Protein AF-0000000066665296 (afdb_homodimer)

pLDDT: mean 96.41, std 4.52, range [60.78, 99.0]

Sequence (702 aa):
MRAAQIVEYGAPLVVRELPDPTPEPDGVVLAIRATGICRSDWHAWRGDWGWMGGQVALPRTLGHELVGEVVAVGADVHTVRLGDRVTVPFHLACGTCAQCRSGQANICDAMQVLGFWCDGGYAEFVPIPDADFNCVRVPETLTPVAASAIGCRFMTAFHAVTGQGRVRPGEWVAVHGVGGVGLAAVQIATAAGACVVAVDIDAAKLALAEEQGALATVDASAEADVPAAVQAATDGGAHVSIDALGTRATVVNSLRSLRKRGRHVQVGLTSSDDAGQIAIPMDTVTLGELTLVGSHGNPHTSYPRLLALVESGRLAPQSLVQRTVALEQAGDVLAAMSDFGTSGITVIDRFMRAAQIVEYGAPLVVRELPDPTPEPDGVVLAIRATGICRSDWHAWRGDWGWMGGQVALPRTLGHELVGEVVAVGADVHTVRLGDRVTVPFHLACGTCAQCRSGQANICDAMQVLGFWCDGGYAEFVPIPDADFNCVRVPETLTPVAASAIGCRFMTAFHAVTGQGRVRPGEWVAVHGVGGVGLAAVQIATAAGACVVAVDIDAAKLALAEEQGALATVDASAEADVPAAVQAATDGGAHVSIDALGTRATVVNSLRSLRKRGRHVQVGLTSSDDAGQIAIPMDTVTLGELTLVGSHGNPHTSYPRLLALVESGRLAPQSLVQRTVALEQAGDVLAAMSDFGTSGITVIDRF

Structure (mmCIF, N/CA/C/O backbone):
data_AF-0000000066665296-model_v1
#
loop_
_entity.id
_entity.type
_entity.pdbx_description
1 polymer 'Alcohol dehydrogenase GroES domain-containing protein'
#
loop_
_atom_site.group_PDB
_atom_site.id
_atom_site.type_symbol
_atom_site.label_atom_id
_atom_site.label_alt_id
_atom_site.label_comp_id
_atom_site.label_asym_id
_atom_site.label_entity_id
_atom_site.label_seq_id
_atom_site.pdbx_PDB_ins_code
_atom_site.Cartn_x
_atom_site.Cartn_y
_atom_site.Cartn_z
_atom_site.occupancy
_atom_site.B_iso_or_equiv
_atom_site.auth_seq_id
_atom_site.auth_comp_id
_atom_site.auth_asym_id
_atom_site.auth_atom_id
_atom_site.pdbx_PDB_model_num
ATOM 1 N N . MET A 1 1 ? -5.316 -43.938 -13.984 1 97.12 1 MET A N 1
ATOM 2 C CA . MET A 1 1 ? -4.234 -43 -14.234 1 97.12 1 MET A CA 1
ATOM 3 C C . MET A 1 1 ? -3.23 -43 -13.086 1 97.12 1 MET A C 1
ATOM 5 O O . MET A 1 1 ? -3.59 -43.281 -11.945 1 97.12 1 MET A O 1
ATOM 9 N N . ARG A 1 2 ? -1.999 -42.75 -13.367 1 98.06 2 ARG A N 1
ATOM 10 C CA . ARG A 1 2 ? -0.968 -42.594 -12.344 1 98.06 2 ARG A CA 1
ATOM 11 C C . ARG A 1 2 ? -1.007 -41.188 -11.734 1 98.06 2 ARG A C 1
ATOM 13 O O . ARG A 1 2 ? -1.215 -40.188 -12.438 1 98.06 2 ARG A O 1
ATOM 20 N N . ALA A 1 3 ? -0.862 -41.156 -10.406 1 98.5 3 ALA A N 1
ATOM 21 C CA . ALA A 1 3 ? -0.809 -39.875 -9.688 1 98.5 3 ALA A CA 1
ATOM 22 C C . ALA A 1 3 ? 0.13 -39.969 -8.484 1 98.5 3 ALA A C 1
ATOM 24 O O . ALA A 1 3 ? 0.246 -41 -7.855 1 98.5 3 ALA A O 1
ATOM 25 N N . ALA A 1 4 ? 0.855 -38.906 -8.242 1 98.5 4 ALA A N 1
ATOM 26 C CA . ALA A 1 4 ? 1.675 -38.812 -7.035 1 98.5 4 ALA A CA 1
ATOM 27 C C . ALA A 1 4 ? 0.947 -38.031 -5.949 1 98.5 4 ALA A C 1
ATOM 29 O O . ALA A 1 4 ? 0.622 -36.844 -6.141 1 98.5 4 ALA A O 1
ATOM 30 N N . GLN A 1 5 ? 0.715 -38.625 -4.797 1 98.31 5 GLN A N 1
ATOM 31 C CA . GLN A 1 5 ? -0.136 -38 -3.777 1 98.31 5 GLN A CA 1
ATOM 32 C C . GLN A 1 5 ? 0.614 -37.844 -2.457 1 98.31 5 GLN A C 1
ATOM 34 O O . GLN A 1 5 ? 1.446 -38.688 -2.105 1 98.31 5 GLN A O 1
ATOM 39 N N . ILE A 1 6 ? 0.33 -36.812 -1.806 1 97.62 6 ILE A N 1
ATOM 40 C CA . ILE A 1 6 ? 0.644 -36.719 -0.384 1 97.62 6 ILE A CA 1
ATOM 41 C C . ILE A 1 6 ? -0.359 -37.531 0.419 1 97.62 6 ILE A C 1
ATOM 43 O O . ILE A 1 6 ? -1.57 -37.344 0.304 1 97.62 6 ILE A O 1
ATOM 47 N N . VAL A 1 7 ? 0.113 -38.438 1.219 1 97.5 7 VAL A N 1
ATOM 48 C CA . VAL A 1 7 ? -0.751 -39.25 2.066 1 97.5 7 VAL A CA 1
ATOM 49 C C . VAL A 1 7 ? -0.468 -38.969 3.537 1 97.5 7 VAL A C 1
ATOM 51 O O . VAL A 1 7 ? -1.312 -39.188 4.402 1 97.5 7 VAL A O 1
ATOM 54 N N . GLU A 1 8 ? 0.675 -38.531 3.807 1 96.62 8 GLU A N 1
ATOM 55 C CA . GLU A 1 8 ? 1.152 -38.062 5.102 1 96.62 8 GLU A CA 1
ATOM 56 C C . GLU A 1 8 ? 2.086 -36.844 4.941 1 96.62 8 GLU A C 1
ATOM 58 O O . GLU A 1 8 ? 2.973 -36.875 4.086 1 96.62 8 GLU A O 1
ATOM 63 N N . TYR A 1 9 ? 1.812 -35.844 5.727 1 95.44 9 TYR A N 1
ATOM 64 C CA . TYR A 1 9 ? 2.646 -34.656 5.613 1 95.44 9 TYR A CA 1
ATOM 65 C C . TYR A 1 9 ? 4.113 -35 5.855 1 95.44 9 TYR A C 1
ATOM 67 O O . TYR A 1 9 ? 4.445 -35.688 6.812 1 95.44 9 TYR A O 1
ATOM 75 N N . GLY A 1 10 ? 4.906 -34.531 4.984 1 94.94 10 GLY A N 1
ATOM 76 C CA . GLY A 1 10 ? 6.344 -34.656 5.164 1 94.94 10 GLY A CA 1
ATOM 77 C C . GLY A 1 10 ? 6.871 -36.031 4.766 1 94.94 10 GLY A C 1
ATOM 78 O O . GLY A 1 10 ? 8.086 -36.25 4.699 1 94.94 10 GLY A O 1
ATOM 79 N N . ALA A 1 11 ? 6.055 -36.969 4.492 1 96.69 11 ALA A N 1
ATOM 80 C CA . ALA A 1 11 ? 6.449 -38.312 4.051 1 96.69 11 ALA A CA 1
ATOM 81 C C . ALA A 1 11 ? 6.582 -38.375 2.533 1 96.69 11 ALA A C 1
ATOM 83 O O . ALA A 1 11 ? 6.086 -37.5 1.825 1 96.69 11 ALA A O 1
ATOM 84 N N . PRO A 1 12 ? 7.316 -39.344 2.021 1 96.62 12 PRO A N 1
ATOM 85 C CA . PRO A 1 12 ? 7.426 -39.469 0.567 1 96.62 12 PRO A CA 1
ATOM 86 C C . PRO A 1 12 ? 6.066 -39.562 -0.123 1 96.62 12 PRO A C 1
ATOM 88 O O . PRO A 1 12 ? 5.137 -40.156 0.417 1 96.62 12 PRO A O 1
ATOM 91 N N . LEU A 1 13 ? 6.031 -38.969 -1.289 1 98.06 13 LEU A N 1
ATOM 92 C CA . LEU A 1 13 ? 4.805 -39.094 -2.068 1 98.06 13 LEU A CA 1
ATOM 93 C C . LEU A 1 13 ? 4.551 -40.531 -2.459 1 98.06 13 LEU A C 1
ATOM 95 O O . LEU A 1 13 ? 5.492 -41.312 -2.674 1 98.06 13 LEU A O 1
ATOM 99 N N . VAL A 1 14 ? 3.34 -40.875 -2.545 1 97.94 14 VAL A N 1
ATOM 100 C CA . VAL A 1 14 ? 2.961 -42.219 -2.969 1 97.94 14 VAL A CA 1
ATOM 101 C C . VAL A 1 14 ? 2.402 -42.156 -4.391 1 97.94 14 VAL A C 1
ATOM 103 O O . VAL A 1 14 ? 1.413 -41.469 -4.652 1 97.94 14 VAL A O 1
ATOM 106 N N . VAL A 1 15 ? 3.051 -42.812 -5.297 1 97.81 15 VAL A N 1
ATOM 107 C CA . VAL A 1 15 ? 2.525 -42.969 -6.652 1 97.81 15 VAL A CA 1
ATOM 108 C C . VAL A 1 15 ? 1.533 -44.125 -6.711 1 97.81 15 VAL A C 1
ATOM 110 O O . VAL A 1 15 ? 1.874 -45.25 -6.367 1 97.81 15 VAL A O 1
ATOM 113 N N . ARG A 1 16 ? 0.343 -43.688 -7.102 1 96 16 ARG A N 1
ATOM 114 C CA . ARG A 1 16 ? -0.701 -44.719 -7.117 1 96 16 ARG A CA 1
ATOM 115 C C . ARG A 1 16 ? -1.509 -44.656 -8.406 1 96 16 ARG A C 1
ATOM 117 O O . ARG A 1 16 ? -1.428 -43.688 -9.148 1 96 16 ARG A O 1
ATOM 124 N N . GLU A 1 17 ? -2.178 -45.781 -8.664 1 97.62 17 GLU A N 1
ATOM 125 C CA . GLU A 1 17 ? -3.146 -45.844 -9.75 1 97.62 17 GLU A CA 1
ATOM 126 C C . GLU A 1 17 ? -4.535 -45.406 -9.281 1 97.62 17 GLU A C 1
ATOM 128 O O . GLU A 1 17 ? -5.078 -45.969 -8.336 1 97.62 17 GLU A O 1
ATOM 133 N N . LEU A 1 18 ? -5.035 -44.344 -9.945 1 97.44 18 LEU A N 1
ATOM 134 C CA . LEU A 1 18 ? -6.363 -43.812 -9.648 1 97.44 18 LEU A CA 1
ATOM 135 C C . LEU A 1 18 ? -7.285 -43.969 -10.859 1 97.44 18 LEU A C 1
ATOM 137 O O . LEU A 1 18 ? -6.816 -44.125 -11.984 1 97.44 18 LEU A O 1
ATOM 141 N N . PRO A 1 19 ? -8.594 -43.969 -10.602 1 97.44 19 PRO A N 1
ATOM 142 C CA . PRO A 1 19 ? -9.492 -43.938 -11.75 1 97.44 19 PRO A CA 1
ATOM 143 C C . PRO A 1 19 ? -9.281 -42.688 -12.617 1 97.44 19 PRO A C 1
ATOM 145 O O . PRO A 1 19 ? -9 -41.625 -12.094 1 97.44 19 PRO A O 1
ATOM 148 N N . ASP A 1 20 ? -9.422 -42.906 -13.914 1 97.94 20 ASP A N 1
ATOM 149 C CA . ASP A 1 20 ? -9.383 -41.75 -14.797 1 97.94 20 ASP A CA 1
ATOM 150 C C . ASP A 1 20 ? -10.523 -40.781 -14.477 1 97.94 20 ASP A C 1
ATOM 152 O O . ASP A 1 20 ? -11.656 -41.219 -14.242 1 97.94 20 ASP A O 1
ATOM 156 N N . PRO A 1 21 ? -10.281 -39.5 -14.492 1 98 21 PRO A N 1
ATOM 157 C CA . PRO A 1 21 ? -11.352 -38.531 -14.242 1 98 21 PRO A CA 1
ATOM 158 C C . PRO A 1 21 ? -12.266 -38.344 -15.445 1 98 21 PRO A C 1
ATOM 160 O O . PRO A 1 21 ? -11.852 -38.562 -16.578 1 98 21 PRO A O 1
ATOM 163 N N . THR A 1 22 ? -13.477 -38.031 -15.188 1 97.69 22 THR A N 1
ATOM 164 C CA . THR A 1 22 ? -14.445 -37.594 -16.172 1 97.69 22 THR A CA 1
ATOM 165 C C . THR A 1 22 ? -14.789 -36.094 -15.969 1 97.69 22 THR A C 1
ATOM 167 O O . THR A 1 22 ? -14.852 -35.625 -14.828 1 97.69 22 THR A O 1
ATOM 170 N N . PRO A 1 23 ? -15.008 -35.406 -17.047 1 97.69 23 PRO A N 1
ATOM 171 C CA . PRO A 1 23 ? -15.273 -33.969 -16.859 1 97.69 23 PRO A CA 1
ATOM 172 C C . PRO A 1 23 ? -16.672 -33.719 -16.312 1 97.69 23 PRO A C 1
ATOM 174 O O . PRO A 1 23 ? -17.625 -34.406 -16.672 1 97.69 23 PRO A O 1
ATOM 177 N N . GLU A 1 24 ? -16.766 -32.75 -15.383 1 97.31 24 GLU A N 1
ATOM 178 C CA . GLU A 1 24 ? -18.062 -32.156 -15.07 1 97.31 24 GLU A CA 1
ATOM 179 C C . GLU A 1 24 ? -18.672 -31.5 -16.297 1 97.31 24 GLU A C 1
ATOM 181 O O . GLU A 1 24 ? -17.969 -31.219 -17.266 1 97.31 24 GLU A O 1
ATOM 186 N N . PRO A 1 25 ? -19.984 -31.172 -16.219 1 98.38 25 PRO A N 1
ATOM 187 C CA . PRO A 1 25 ? -20.625 -30.547 -17.375 1 98.38 25 PRO A CA 1
ATOM 188 C C . PRO A 1 25 ? -19.922 -29.266 -17.812 1 98.38 25 PRO A C 1
ATOM 190 O O . PRO A 1 25 ? -19.844 -28.984 -19.016 1 98.38 25 PRO A O 1
ATOM 193 N N . ASP A 1 26 ? -19.359 -28.516 -16.938 1 98.31 26 ASP A N 1
ATOM 194 C CA . ASP A 1 26 ? -18.703 -27.266 -17.266 1 98.31 26 ASP A CA 1
ATOM 195 C C . ASP A 1 26 ? -17.188 -27.391 -17.25 1 98.31 26 ASP A C 1
ATOM 197 O O . ASP A 1 26 ? -16.469 -26.391 -17.234 1 98.31 26 ASP A O 1
ATOM 201 N N . GLY A 1 27 ? -16.703 -28.625 -17.219 1 98.56 27 GLY A N 1
ATOM 202 C CA . GLY A 1 27 ? -15.273 -28.844 -17.062 1 98.56 27 GLY A CA 1
ATOM 203 C C . GLY A 1 27 ? -14.656 -29.641 -18.203 1 98.56 27 GLY A C 1
ATOM 204 O O . GLY A 1 27 ? -15.344 -30.016 -19.141 1 98.56 27 GLY A O 1
ATOM 205 N N . VAL A 1 28 ? -13.328 -29.828 -18.125 1 98.88 28 VAL A N 1
ATOM 206 C CA . VAL A 1 28 ? -12.57 -30.641 -19.078 1 98.88 28 VAL A CA 1
ATOM 207 C C . VAL A 1 28 ? -11.602 -31.547 -18.312 1 98.88 28 VAL A C 1
ATOM 209 O O . VAL A 1 28 ? -11.422 -31.406 -17.109 1 98.88 28 VAL A O 1
ATOM 212 N N . VAL A 1 29 ? -11.062 -32.469 -19.031 1 98.88 29 VAL A N 1
ATOM 213 C CA . VAL A 1 29 ? -9.953 -33.281 -18.531 1 98.88 29 VAL A CA 1
ATOM 214 C C . VAL A 1 29 ? -8.703 -33 -1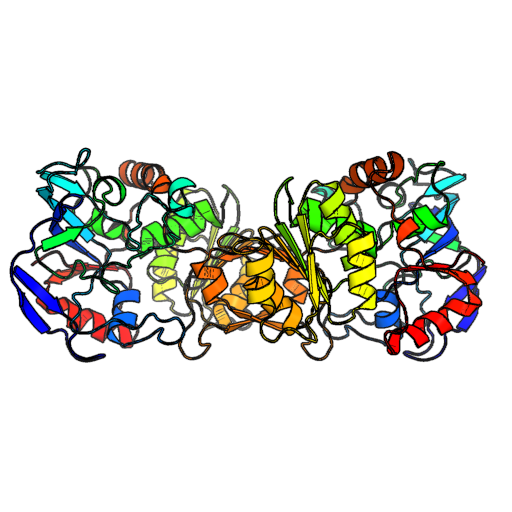9.359 1 98.88 29 VAL A C 1
ATOM 216 O O . VAL A 1 29 ? -8.758 -33.031 -20.594 1 98.88 29 VAL A O 1
ATOM 219 N N . LEU A 1 30 ? -7.684 -32.688 -18.75 1 98.88 30 LEU A N 1
ATOM 220 C CA . LEU A 1 30 ? -6.406 -32.469 -19.422 1 98.88 30 LEU A CA 1
ATOM 221 C C . LEU A 1 30 ? -5.508 -33.688 -19.297 1 98.88 30 LEU A C 1
ATOM 223 O O . LEU A 1 30 ? -5.367 -34.25 -18.203 1 98.88 30 LEU A O 1
ATOM 227 N N . ALA A 1 31 ? -4.965 -34.156 -20.375 1 98.88 31 ALA A N 1
ATOM 228 C CA . ALA A 1 31 ? -3.787 -35.031 -20.328 1 98.88 31 ALA A CA 1
ATOM 229 C C . ALA A 1 31 ? -2.518 -34.219 -20.094 1 98.88 31 ALA A C 1
ATOM 231 O O . ALA A 1 31 ? -2.1 -33.438 -20.953 1 98.88 31 ALA A O 1
ATOM 232 N N . ILE A 1 32 ? -1.9 -34.375 -18.953 1 98.81 32 ILE A N 1
ATOM 233 C CA . ILE A 1 32 ? -0.792 -33.5 -18.562 1 98.81 32 ILE A CA 1
ATOM 234 C C . ILE A 1 32 ? 0.448 -33.844 -19.375 1 98.81 32 ILE A C 1
ATOM 236 O O . ILE A 1 32 ? 0.802 -35.031 -19.531 1 98.81 32 ILE A O 1
ATOM 240 N N . ARG A 1 33 ? 1.018 -32.844 -19.922 1 98.56 33 ARG A N 1
ATOM 241 C CA . ARG A 1 33 ? 2.248 -33 -20.688 1 98.56 33 ARG A CA 1
ATOM 242 C C . ARG A 1 33 ? 3.467 -32.594 -19.859 1 98.56 33 ARG A C 1
ATOM 244 O O . ARG A 1 33 ? 4.543 -33.188 -20.016 1 98.56 33 ARG A O 1
ATOM 251 N N . ALA A 1 34 ? 3.309 -31.656 -19.047 1 98.69 34 ALA A N 1
ATOM 252 C CA . ALA A 1 34 ? 4.352 -31.188 -18.125 1 98.69 34 ALA A CA 1
ATOM 253 C C . ALA A 1 34 ? 3.75 -30.406 -16.969 1 98.69 34 ALA A C 1
ATOM 255 O O . ALA A 1 34 ? 2.68 -29.812 -17.094 1 98.69 34 ALA A O 1
ATOM 256 N N . THR A 1 35 ? 4.355 -30.422 -15.82 1 98.5 35 THR A N 1
ATOM 257 C CA . THR A 1 35 ? 3.969 -29.625 -14.648 1 98.5 35 THR A CA 1
ATOM 258 C C . THR A 1 35 ? 5.188 -29.312 -13.781 1 98.5 35 THR A C 1
ATOM 260 O O . THR A 1 35 ? 6.035 -30.172 -13.562 1 98.5 35 THR A O 1
ATOM 263 N N . GLY A 1 36 ? 5.305 -28.078 -13.414 1 97.38 36 GLY A N 1
ATOM 264 C CA . GLY A 1 36 ? 6.406 -27.672 -12.547 1 97.38 36 GLY A CA 1
ATOM 265 C C . GLY A 1 36 ? 6.25 -28.156 -11.117 1 97.38 36 GLY A C 1
ATOM 266 O O . GLY A 1 36 ? 5.137 -28.469 -10.68 1 97.38 36 GLY A O 1
ATOM 267 N N . ILE A 1 37 ? 7.367 -28.312 -10.43 1 96.94 37 ILE A N 1
ATOM 268 C CA . ILE A 1 37 ? 7.402 -28.531 -8.992 1 96.94 37 ILE A CA 1
ATOM 269 C C . ILE A 1 37 ? 7.75 -27.234 -8.266 1 96.94 37 ILE A C 1
ATOM 271 O O . ILE A 1 37 ? 8.891 -26.781 -8.312 1 96.94 37 ILE A O 1
ATOM 275 N N . CYS A 1 38 ? 6.793 -26.672 -7.609 1 94.75 38 CYS A N 1
ATOM 276 C CA . CYS A 1 38 ? 6.887 -25.328 -7.027 1 94.75 38 CYS A CA 1
ATOM 277 C C . CYS A 1 38 ? 7.156 -25.406 -5.531 1 94.75 38 CYS A C 1
ATOM 279 O O . CYS A 1 38 ? 6.82 -26.406 -4.883 1 94.75 38 CYS A O 1
ATOM 281 N N . ARG A 1 39 ? 7.762 -24.375 -4.969 1 92.62 39 ARG A N 1
ATOM 282 C CA . ARG A 1 39 ? 7.98 -24.297 -3.529 1 92.62 39 ARG A CA 1
ATOM 283 C C . ARG A 1 39 ? 6.66 -24.344 -2.77 1 92.62 39 ARG A C 1
ATOM 285 O O . ARG A 1 39 ? 6.59 -24.922 -1.675 1 92.62 39 ARG A O 1
ATOM 292 N N . SER A 1 40 ? 5.633 -23.828 -3.326 1 93.31 40 SER A N 1
ATOM 293 C CA . SER A 1 40 ? 4.328 -23.922 -2.672 1 93.31 40 SER A CA 1
ATOM 294 C C . SER A 1 40 ? 3.877 -25.375 -2.541 1 93.31 40 SER A C 1
ATOM 296 O O . SER A 1 40 ? 3.189 -25.734 -1.583 1 93.31 40 SER A O 1
ATOM 298 N N . ASP A 1 41 ? 4.223 -26.25 -3.479 1 95.44 41 ASP A N 1
ATOM 299 C CA . ASP A 1 41 ? 3.967 -27.672 -3.309 1 95.44 41 ASP A CA 1
ATOM 300 C C . ASP A 1 41 ? 4.691 -28.219 -2.08 1 95.44 41 ASP A C 1
ATOM 302 O O . ASP A 1 41 ? 4.152 -29.062 -1.358 1 95.44 41 ASP A O 1
ATOM 306 N N . TRP A 1 42 ? 5.93 -27.781 -1.952 1 94.12 42 TRP A N 1
ATOM 307 C CA . TRP A 1 42 ? 6.707 -28.188 -0.789 1 94.12 42 TRP A CA 1
ATOM 308 C C . TRP A 1 42 ? 6.016 -27.766 0.505 1 94.12 42 TRP A C 1
ATOM 310 O O . TRP A 1 42 ? 5.934 -28.562 1.453 1 94.12 42 TRP A O 1
ATOM 320 N N . HIS A 1 43 ? 5.527 -26.547 0.553 1 92.31 43 HIS A N 1
ATOM 321 C CA . HIS A 1 43 ? 4.812 -26.094 1.737 1 92.31 43 HIS A CA 1
ATOM 322 C C . HIS A 1 43 ? 3.584 -26.953 2.01 1 92.31 43 HIS A C 1
ATOM 324 O O . HIS A 1 43 ? 3.293 -27.281 3.162 1 92.31 43 HIS A O 1
ATOM 330 N N . ALA A 1 44 ? 2.865 -27.234 0.99 1 93.19 44 ALA A N 1
ATOM 331 C CA . ALA A 1 44 ? 1.717 -28.125 1.138 1 93.19 44 ALA A CA 1
ATOM 332 C C . ALA A 1 44 ? 2.148 -29.5 1.656 1 93.19 44 ALA A C 1
ATOM 334 O O . ALA A 1 44 ? 1.515 -30.062 2.555 1 93.19 44 ALA A O 1
ATOM 335 N N . TRP A 1 45 ? 3.223 -29.984 1.126 1 95.44 45 TRP A N 1
ATOM 336 C CA . TRP A 1 45 ? 3.773 -31.281 1.497 1 95.44 45 TRP A CA 1
ATOM 337 C C . TRP A 1 45 ? 4.16 -31.312 2.973 1 95.44 45 TRP A C 1
ATOM 339 O O . TRP A 1 45 ? 3.949 -32.312 3.658 1 95.44 45 TRP A O 1
ATOM 349 N N . ARG A 1 46 ? 4.602 -30.188 3.43 1 93 46 ARG A N 1
ATOM 350 C CA . ARG A 1 46 ? 5.055 -30.078 4.812 1 93 46 ARG A CA 1
ATOM 351 C C . ARG A 1 46 ? 3.881 -29.828 5.754 1 93 46 ARG A C 1
ATOM 353 O O . ARG A 1 46 ? 4.016 -29.969 6.973 1 93 46 ARG A O 1
ATOM 360 N N . GLY A 1 47 ? 2.77 -29.469 5.219 1 90.56 47 GLY A N 1
ATOM 361 C CA . GLY A 1 47 ? 1.627 -29.109 6.043 1 90.56 47 GLY A CA 1
ATOM 362 C C . GLY A 1 47 ? 1.703 -27.703 6.59 1 90.56 47 GLY A C 1
ATOM 363 O O . GLY A 1 47 ? 1.222 -27.422 7.691 1 90.56 47 GLY A O 1
ATOM 364 N N . ASP A 1 48 ? 2.277 -26.812 5.84 1 87.12 48 ASP A N 1
ATOM 365 C CA . ASP A 1 48 ? 2.422 -25.422 6.242 1 87.12 48 ASP A CA 1
ATOM 366 C C . ASP A 1 48 ? 1.115 -24.656 6.047 1 87.12 48 ASP A C 1
ATOM 368 O O . ASP A 1 48 ? 0.118 -25.219 5.602 1 87.12 48 ASP A O 1
ATOM 372 N N . TRP A 1 49 ? 0.977 -23.359 6.578 1 84.06 49 TRP A N 1
ATOM 373 C CA . TRP A 1 49 ? -0.041 -22.328 6.348 1 84.06 49 TRP A CA 1
ATOM 374 C C . TRP A 1 49 ? -1.343 -22.688 7.055 1 84.06 49 TRP A C 1
ATOM 376 O O . TRP A 1 49 ? -2.422 -22.266 6.633 1 84.06 49 TRP A O 1
ATOM 386 N N . GLY A 1 50 ? -1.224 -23.5 8.07 1 83.56 50 GLY A N 1
ATOM 387 C CA . GLY A 1 50 ? -2.381 -23.812 8.898 1 83.56 50 GLY A CA 1
ATOM 388 C C . GLY A 1 50 ? -3.043 -22.578 9.477 1 83.56 50 GLY A C 1
ATOM 389 O O . GLY A 1 50 ? -4.262 -22.547 9.664 1 83.56 50 GLY A O 1
ATOM 390 N N . TRP A 1 51 ? -2.26 -21.531 9.664 1 82.69 51 TRP A N 1
ATOM 391 C CA . TRP A 1 51 ? -2.781 -20.328 10.297 1 82.69 51 TRP A CA 1
ATOM 392 C C . TRP A 1 51 ? -3.686 -19.562 9.336 1 82.69 51 TRP A C 1
ATOM 394 O O . TRP A 1 51 ? -4.457 -18.703 9.758 1 82.69 51 TRP A O 1
ATOM 404 N N . MET A 1 52 ? -3.559 -19.844 8.062 1 81.62 52 MET A N 1
ATOM 405 C CA . MET A 1 52 ? -4.441 -19.172 7.105 1 81.62 52 MET A CA 1
ATOM 406 C C . MET A 1 52 ? -5.406 -20.172 6.473 1 81.62 52 MET A C 1
ATOM 408 O O . MET A 1 52 ? -5.984 -19.891 5.418 1 81.62 52 MET A O 1
ATOM 412 N N . GLY A 1 53 ? -5.512 -21.328 7.07 1 77 53 GLY A N 1
ATOM 413 C CA . GLY A 1 53 ? -6.422 -22.328 6.535 1 77 53 GLY A CA 1
ATOM 414 C C . GLY A 1 53 ? -5.887 -23.016 5.293 1 77 53 GLY A C 1
ATOM 415 O O . GLY A 1 53 ? -6.656 -23.531 4.48 1 77 53 GLY A O 1
ATOM 416 N N . GLY A 1 54 ? -4.617 -23.047 5.141 1 76.31 54 GLY A N 1
ATOM 417 C CA . GLY A 1 54 ? -4.008 -23.562 3.922 1 76.31 54 GLY A CA 1
ATOM 418 C C . GLY A 1 54 ? -3.658 -25.031 4.004 1 76.31 54 GLY A C 1
ATOM 419 O O . GLY A 1 54 ? -3.014 -25.578 3.105 1 76.31 54 GLY A O 1
ATOM 420 N N . GLN A 1 55 ? -4.156 -25.703 5.043 1 85.5 55 GLN A N 1
ATOM 421 C CA . GLN A 1 55 ? -3.811 -27.109 5.164 1 85.5 55 GLN A CA 1
ATOM 422 C C . GLN A 1 55 ? -4.598 -27.953 4.172 1 85.5 55 GLN A C 1
ATOM 424 O O . GLN A 1 55 ? -5.816 -27.812 4.051 1 85.5 55 GLN A O 1
ATOM 429 N N . VAL A 1 56 ? -3.869 -28.828 3.516 1 92.06 56 VAL A N 1
ATOM 430 C CA . VAL A 1 56 ? -4.422 -29.688 2.467 1 92.06 56 VAL A CA 1
ATOM 431 C C . VAL A 1 56 ? -5.051 -30.938 3.092 1 92.06 56 VAL A C 1
ATOM 433 O O . VAL A 1 56 ? -4.473 -31.547 3.99 1 92.06 56 VAL A O 1
ATOM 436 N N . ALA A 1 57 ? -6.285 -31.203 2.713 1 94.38 57 ALA A N 1
ATOM 437 C CA . ALA A 1 57 ? -6.879 -32.5 3.086 1 94.38 57 ALA A CA 1
ATOM 438 C C . ALA A 1 57 ? -6.18 -33.656 2.381 1 94.38 57 ALA A C 1
ATOM 440 O O . ALA A 1 57 ? -5.938 -33.594 1.172 1 94.38 57 ALA A O 1
ATOM 441 N N . LEU A 1 58 ? -5.895 -34.719 3.096 1 95.62 58 LEU A N 1
ATOM 442 C CA . LEU A 1 58 ? -5.145 -35.844 2.547 1 95.62 58 LEU A CA 1
ATOM 443 C C . LEU A 1 58 ? -6.062 -37.031 2.293 1 95.62 58 LEU A C 1
ATOM 445 O O . LEU A 1 58 ? -7.062 -37.219 2.994 1 95.62 58 LEU A O 1
ATOM 449 N N . PRO A 1 59 ? -5.797 -37.906 1.311 1 97.38 59 PRO A N 1
ATOM 450 C CA . PRO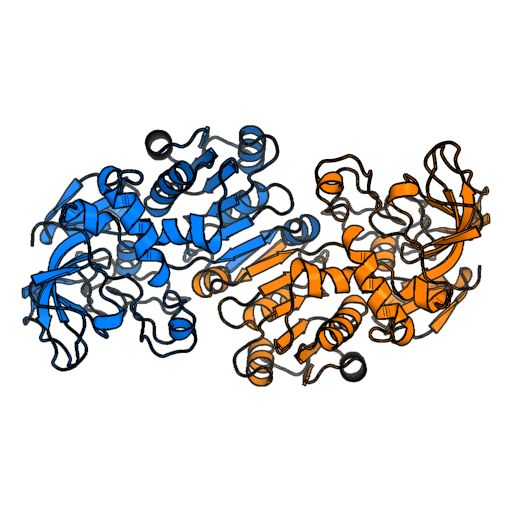 A 1 59 ? -4.707 -37.781 0.339 1 97.38 59 PRO A CA 1
ATOM 451 C C . PRO A 1 59 ? -4.984 -36.688 -0.706 1 97.38 59 PRO A C 1
ATOM 453 O O . PRO A 1 59 ? -6.148 -36.406 -0.989 1 97.38 59 PRO A O 1
ATOM 456 N N . ARG A 1 60 ? -3.951 -36.031 -1.24 1 97.69 60 ARG A N 1
ATOM 457 C CA . ARG A 1 60 ? -4.062 -34.969 -2.23 1 97.69 60 ARG A CA 1
ATOM 458 C C . ARG A 1 60 ? -3.014 -35.125 -3.326 1 97.69 60 ARG A C 1
ATOM 460 O O . ARG A 1 60 ? -1.848 -35.438 -3.041 1 97.69 60 ARG A O 1
ATOM 467 N N . THR A 1 61 ? -3.467 -35.125 -4.605 1 98.19 61 THR A N 1
ATOM 468 C CA . THR A 1 61 ? -2.523 -35 -5.715 1 98.19 61 THR A CA 1
ATOM 469 C C . THR A 1 61 ? -2.033 -33.562 -5.863 1 98.19 61 THR A C 1
ATOM 471 O O . THR A 1 61 ? -2.816 -32.688 -6.172 1 98.19 61 THR A O 1
ATOM 474 N N . LEU A 1 62 ? -0.728 -33.312 -5.734 1 97.19 62 LEU A N 1
ATOM 475 C CA . LEU A 1 62 ? -0.159 -31.984 -5.793 1 97.19 62 LEU A CA 1
ATOM 476 C C . LEU A 1 62 ? 0.025 -31.531 -7.238 1 97.19 62 LEU A C 1
ATOM 478 O O . LEU A 1 62 ? -0.392 -32.219 -8.172 1 97.19 62 LEU A O 1
ATOM 482 N N . GLY A 1 63 ? 0.544 -30.328 -7.371 1 97.81 63 GLY A N 1
ATOM 483 C CA . GLY A 1 63 ? 0.896 -29.797 -8.68 1 97.81 63 GLY A CA 1
ATOM 484 C C . GLY A 1 63 ? -0.079 -28.75 -9.18 1 97.81 63 GLY A C 1
ATOM 485 O O . GLY A 1 63 ? -1.283 -29 -9.258 1 97.81 63 GLY A O 1
ATOM 486 N N . HIS A 1 64 ? 0.468 -27.547 -9.539 1 97.94 64 HIS A N 1
ATOM 487 C CA . HIS A 1 64 ? -0.421 -26.484 -10 1 97.94 64 HIS A CA 1
ATOM 488 C C . HIS A 1 64 ? 0.226 -25.656 -11.109 1 97.94 64 HIS A C 1
ATOM 490 O O . HIS A 1 64 ? -0.303 -24.609 -11.5 1 97.94 64 HIS A O 1
ATOM 496 N N . GLU A 1 65 ? 1.353 -26.078 -11.648 1 97.62 65 GLU A N 1
ATOM 497 C CA . GLU A 1 65 ? 2.029 -25.438 -12.773 1 97.62 65 GLU A CA 1
ATOM 498 C C . GLU A 1 65 ? 1.942 -26.312 -14.031 1 97.62 65 GLU A C 1
ATOM 500 O O . GLU A 1 65 ? 2.967 -26.703 -14.586 1 97.62 65 GLU A O 1
ATOM 505 N N . LEU A 1 66 ? 0.781 -26.422 -14.617 1 97.56 66 LEU A N 1
ATOM 506 C CA . LEU A 1 66 ? 0.633 -27.516 -15.57 1 97.56 66 LEU A CA 1
ATOM 507 C C . LEU A 1 66 ? 0.341 -26.969 -16.969 1 97.56 66 LEU A C 1
ATOM 509 O O . LEU A 1 66 ? -0.102 -25.828 -17.109 1 97.56 66 LEU A O 1
ATOM 513 N N . VAL A 1 67 ? 0.689 -27.75 -17.953 1 98.31 67 VAL A N 1
ATOM 514 C CA . VAL A 1 67 ? 0.193 -27.656 -19.312 1 98.31 67 VAL A CA 1
ATOM 515 C C . VAL A 1 67 ? -0.299 -29.031 -19.781 1 98.31 67 VAL A C 1
ATOM 517 O O . VAL A 1 67 ? 0.275 -30.062 -19.406 1 98.31 67 VAL A O 1
ATOM 520 N N . GLY A 1 68 ? -1.337 -29.031 -20.469 1 98.31 68 GLY A N 1
ATOM 521 C CA . GLY A 1 68 ? -1.895 -30.281 -20.938 1 98.31 68 GLY A CA 1
ATOM 522 C C . GLY A 1 68 ? -2.74 -30.125 -22.188 1 98.31 68 GLY A C 1
ATOM 523 O O . GLY A 1 68 ? -2.906 -29.016 -22.688 1 98.31 68 GLY A O 1
ATOM 524 N N . GLU A 1 69 ? -3.121 -31.266 -22.656 1 98.44 69 GLU A N 1
ATOM 525 C CA . GLU A 1 69 ? -4.027 -31.359 -23.797 1 98.44 69 GLU A CA 1
ATOM 526 C C . GLU A 1 69 ? -5.422 -31.781 -23.375 1 98.44 69 GLU A C 1
ATOM 528 O O . GLU A 1 69 ? -5.57 -32.719 -22.562 1 98.44 69 GLU A O 1
ATOM 533 N N . VAL A 1 70 ? -6.438 -31.078 -23.953 1 98.81 70 VAL A N 1
ATOM 534 C CA . VAL A 1 70 ? -7.816 -31.422 -23.609 1 98.81 70 VAL A CA 1
ATOM 535 C C . VAL A 1 70 ? -8.188 -32.781 -24.234 1 98.81 70 VAL A C 1
ATOM 537 O O . VAL A 1 70 ? -8.125 -32.938 -25.453 1 98.81 70 VAL A O 1
ATOM 540 N N . VAL A 1 71 ? -8.625 -33.75 -23.391 1 98.81 71 VAL A N 1
ATOM 541 C CA . VAL A 1 71 ? -8.906 -35.062 -23.906 1 98.81 71 VAL A CA 1
ATOM 542 C C . VAL A 1 71 ? -10.359 -35.438 -23.656 1 98.81 71 VAL A C 1
ATOM 544 O O . VAL A 1 71 ? -10.859 -36.438 -24.172 1 98.81 71 VAL A O 1
ATOM 547 N N . ALA A 1 72 ? -11.031 -34.688 -22.844 1 98.81 72 ALA A N 1
ATOM 548 C CA . ALA A 1 72 ? -12.469 -34.812 -22.609 1 98.81 72 ALA A CA 1
ATOM 549 C C . ALA A 1 72 ? -13.094 -33.469 -22.312 1 98.81 72 ALA A C 1
ATOM 551 O O . ALA A 1 72 ? -12.477 -32.625 -21.672 1 98.81 72 ALA A O 1
ATOM 552 N N . VAL A 1 73 ? -14.312 -33.25 -22.844 1 98.69 73 VAL A N 1
ATOM 553 C CA . VAL A 1 73 ? -15 -31.953 -22.719 1 98.69 73 VAL A CA 1
ATOM 554 C C . VAL A 1 73 ? -16.422 -32.188 -22.203 1 98.69 73 VAL A C 1
ATOM 556 O O . VAL A 1 73 ? -17.141 -33.031 -22.703 1 98.69 73 VAL A O 1
ATOM 559 N N . GLY A 1 74 ? -16.766 -31.422 -21.141 1 98.69 74 GLY A N 1
ATOM 560 C CA . GLY A 1 74 ? -18.109 -31.484 -20.625 1 98.69 74 GLY A CA 1
ATOM 561 C C . GLY A 1 74 ? -19.141 -30.875 -21.562 1 98.69 74 GLY A C 1
ATOM 562 O O . GLY A 1 74 ? -18.797 -30.062 -22.422 1 98.69 74 GLY A O 1
ATOM 563 N N . ALA A 1 75 ? -20.375 -31.156 -21.266 1 98.31 75 ALA A N 1
ATOM 564 C CA . ALA A 1 75 ? -21.469 -30.828 -22.172 1 98.31 75 ALA A CA 1
ATOM 565 C C . ALA A 1 75 ? -21.734 -29.312 -22.188 1 98.31 75 ALA A C 1
ATOM 567 O O . ALA A 1 75 ? -22.25 -28.781 -23.172 1 98.31 75 ALA A O 1
ATOM 568 N N . ASP A 1 76 ? -21.375 -28.609 -21.156 1 98.31 76 ASP A N 1
ATOM 569 C CA . ASP A 1 76 ? -21.703 -27.188 -21.031 1 98.31 76 ASP A CA 1
ATOM 570 C C . ASP A 1 76 ? -20.5 -26.312 -21.328 1 98.31 76 ASP A C 1
ATOM 572 O O . ASP A 1 76 ? -20.5 -25.109 -21.062 1 98.31 76 ASP A O 1
ATOM 576 N N . VAL A 1 77 ? -19.406 -26.938 -21.844 1 98.56 77 VAL A N 1
ATOM 577 C CA . VAL A 1 77 ? -18.219 -26.203 -22.266 1 98.56 77 VAL A CA 1
ATOM 578 C C . VAL A 1 77 ? -18.375 -25.734 -23.703 1 98.56 77 VAL A C 1
ATOM 580 O O . VAL A 1 77 ? -18.797 -26.5 -24.578 1 98.56 77 VAL A O 1
ATOM 583 N N . HIS A 1 78 ? -17.984 -24.469 -23.969 1 98.06 78 HIS A N 1
ATOM 584 C CA . HIS A 1 78 ? -18.312 -23.891 -25.281 1 98.06 78 HIS A CA 1
ATOM 585 C C . HIS A 1 78 ? -17.062 -23.391 -26 1 98.06 78 HIS A C 1
ATOM 587 O O . HIS A 1 78 ? -17.047 -23.312 -27.219 1 98.06 78 HIS A O 1
ATOM 593 N N . THR A 1 79 ? -16.062 -23.031 -25.297 1 97.56 79 THR A N 1
ATOM 594 C CA . THR A 1 79 ? -14.945 -22.328 -25.938 1 97.56 79 THR A CA 1
ATOM 595 C C . THR A 1 79 ? -13.703 -23.203 -25.953 1 97.56 79 THR A C 1
ATOM 597 O O . THR A 1 79 ? -12.758 -22.938 -26.703 1 97.56 79 THR A O 1
ATOM 600 N N . VAL A 1 80 ? -13.594 -24.219 -25.188 1 98.19 80 VAL A N 1
ATOM 601 C CA . VAL A 1 80 ? -12.469 -25.141 -25.125 1 98.19 80 VAL A CA 1
ATOM 602 C C . VAL A 1 80 ? -12.828 -26.438 -25.859 1 98.19 80 VAL A C 1
ATOM 604 O O . VAL A 1 80 ? -13.953 -26.938 -25.734 1 98.19 80 VAL A O 1
ATOM 607 N N . ARG A 1 81 ? -11.844 -27 -26.625 1 97.81 81 ARG A N 1
ATOM 608 C CA . ARG A 1 81 ? -12.133 -28.156 -27.469 1 97.81 81 ARG A CA 1
ATOM 609 C C . ARG A 1 81 ? -11.102 -29.266 -27.234 1 97.81 81 ARG A C 1
ATOM 611 O O . ARG A 1 81 ? -10 -29 -26.766 1 97.81 81 ARG A O 1
ATOM 618 N N . LEU A 1 82 ? -11.562 -30.438 -27.734 1 98.25 82 LEU A N 1
ATOM 619 C CA . LEU A 1 82 ? -10.641 -31.562 -27.75 1 98.25 82 LEU A CA 1
ATOM 620 C C . LEU A 1 82 ? -9.375 -31.234 -28.531 1 98.25 82 LEU A C 1
ATOM 622 O O . LEU A 1 82 ? -9.445 -30.625 -29.594 1 98.25 82 LEU A O 1
ATOM 626 N N . GLY A 1 83 ? -8.258 -31.5 -27.891 1 98 83 GLY A N 1
ATOM 627 C CA . GLY A 1 83 ? -6.996 -31.281 -28.594 1 98 83 GLY A CA 1
ATOM 628 C C . GLY A 1 83 ? -6.348 -29.953 -28.266 1 98 83 GLY A C 1
ATOM 629 O O . GLY A 1 83 ? -5.164 -29.75 -28.547 1 98 83 GLY A O 1
ATOM 630 N N . ASP A 1 84 ? -7.121 -29.016 -27.703 1 97.94 84 ASP A N 1
ATOM 631 C CA . ASP A 1 84 ? -6.531 -27.734 -27.312 1 97.94 84 ASP A CA 1
ATOM 632 C C . ASP A 1 84 ? -5.395 -27.938 -26.312 1 97.94 84 ASP A C 1
ATOM 634 O O . ASP A 1 84 ? -5.496 -28.781 -25.422 1 97.94 84 ASP A O 1
ATOM 638 N N . ARG A 1 85 ? -4.285 -27.219 -26.469 1 98 85 ARG A N 1
ATOM 639 C CA . ARG A 1 85 ? -3.225 -27.125 -25.469 1 98 85 ARG A CA 1
ATOM 640 C C . ARG A 1 85 ? -3.461 -25.969 -24.531 1 98 85 ARG A C 1
ATOM 642 O O . ARG A 1 85 ? -3.523 -24.812 -24.953 1 98 85 ARG A O 1
ATOM 649 N N . VAL A 1 86 ? -3.576 -26.297 -23.25 1 98.12 86 VAL A N 1
ATOM 650 C CA . VAL A 1 86 ? -3.975 -25.219 -22.344 1 98.12 86 VAL A CA 1
ATOM 651 C C . VAL A 1 86 ? -3.154 -25.281 -21.062 1 98.12 86 VAL A C 1
ATOM 653 O O . VAL A 1 86 ? -2.625 -26.344 -20.703 1 98.12 86 VAL A O 1
ATOM 656 N N . THR A 1 87 ? -2.922 -24.203 -20.5 1 97.94 87 THR A N 1
ATOM 657 C CA . THR A 1 87 ? -2.531 -24.062 -19.094 1 97.94 87 THR A CA 1
ATOM 658 C C . THR A 1 87 ? -3.666 -23.469 -18.281 1 97.94 87 THR A C 1
ATOM 660 O O . THR A 1 87 ? -4.711 -23.094 -18.828 1 97.94 87 THR A O 1
ATOM 663 N N . VAL A 1 88 ? -3.557 -23.531 -16.969 1 97.62 88 VAL A N 1
ATOM 664 C CA . VAL A 1 88 ? -4.547 -22.969 -16.047 1 97.62 88 VAL A CA 1
ATOM 665 C C . VAL A 1 88 ? -3.846 -22.219 -14.922 1 97.62 88 VAL A C 1
ATOM 667 O O . VAL A 1 88 ? -2.754 -22.609 -14.5 1 97.62 88 VAL A O 1
ATOM 670 N N . PRO A 1 89 ? -4.41 -21.078 -14.453 1 97.69 89 PRO A N 1
ATOM 671 C CA . PRO A 1 89 ? -3.867 -20.5 -13.219 1 97.69 89 PRO A CA 1
ATOM 672 C C . PRO A 1 89 ? -3.938 -21.469 -12.039 1 97.69 89 PRO A C 1
ATOM 674 O O . PRO A 1 89 ? -4.84 -22.297 -11.969 1 97.69 89 PRO A O 1
ATOM 677 N N . PHE A 1 90 ? -3.014 -21.344 -11.117 1 97.75 90 PHE A N 1
ATOM 678 C CA . PHE A 1 90 ? -3.094 -22.203 -9.945 1 97.75 90 PHE A CA 1
ATOM 679 C C . PHE A 1 90 ? -4.348 -21.906 -9.133 1 97.75 90 PHE A C 1
ATOM 681 O O . PHE A 1 90 ? -4.832 -22.75 -8.383 1 97.75 90 PHE A O 1
ATOM 688 N N . HIS A 1 91 ? -4.816 -20.625 -9.203 1 97.69 91 HIS A N 1
ATOM 689 C CA . HIS A 1 91 ? -6.016 -20.172 -8.516 1 97.69 91 HIS A CA 1
ATOM 690 C C . HIS A 1 91 ? -7.242 -20.266 -9.414 1 97.69 91 HIS A C 1
ATOM 692 O O . HIS A 1 91 ? -7.602 -19.312 -10.102 1 97.69 91 HIS A O 1
ATOM 698 N N . LEU A 1 92 ? -7.891 -21.422 -9.414 1 98.25 92 LEU A N 1
ATOM 699 C CA . LEU A 1 92 ? -9.102 -21.609 -10.203 1 98.25 92 LEU A CA 1
ATOM 700 C C . LEU A 1 92 ? -10.227 -20.719 -9.695 1 98.25 92 LEU A C 1
ATOM 702 O O . LEU A 1 92 ? -10.398 -20.562 -8.484 1 98.25 92 LEU A O 1
ATOM 706 N N . ALA A 1 93 ? -10.938 -20.094 -10.633 1 98.38 93 ALA A N 1
ATOM 707 C CA . ALA A 1 93 ? -11.953 -19.109 -10.273 1 98.38 93 ALA A CA 1
ATOM 708 C C . ALA A 1 93 ? -13.328 -19.516 -10.797 1 98.38 93 ALA A C 1
ATOM 710 O O . ALA A 1 93 ? -13.438 -20.359 -11.688 1 98.38 93 ALA A O 1
ATOM 711 N N . CYS A 1 94 ? -14.406 -18.891 -10.297 1 97.62 94 CYS A N 1
ATOM 712 C CA . CYS A 1 94 ? -15.773 -19.297 -10.586 1 97.62 94 CYS A CA 1
ATOM 713 C C . CYS A 1 94 ? -16.312 -18.594 -11.82 1 97.62 94 CYS A C 1
ATOM 715 O O . CYS A 1 94 ? -17.266 -19.062 -12.445 1 97.62 94 CYS A O 1
ATOM 717 N N . GLY A 1 95 ? -15.789 -17.469 -12.109 1 97.25 95 GLY A N 1
ATOM 718 C CA . GLY A 1 95 ? -16.219 -16.734 -13.289 1 97.25 95 GLY A CA 1
ATOM 719 C C . GLY A 1 95 ? -17.453 -15.906 -13.055 1 97.25 95 GLY A C 1
ATOM 720 O O . GLY A 1 95 ? -17.875 -15.141 -13.93 1 97.25 95 GLY A O 1
ATOM 721 N N . THR A 1 96 ? -18.016 -15.961 -11.781 1 97.44 96 THR A N 1
ATOM 722 C CA . THR A 1 96 ? -19.344 -15.344 -11.664 1 97.44 96 THR A CA 1
ATOM 723 C C . THR A 1 96 ? -19.375 -14.367 -10.492 1 97.44 96 THR A C 1
ATOM 725 O O . THR A 1 96 ? -20.266 -13.523 -10.406 1 97.44 96 THR A O 1
ATOM 728 N N . CYS A 1 97 ? -18.5 -14.484 -9.586 1 97.25 97 CYS A N 1
ATOM 729 C CA . CYS A 1 97 ? -18.547 -13.586 -8.438 1 97.25 97 CYS A CA 1
ATOM 730 C C . CYS A 1 97 ? -18.109 -12.18 -8.836 1 97.25 97 CYS A C 1
ATOM 732 O O . CYS A 1 97 ? -17.688 -11.953 -9.977 1 97.25 97 CYS A O 1
ATOM 734 N N . ALA A 1 98 ? -18.172 -11.234 -7.902 1 96.31 98 ALA A N 1
ATOM 735 C CA . ALA A 1 98 ? -17.859 -9.836 -8.18 1 96.31 98 ALA A CA 1
ATOM 736 C C . ALA A 1 98 ? -16.406 -9.664 -8.57 1 96.31 98 ALA A C 1
ATOM 738 O O . ALA A 1 98 ? -16.062 -8.867 -9.445 1 96.31 98 ALA A O 1
ATOM 739 N N . GLN A 1 99 ? -15.5 -10.406 -7.98 1 97.62 99 GLN A N 1
ATOM 740 C CA . GLN A 1 99 ? -14.078 -10.344 -8.312 1 97.62 99 GLN A CA 1
ATOM 741 C C . GLN A 1 99 ? -13.82 -10.828 -9.734 1 97.62 99 GLN A C 1
ATOM 743 O O . GLN A 1 99 ? -13.102 -10.18 -10.5 1 97.62 99 GLN A O 1
ATOM 748 N N . CYS A 1 100 ? -14.414 -11.922 -10.109 1 97.88 100 CYS A N 1
ATOM 749 C CA . CYS A 1 100 ? -14.25 -12.453 -11.453 1 97.88 100 CYS A CA 1
ATOM 750 C C . CYS A 1 100 ? -14.836 -11.5 -12.492 1 97.88 100 CYS A C 1
ATOM 752 O O . CYS A 1 100 ? -14.211 -11.242 -13.523 1 97.88 100 CYS A O 1
ATOM 754 N N . ARG A 1 101 ? -15.984 -10.984 -12.164 1 97.44 101 ARG A N 1
ATOM 755 C CA . ARG A 1 101 ? -16.656 -10.102 -13.117 1 97.44 101 ARG A CA 1
ATOM 756 C C . ARG A 1 101 ? -15.883 -8.797 -13.297 1 97.44 101 ARG A C 1
ATOM 758 O O . ARG A 1 101 ? -16 -8.141 -14.328 1 97.44 101 ARG A O 1
ATOM 765 N N . SER A 1 102 ? -15.109 -8.477 -12.266 1 96.25 102 SER A N 1
ATOM 766 C CA . SER A 1 102 ? -14.336 -7.242 -12.352 1 96.25 102 SER A CA 1
ATOM 767 C C . SER A 1 102 ? -12.938 -7.504 -12.906 1 96.25 102 SER A C 1
ATOM 769 O O . SER A 1 102 ? -12.062 -6.637 -12.836 1 96.25 102 SER A O 1
ATOM 771 N N . GLY A 1 103 ? -12.688 -8.695 -13.414 1 97.44 103 GLY A N 1
ATOM 772 C CA . GLY A 1 103 ? -11.406 -9.031 -14.031 1 97.44 103 GLY A CA 1
ATOM 773 C C . GLY A 1 103 ? -10.344 -9.43 -13.023 1 97.44 103 GLY A C 1
ATOM 774 O O . GLY A 1 103 ? -9.156 -9.477 -13.352 1 97.44 103 GLY A O 1
ATOM 775 N N . GLN A 1 104 ? -10.758 -9.633 -11.758 1 97.69 104 GLN A N 1
ATOM 776 C CA . GLN A 1 104 ? -9.82 -9.969 -10.688 1 97.69 104 GLN A CA 1
ATOM 777 C C . GLN A 1 104 ? -10.023 -11.406 -10.203 1 97.69 104 GLN A C 1
ATOM 779 O O . GLN A 1 104 ? -10.188 -11.641 -9.008 1 97.69 104 GLN A O 1
ATOM 784 N N . ALA A 1 105 ? -9.922 -12.32 -11.133 1 98.12 105 ALA A N 1
ATOM 785 C CA . ALA A 1 105 ? -10.211 -13.719 -10.844 1 98.12 105 ALA A CA 1
ATOM 786 C C . ALA A 1 105 ? -9.141 -14.32 -9.93 1 98.12 105 ALA A C 1
ATOM 788 O O . ALA A 1 105 ? -9.375 -15.352 -9.289 1 98.12 105 ALA A O 1
ATOM 789 N N . ASN A 1 106 ? -7.945 -13.711 -9.906 1 98.38 106 ASN A N 1
ATOM 790 C CA . ASN A 1 106 ? -6.863 -14.188 -9.047 1 98.38 106 ASN A CA 1
ATOM 791 C C . ASN A 1 106 ? -7.23 -14.078 -7.574 1 98.38 106 ASN A C 1
ATOM 793 O O . ASN A 1 106 ? -6.602 -14.719 -6.727 1 98.38 106 ASN A O 1
ATOM 797 N N . ILE A 1 107 ? -8.281 -13.305 -7.285 1 98.31 107 ILE A N 1
ATOM 798 C CA . ILE A 1 107 ? -8.75 -13.211 -5.906 1 98.31 107 ILE A CA 1
ATOM 799 C C . ILE A 1 107 ? -10.234 -13.562 -5.84 1 98.31 107 ILE A C 1
ATOM 801 O O . ILE A 1 107 ? -10.992 -12.945 -5.082 1 98.31 107 ILE A O 1
ATOM 805 N N . CYS A 1 108 ? -10.664 -14.484 -6.574 1 98.31 108 CYS A N 1
ATOM 806 C CA . CYS A 1 108 ? -12.031 -15 -6.629 1 98.31 108 CYS A CA 1
ATOM 807 C C . CYS A 1 108 ? -12.531 -15.375 -5.238 1 98.31 108 CYS A C 1
ATOM 809 O O . CYS A 1 108 ? -11.781 -15.93 -4.434 1 98.31 108 CYS A O 1
ATOM 811 N N . ASP A 1 109 ? -13.82 -15.133 -4.957 1 97.19 109 ASP A N 1
ATOM 812 C CA . ASP A 1 109 ? -14.43 -15.43 -3.664 1 97.19 109 ASP A CA 1
ATOM 813 C C . ASP A 1 109 ? -14.609 -16.938 -3.477 1 97.19 109 ASP A C 1
ATOM 815 O O . ASP A 1 109 ? -14.766 -17.406 -2.35 1 97.19 109 ASP A O 1
ATOM 819 N N . ALA A 1 110 ? -14.578 -17.672 -4.551 1 97.25 110 ALA A N 1
ATOM 820 C CA . ALA A 1 110 ? -14.727 -19.125 -4.516 1 97.25 110 ALA A CA 1
ATOM 821 C C . ALA A 1 110 ? -13.492 -19.812 -5.094 1 97.25 110 ALA A C 1
ATOM 823 O O . ALA A 1 110 ? -13.609 -20.828 -5.781 1 97.25 110 ALA A O 1
ATOM 824 N N . MET A 1 111 ? -12.406 -19.266 -4.859 1 96.25 111 MET A N 1
ATOM 825 C CA . MET A 1 111 ? -11.141 -19.719 -5.43 1 96.25 111 MET A CA 1
ATOM 826 C C . MET A 1 111 ? -10.805 -21.141 -4.961 1 96.25 111 MET A C 1
ATOM 828 O O . MET A 1 111 ? -10.992 -21.469 -3.789 1 96.25 111 MET A O 1
ATOM 832 N N . GLN A 1 112 ? -10.406 -21.984 -5.836 1 95.19 112 GLN A N 1
ATOM 833 C CA . GLN A 1 112 ? -9.797 -23.281 -5.52 1 95.19 112 GLN A CA 1
ATOM 834 C C . GLN A 1 112 ? -8.352 -23.328 -5.996 1 95.19 112 GLN A C 1
ATOM 836 O O . GLN A 1 112 ? -8.07 -23.125 -7.18 1 95.19 112 GLN A O 1
ATOM 841 N N . VAL A 1 113 ? -7.496 -23.594 -5.098 1 95.75 113 VAL A N 1
ATOM 842 C CA . VAL A 1 113 ? -6.09 -23.703 -5.48 1 95.75 113 VAL A CA 1
ATOM 843 C C . VAL A 1 113 ? -5.785 -25.125 -5.938 1 95.75 113 VAL A C 1
ATOM 845 O O . VAL A 1 113 ? -5.906 -26.078 -5.16 1 95.75 113 VAL A O 1
ATOM 848 N N . LEU A 1 114 ? -5.395 -25.234 -7.16 1 96.94 114 LEU A N 1
ATOM 849 C CA . LEU A 1 114 ? -5.066 -26.516 -7.781 1 96.94 114 LEU A CA 1
ATOM 850 C C . LEU A 1 114 ? -3.922 -27.203 -7.043 1 96.94 114 LEU A C 1
ATOM 852 O O . LEU A 1 114 ? -2.887 -26.578 -6.781 1 96.94 114 LEU A O 1
ATOM 856 N N . GLY A 1 115 ? -4.094 -28.469 -6.664 1 96.62 115 GLY A N 1
ATOM 857 C CA . GLY A 1 115 ? -3.086 -29.203 -5.91 1 96.62 115 GLY A CA 1
ATOM 858 C C . GLY A 1 115 ? -3.227 -29.047 -4.41 1 96.62 115 GLY A C 1
ATOM 859 O O . GLY 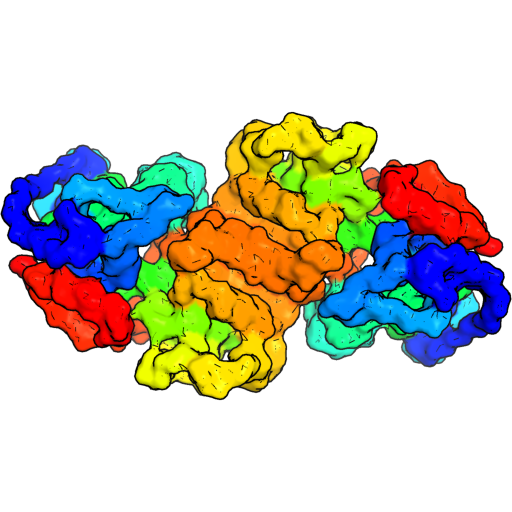A 1 115 ? -2.557 -29.734 -3.641 1 96.62 115 GLY A O 1
ATOM 860 N N . PHE A 1 116 ? -4.066 -28.078 -3.967 1 95.25 116 PHE A N 1
ATOM 861 C CA . PHE A 1 116 ? -4.262 -27.828 -2.545 1 95.25 116 PHE A CA 1
ATOM 862 C C . PHE A 1 116 ? -5.691 -28.141 -2.127 1 95.25 116 PHE A C 1
ATOM 864 O O . PHE A 1 116 ? -5.914 -29.016 -1.287 1 95.25 116 PHE A O 1
ATOM 871 N N . TRP A 1 117 ? -6.676 -27.516 -2.77 1 94.38 117 TRP A N 1
ATOM 872 C CA . TRP A 1 117 ? -8.078 -27.703 -2.412 1 94.38 117 TRP A CA 1
ATOM 873 C C . TRP A 1 117 ? -8.766 -28.672 -3.375 1 94.38 117 TRP A C 1
ATOM 875 O O . TRP A 1 117 ? -9.883 -29.109 -3.121 1 94.38 117 TRP A O 1
ATOM 885 N N . CYS A 1 118 ? -8.148 -28.938 -4.438 1 95.31 118 CYS A N 1
ATOM 886 C CA . CYS A 1 118 ? -8.508 -29.984 -5.379 1 95.31 118 CYS A CA 1
ATOM 887 C C . CYS A 1 118 ? -7.266 -30.656 -5.949 1 95.31 118 CYS A C 1
ATOM 889 O O . CYS A 1 118 ? -6.148 -30.172 -5.742 1 95.31 118 CYS A O 1
ATOM 891 N N . ASP A 1 119 ? -7.445 -31.75 -6.559 1 97.12 119 ASP A N 1
ATOM 892 C CA . ASP A 1 119 ? -6.309 -32.5 -7.082 1 97.12 119 ASP A CA 1
ATOM 893 C C . ASP A 1 119 ? -5.629 -31.75 -8.219 1 97.12 119 ASP A C 1
ATOM 895 O O . ASP A 1 119 ? -6.301 -31.125 -9.047 1 97.12 119 ASP A O 1
ATOM 899 N N . GLY A 1 120 ? -4.246 -31.922 -8.258 1 98 120 GLY A N 1
ATOM 900 C CA . GLY A 1 120 ? -3.477 -31.125 -9.195 1 98 120 GLY A CA 1
ATOM 901 C C . GLY A 1 120 ? -2.783 -31.953 -10.258 1 98 120 GLY A C 1
ATOM 902 O O . GLY A 1 120 ? -3.287 -33 -10.656 1 98 120 GLY A O 1
ATOM 903 N N . GLY A 1 121 ? -1.707 -31.438 -10.773 1 97.88 121 GLY A N 1
ATOM 904 C CA . GLY A 1 121 ? -1.114 -31.891 -12.031 1 97.88 121 GLY A CA 1
ATOM 905 C C . GLY A 1 121 ? -0.068 -32.969 -11.844 1 97.88 121 GLY A C 1
ATOM 906 O O . GLY A 1 121 ? 0.509 -33.469 -12.812 1 97.88 121 GLY A O 1
ATOM 907 N N . TYR A 1 122 ? 0.248 -33.375 -10.594 1 98.69 122 TYR A N 1
ATOM 908 C CA . TYR A 1 122 ? 1.143 -34.5 -10.422 1 98.69 122 TYR A CA 1
ATOM 909 C C . TYR A 1 122 ? 0.434 -35.812 -10.773 1 98.69 122 TYR A C 1
ATOM 911 O O . TYR A 1 122 ? 0.369 -36.719 -9.953 1 98.69 122 TYR A O 1
ATOM 919 N N . ALA A 1 123 ? -0.054 -35.906 -11.977 1 98.69 123 ALA A N 1
ATOM 920 C CA . ALA A 1 123 ? -0.844 -37.031 -12.477 1 98.69 123 ALA A CA 1
ATOM 921 C C . ALA A 1 123 ? -0.887 -37.031 -14 1 98.69 123 ALA A C 1
ATOM 923 O O . ALA A 1 123 ? -0.511 -36.062 -14.641 1 98.69 123 ALA A O 1
ATOM 924 N N . GLU A 1 124 ? -1.322 -38.156 -14.555 1 98.81 124 GLU A N 1
ATOM 925 C CA . GLU A 1 124 ? -1.454 -38.25 -16 1 98.81 124 GLU A CA 1
ATOM 926 C C . GLU A 1 124 ? -2.59 -37.375 -16.516 1 98.81 124 GLU A C 1
ATOM 928 O O . GLU A 1 124 ? -2.502 -36.812 -17.609 1 98.81 124 GLU A O 1
ATOM 933 N N . PHE A 1 125 ? -3.684 -37.281 -15.727 1 98.75 125 PHE A N 1
ATOM 934 C CA . PHE A 1 125 ? -4.859 -36.5 -16.094 1 98.75 125 PHE A CA 1
ATOM 935 C C . PHE A 1 125 ? -5.316 -35.625 -14.922 1 98.75 125 PHE A C 1
ATOM 937 O O . PHE A 1 125 ? -5.156 -36 -13.766 1 98.75 125 PHE A O 1
ATOM 944 N N . VAL A 1 126 ? -5.914 -34.5 -15.18 1 98.56 126 VAL A N 1
ATOM 945 C CA . VAL A 1 126 ? -6.473 -33.656 -14.141 1 98.56 126 VAL A CA 1
ATOM 946 C C . VAL A 1 126 ? -7.758 -33 -14.648 1 98.56 126 VAL A C 1
ATOM 948 O O . VAL A 1 126 ? -7.797 -32.469 -15.773 1 98.56 126 VAL A O 1
ATOM 951 N N . PRO A 1 127 ? -8.844 -33.094 -13.969 1 98.5 127 PRO A N 1
ATOM 952 C CA . PRO A 1 127 ? -10.055 -32.375 -14.344 1 98.5 127 PRO A CA 1
ATOM 953 C C . PRO A 1 127 ? -9.984 -30.891 -13.969 1 98.5 127 PRO A C 1
ATOM 955 O O . PRO A 1 127 ? -9.445 -30.547 -12.914 1 98.5 127 PRO A O 1
ATOM 958 N N . ILE A 1 128 ? -10.438 -29.984 -14.82 1 98.56 128 ILE A N 1
ATOM 959 C CA . ILE A 1 128 ? -10.484 -28.531 -14.594 1 98.56 128 ILE A CA 1
ATOM 960 C C . ILE A 1 128 ? -11.922 -28.047 -14.672 1 98.56 128 ILE A C 1
ATOM 962 O O . ILE A 1 128 ? -12.57 -28.156 -15.719 1 98.56 128 ILE A O 1
ATOM 966 N N . PRO A 1 129 ? -12.453 -27.547 -13.594 1 97.88 129 PRO A N 1
ATOM 967 C CA . PRO A 1 129 ? -13.805 -26.984 -13.625 1 97.88 129 PRO A CA 1
ATOM 968 C C . PRO A 1 129 ? -13.867 -25.625 -14.328 1 97.88 129 PRO A C 1
ATOM 970 O O . PRO A 1 129 ? -12.828 -25 -14.539 1 97.88 129 PRO A O 1
ATOM 973 N N . ASP A 1 130 ? -15.109 -25.172 -14.656 1 98.06 130 ASP A N 1
ATOM 974 C CA . ASP A 1 130 ? -15.328 -23.875 -15.297 1 98.06 130 ASP A CA 1
ATOM 975 C C . ASP A 1 130 ? -14.312 -23.641 -16.406 1 98.06 130 ASP A C 1
ATOM 977 O O . ASP A 1 130 ? -13.648 -22.609 -16.438 1 98.06 130 ASP A O 1
ATOM 981 N N . ALA A 1 131 ? -14.219 -24.609 -17.297 1 98.38 131 ALA A N 1
ATOM 982 C CA . ALA A 1 131 ? -13.141 -24.688 -18.281 1 98.38 131 ALA A CA 1
ATOM 983 C C . ALA A 1 131 ? -13.133 -23.469 -19.188 1 98.38 131 ALA A C 1
ATOM 985 O O . ALA A 1 131 ? -12.07 -22.938 -19.531 1 98.38 131 ALA A O 1
ATOM 986 N N . ASP A 1 132 ? -14.312 -22.969 -19.578 1 98.06 132 ASP A N 1
ATOM 987 C CA . ASP A 1 132 ? -14.398 -21.812 -20.453 1 98.06 132 ASP A CA 1
ATOM 988 C C . ASP A 1 132 ? -13.727 -20.594 -19.828 1 98.06 132 ASP A C 1
ATOM 990 O O . ASP A 1 132 ? -13.227 -19.719 -20.531 1 98.06 132 ASP A O 1
ATOM 994 N N . PHE A 1 133 ? -13.664 -20.578 -18.516 1 97.88 133 PHE A N 1
ATOM 995 C CA . PHE A 1 133 ? -13.094 -19.438 -17.797 1 97.88 133 PHE A CA 1
ATOM 996 C C . PHE A 1 133 ? -11.648 -19.719 -17.406 1 97.88 133 PHE A C 1
ATOM 998 O O . PHE A 1 133 ? -10.789 -18.844 -17.531 1 97.88 133 PHE A O 1
ATOM 1005 N N . ASN A 1 134 ? -11.32 -20.938 -17.016 1 98.44 134 ASN A N 1
ATOM 1006 C CA . ASN A 1 134 ? -10.055 -21.219 -16.344 1 98.44 134 ASN A CA 1
ATOM 1007 C C . ASN A 1 134 ? -8.984 -21.672 -17.328 1 98.44 134 ASN A C 1
ATOM 1009 O O . ASN A 1 134 ? -7.793 -21.469 -17.094 1 98.44 134 ASN A O 1
ATOM 1013 N N . CYS A 1 135 ? -9.336 -22.25 -18.453 1 98.5 135 CYS A N 1
ATOM 1014 C CA . CYS A 1 135 ? -8.344 -22.734 -19.406 1 98.5 135 CYS A CA 1
ATOM 1015 C C . CYS A 1 135 ? -7.754 -21.594 -20.219 1 98.5 135 CYS A C 1
ATOM 1017 O O . CYS A 1 135 ? -8.484 -20.781 -20.766 1 98.5 135 CYS A O 1
ATOM 1019 N N . VAL A 1 136 ? -6.48 -21.531 -20.266 1 98 136 VAL A N 1
ATOM 1020 C CA . VAL A 1 136 ? -5.738 -20.562 -21.078 1 98 136 VAL A CA 1
ATOM 1021 C C . VAL A 1 136 ? -5.008 -21.281 -22.203 1 98 136 VAL A C 1
ATOM 1023 O O . VAL A 1 136 ? -4.133 -22.125 -21.953 1 98 136 VAL A O 1
ATOM 1026 N N . ARG A 1 137 ? -5.332 -20.969 -23.375 1 97 137 ARG A N 1
ATOM 1027 C CA . ARG A 1 137 ? -4.676 -21.609 -24.516 1 97 137 ARG A CA 1
ATOM 1028 C C . ARG A 1 137 ? -3.213 -21.188 -24.609 1 97 137 ARG A C 1
ATOM 1030 O O . ARG A 1 137 ? -2.883 -20.016 -24.406 1 97 137 ARG A O 1
ATOM 1037 N N . VAL A 1 138 ? -2.381 -22.125 -24.844 1 96.06 138 VAL A N 1
ATOM 1038 C CA . VAL A 1 138 ? -0.954 -21.844 -24.984 1 96.06 138 VAL A CA 1
ATOM 1039 C C . VAL A 1 138 ? -0.537 -22 -26.438 1 96.06 138 VAL A C 1
ATOM 1041 O O . VAL A 1 138 ? -1.021 -22.906 -27.141 1 96.06 138 VAL A O 1
ATOM 1044 N N . PRO A 1 139 ? 0.37 -21.172 -26.922 1 92.62 139 PRO A N 1
ATOM 1045 C CA . PRO A 1 139 ? 0.829 -21.266 -28.312 1 92.62 139 PRO A CA 1
ATOM 1046 C C . PRO A 1 139 ? 1.476 -22.609 -28.625 1 92.62 139 PRO A C 1
ATOM 1048 O O . PRO A 1 139 ? 2.197 -23.156 -27.797 1 92.62 139 PRO A O 1
ATOM 1051 N N . GLU A 1 140 ? 1.312 -23 -29.812 1 91.44 140 GLU A N 1
ATOM 1052 C CA . GLU A 1 140 ? 1.867 -24.281 -30.266 1 91.44 140 GLU A CA 1
ATOM 1053 C C . GLU A 1 140 ? 3.389 -24.219 -30.359 1 91.44 140 GLU A C 1
ATOM 1055 O O . GLU A 1 140 ? 4.059 -25.25 -30.359 1 91.44 140 GLU A O 1
ATOM 1060 N N . THR A 1 141 ? 3.865 -23.031 -30.406 1 92.81 141 THR A N 1
ATOM 1061 C CA . THR A 1 141 ? 5.305 -22.844 -30.562 1 92.81 141 THR A CA 1
ATOM 1062 C C . THR A 1 141 ? 6.035 -23.141 -29.25 1 92.81 141 THR A C 1
ATOM 1064 O O . THR A 1 141 ? 7.254 -23.312 -29.25 1 92.81 141 THR A O 1
ATOM 1067 N N . LEU A 1 142 ? 5.336 -23.234 -28.172 1 94.62 142 LEU A N 1
ATOM 1068 C CA . LEU A 1 142 ? 5.969 -23.484 -26.891 1 94.62 142 LEU A CA 1
ATOM 1069 C C . LEU A 1 142 ? 6.043 -24.969 -26.594 1 94.62 142 LEU A C 1
ATOM 1071 O O . LEU A 1 142 ? 5.059 -25.688 -26.781 1 94.62 142 LEU A O 1
ATOM 1075 N N . THR A 1 143 ? 7.223 -25.406 -26.25 1 95.5 143 THR A N 1
ATOM 1076 C CA . THR A 1 143 ? 7.324 -26.766 -25.75 1 95.5 143 THR A CA 1
ATOM 1077 C C . THR A 1 143 ? 6.52 -26.922 -24.469 1 95.5 143 THR A C 1
ATOM 1079 O O . THR A 1 143 ? 6.238 -25.953 -23.781 1 95.5 143 THR A O 1
ATOM 1082 N N . PRO A 1 144 ? 6.129 -28.156 -24.125 1 96.69 144 PRO A N 1
ATOM 1083 C CA . PRO A 1 144 ? 5.418 -28.375 -22.859 1 96.69 144 PRO A CA 1
ATOM 1084 C C . PRO A 1 144 ? 6.203 -27.875 -21.641 1 96.69 144 PRO A C 1
ATOM 1086 O O . PRO A 1 144 ? 5.625 -27.266 -20.734 1 96.69 144 PRO A O 1
ATOM 1089 N N . VAL A 1 145 ? 7.465 -28.047 -21.656 1 96.25 145 VAL A N 1
ATOM 1090 C CA . VAL A 1 145 ? 8.305 -27.609 -20.547 1 96.25 145 VAL A CA 1
ATOM 1091 C C . VAL A 1 145 ? 8.281 -26.094 -20.438 1 96.25 145 VAL A C 1
ATOM 1093 O O . VAL A 1 145 ? 8.086 -25.547 -19.344 1 96.25 145 VAL A O 1
ATOM 1096 N N . ALA A 1 146 ? 8.383 -25.422 -21.578 1 94.5 146 ALA A N 1
ATOM 1097 C CA . ALA A 1 146 ? 8.328 -23.953 -21.594 1 94.5 146 ALA A CA 1
ATOM 1098 C C . ALA A 1 146 ? 6.969 -23.453 -21.109 1 94.5 146 ALA A C 1
ATOM 1100 O O . ALA A 1 146 ? 6.887 -22.5 -20.328 1 94.5 146 ALA A O 1
ATOM 1101 N N . ALA A 1 147 ? 5.941 -24.125 -21.562 1 95.62 147 ALA A N 1
ATOM 1102 C CA . ALA A 1 147 ? 4.582 -23.719 -21.203 1 95.62 147 ALA A CA 1
ATOM 1103 C C . ALA A 1 147 ? 4.316 -23.938 -19.719 1 95.62 147 ALA A C 1
ATOM 1105 O O . ALA A 1 147 ? 3.682 -23.094 -19.062 1 95.62 147 ALA A O 1
ATOM 1106 N N . SER A 1 148 ? 4.812 -25.047 -19.188 1 96.19 148 SER A N 1
ATOM 1107 C CA . SER A 1 148 ? 4.621 -25.312 -17.766 1 96.19 148 SER A CA 1
ATOM 1108 C C . SER A 1 148 ? 5.371 -24.297 -16.906 1 96.19 148 SER A C 1
ATOM 1110 O O . SER A 1 148 ? 4.938 -23.969 -15.797 1 96.19 148 SER A O 1
ATOM 1112 N N . ALA A 1 149 ? 6.453 -23.75 -17.5 1 94.94 149 ALA A N 1
ATOM 1113 C CA . ALA A 1 149 ? 7.289 -22.797 -16.766 1 94.94 149 ALA A CA 1
ATOM 1114 C C . ALA A 1 149 ? 6.582 -21.453 -16.609 1 94.94 149 ALA A C 1
ATOM 1116 O O . ALA A 1 149 ? 7.008 -20.609 -15.82 1 94.94 149 ALA A O 1
ATOM 1117 N N . ILE A 1 150 ? 5.469 -21.266 -17.328 1 95.56 150 ILE A N 1
ATOM 1118 C CA . ILE A 1 150 ? 4.656 -20.062 -17.188 1 95.56 150 ILE A CA 1
ATOM 1119 C C . ILE A 1 150 ? 3.738 -20.188 -15.977 1 95.56 150 ILE A C 1
ATOM 1121 O O . ILE A 1 150 ? 3.068 -19.234 -15.586 1 95.56 150 ILE A O 1
ATOM 1125 N N . GLY A 1 151 ? 3.723 -21.266 -15.312 1 93.75 151 GLY A N 1
ATOM 1126 C CA . GLY A 1 151 ? 2.836 -21.609 -14.211 1 93.75 151 GLY A CA 1
ATOM 1127 C C . GLY A 1 151 ? 2.961 -20.672 -13.031 1 93.75 151 GLY A C 1
ATOM 1128 O O . GLY A 1 151 ? 3.279 -19.484 -13.195 1 93.75 151 GLY A O 1
ATOM 1129 N N . CYS A 1 152 ? 2.682 -21.062 -11.859 1 95.06 152 CYS A N 1
ATOM 1130 C CA . CYS A 1 152 ? 2.455 -20.312 -10.633 1 95.06 152 CYS A CA 1
ATOM 1131 C C . CYS A 1 152 ? 3.541 -19.25 -10.438 1 95.06 152 CYS A C 1
ATOM 1133 O O . CYS A 1 152 ? 3.248 -18.062 -10.352 1 95.06 152 CYS A O 1
ATOM 1135 N N . ARG A 1 153 ? 4.816 -19.609 -10.531 1 95.62 153 ARG A N 1
ATOM 1136 C CA . ARG A 1 153 ? 5.91 -18.703 -10.195 1 95.62 153 ARG A CA 1
ATOM 1137 C C . ARG A 1 153 ? 5.996 -17.547 -11.195 1 95.62 153 ARG A C 1
ATOM 1139 O O . ARG A 1 153 ? 6.094 -16.391 -10.805 1 95.62 153 ARG A O 1
ATOM 1146 N N . PHE A 1 154 ? 5.957 -17.922 -12.477 1 97.56 154 PHE A N 1
ATOM 1147 C CA . PHE A 1 154 ? 6.203 -16.922 -13.508 1 97.56 154 PHE A CA 1
ATOM 1148 C C . PHE A 1 154 ? 5.016 -15.969 -13.633 1 97.56 154 PHE A C 1
ATOM 1150 O O . PHE A 1 154 ? 5.195 -14.75 -13.656 1 97.56 154 PHE A O 1
ATOM 1157 N N . MET A 1 155 ? 3.807 -16.562 -13.719 1 98.06 155 MET A N 1
ATOM 1158 C CA . MET A 1 155 ? 2.635 -15.703 -13.859 1 98.06 155 MET A CA 1
ATOM 1159 C C . MET A 1 155 ? 2.426 -14.867 -12.602 1 98.06 155 MET A C 1
ATOM 1161 O O . MET A 1 155 ? 1.966 -13.727 -12.688 1 98.06 155 MET A O 1
ATOM 1165 N N . THR A 1 156 ? 2.773 -15.375 -11.422 1 98.44 156 THR A N 1
ATOM 1166 C CA . THR A 1 156 ? 2.725 -14.609 -10.18 1 98.44 156 THR A CA 1
ATOM 1167 C C . THR A 1 156 ? 3.668 -13.414 -10.25 1 98.44 156 THR A C 1
ATOM 1169 O O . THR A 1 156 ? 3.293 -12.297 -9.875 1 98.44 156 THR A O 1
ATOM 1172 N N . ALA A 1 157 ? 4.844 -13.648 -10.742 1 98.75 157 ALA A N 1
ATOM 1173 C CA . ALA A 1 157 ? 5.824 -12.578 -10.891 1 98.75 157 ALA A CA 1
ATOM 1174 C C . ALA A 1 157 ? 5.352 -11.539 -11.914 1 98.75 157 ALA A C 1
ATOM 1176 O O . ALA A 1 157 ? 5.578 -10.344 -11.734 1 98.75 157 ALA A O 1
ATOM 1177 N N . PHE A 1 158 ? 4.746 -12.008 -12.992 1 98.88 158 PHE A N 1
ATOM 1178 C CA . PHE A 1 158 ? 4.27 -11.094 -14.031 1 98.88 158 PHE A CA 1
ATOM 1179 C C . PHE A 1 158 ? 3.271 -10.102 -13.461 1 98.88 158 PHE A C 1
ATOM 1181 O O . PHE A 1 158 ? 3.385 -8.891 -13.695 1 98.88 158 PHE A O 1
ATOM 1188 N N . HIS A 1 159 ? 2.318 -10.625 -12.719 1 98.88 159 HIS A N 1
ATOM 1189 C CA . HIS A 1 159 ? 1.312 -9.773 -12.094 1 98.88 159 HIS A CA 1
ATOM 1190 C C . HIS A 1 159 ? 1.94 -8.836 -11.07 1 98.88 159 HIS A C 1
ATOM 1192 O O . HIS A 1 159 ? 1.559 -7.664 -10.977 1 98.88 159 HIS A O 1
ATOM 1198 N N . ALA A 1 160 ? 2.887 -9.305 -10.281 1 98.94 160 ALA A N 1
ATOM 1199 C CA . ALA A 1 160 ? 3.566 -8.477 -9.289 1 98.94 160 ALA A CA 1
ATOM 1200 C C . ALA A 1 160 ? 4.277 -7.301 -9.953 1 98.94 160 ALA A C 1
ATOM 1202 O O . ALA A 1 160 ? 4.195 -6.168 -9.477 1 98.94 160 ALA A O 1
ATOM 1203 N N . VAL A 1 161 ? 4.98 -7.578 -11.07 1 98.94 161 VAL A N 1
ATOM 1204 C CA . VAL A 1 161 ? 5.797 -6.566 -11.734 1 98.94 161 VAL A CA 1
ATOM 1205 C C . VAL A 1 161 ? 4.898 -5.598 -12.5 1 98.94 161 VAL A C 1
ATOM 1207 O O . VAL A 1 161 ? 5.008 -4.383 -12.344 1 98.94 161 VAL A O 1
ATOM 1210 N N . THR A 1 162 ? 3.947 -6.121 -13.305 1 98.69 162 THR A N 1
ATOM 1211 C CA . THR A 1 162 ? 3.244 -5.285 -14.266 1 98.69 162 THR A CA 1
ATOM 1212 C C . THR A 1 162 ? 1.897 -4.832 -13.711 1 98.69 162 THR A C 1
ATOM 1214 O O . THR A 1 162 ? 1.437 -3.729 -14.008 1 98.69 162 THR A O 1
ATOM 1217 N N . GLY A 1 163 ? 1.205 -5.715 -13 1 98.25 163 GLY A N 1
ATOM 1218 C CA . GLY A 1 163 ? -0.126 -5.41 -12.5 1 98.25 163 GLY A CA 1
ATOM 1219 C C . GLY A 1 163 ? -0.113 -4.602 -11.219 1 98.25 163 GLY A C 1
ATOM 1220 O O . GLY A 1 163 ? -0.575 -3.459 -11.195 1 98.25 163 GLY A O 1
ATOM 1221 N N . GLN A 1 164 ? 0.512 -5.148 -10.172 1 98.56 164 GLN A N 1
ATOM 1222 C CA . GLN A 1 164 ? 0.499 -4.52 -8.859 1 98.56 164 GLN A CA 1
ATOM 1223 C C . GLN A 1 164 ? 1.642 -3.518 -8.719 1 98.56 164 GLN A C 1
ATOM 1225 O O . GLN A 1 164 ? 1.461 -2.438 -8.148 1 98.56 164 GLN A O 1
ATOM 1230 N N . GLY A 1 165 ? 2.818 -3.928 -9.211 1 98.75 165 GLY A N 1
ATOM 1231 C CA . GLY A 1 165 ? 3.973 -3.045 -9.141 1 98.75 165 GLY A CA 1
ATOM 1232 C C . GLY A 1 165 ? 3.91 -1.901 -10.141 1 98.75 165 GLY A C 1
ATOM 1233 O O . GLY A 1 165 ? 4.52 -0.852 -9.922 1 98.75 165 GLY A O 1
ATOM 1234 N N . ARG A 1 166 ? 3.246 -2.133 -11.32 1 98.56 166 ARG A N 1
ATOM 1235 C CA . ARG A 1 166 ? 3.117 -1.159 -12.398 1 98.56 166 ARG A CA 1
ATOM 1236 C C . ARG A 1 166 ? 4.477 -0.592 -12.789 1 98.56 166 ARG A C 1
ATOM 1238 O O . ARG A 1 166 ? 4.645 0.625 -12.883 1 98.56 166 ARG A O 1
ATOM 1245 N N . VAL A 1 167 ? 5.457 -1.413 -12.914 1 98.81 167 VAL A N 1
ATOM 1246 C CA . VAL A 1 167 ? 6.828 -1.035 -13.234 1 98.81 167 VAL A CA 1
ATOM 1247 C C . VAL A 1 167 ? 6.867 -0.319 -14.586 1 98.81 167 VAL A C 1
ATOM 1249 O O . VAL A 1 167 ? 6.188 -0.725 -15.531 1 98.81 167 VAL A O 1
ATOM 1252 N N . ARG A 1 168 ? 7.668 0.761 -14.695 1 98.25 168 ARG A N 1
ATOM 1253 C CA . ARG A 1 168 ? 7.859 1.548 -15.914 1 98.25 168 ARG A CA 1
ATOM 1254 C C . ARG A 1 168 ? 9.305 1.477 -16.391 1 98.25 168 ARG A C 1
ATOM 1256 O O . ARG A 1 168 ? 10.219 1.259 -15.594 1 98.25 168 ARG A O 1
ATOM 1263 N N . PRO A 1 169 ? 9.438 1.59 -17.75 1 98.56 169 PRO A N 1
ATOM 1264 C CA . PRO A 1 169 ? 10.812 1.629 -18.25 1 98.56 169 PRO A CA 1
ATOM 1265 C C . PRO A 1 169 ? 11.672 2.67 -17.547 1 98.56 169 PRO A C 1
ATOM 1267 O O . PRO A 1 169 ? 11.195 3.77 -17.25 1 98.56 169 PRO A O 1
ATOM 1270 N N . GLY A 1 170 ? 12.883 2.266 -17.219 1 98.56 170 GLY A N 1
ATOM 1271 C CA . GLY A 1 170 ? 13.836 3.182 -16.609 1 98.56 170 GLY A CA 1
ATOM 1272 C C . GLY A 1 170 ? 13.781 3.178 -15.086 1 98.56 170 GLY A C 1
ATOM 1273 O O . GLY A 1 170 ? 14.695 3.678 -14.43 1 98.56 170 GLY A O 1
ATOM 1274 N N . GLU A 1 171 ? 12.719 2.646 -14.438 1 98.81 171 GLU A N 1
ATOM 1275 C CA . GLU A 1 171 ? 12.641 2.562 -12.984 1 98.81 171 GLU A CA 1
ATOM 1276 C C . GLU A 1 171 ? 13.609 1.524 -12.438 1 98.81 171 GLU A C 1
ATOM 1278 O O . GLU A 1 171 ? 13.93 0.546 -13.109 1 98.81 171 GLU A O 1
ATOM 1283 N N . TRP A 1 172 ? 14.078 1.754 -11.234 1 98.88 172 TRP A N 1
ATOM 1284 C CA . TRP A 1 172 ? 14.828 0.745 -10.492 1 98.88 172 TRP A CA 1
ATOM 1285 C C . TRP A 1 172 ? 13.898 -0.154 -9.695 1 98.88 172 TRP A C 1
ATOM 1287 O O . TRP A 1 172 ? 13.031 0.335 -8.961 1 98.88 172 TRP A O 1
ATOM 1297 N N . VAL A 1 173 ? 14.062 -1.468 -9.898 1 98.94 173 VAL A N 1
ATOM 1298 C CA . VAL A 1 173 ? 13.289 -2.475 -9.18 1 98.94 173 VAL A CA 1
ATOM 1299 C C . VAL A 1 173 ? 14.211 -3.316 -8.305 1 98.94 173 VAL A C 1
ATOM 1301 O O . VAL A 1 173 ? 15.172 -3.916 -8.797 1 98.94 173 VAL A O 1
ATOM 1304 N N . ALA A 1 174 ? 13.969 -3.295 -7 1 99 174 ALA A N 1
ATOM 1305 C CA . ALA A 1 174 ? 14.688 -4.188 -6.094 1 99 174 ALA A CA 1
ATOM 1306 C C . ALA A 1 174 ? 13.898 -5.477 -5.855 1 99 174 ALA A C 1
ATOM 1308 O O . ALA A 1 174 ? 12.75 -5.434 -5.402 1 99 174 ALA A O 1
ATOM 1309 N N . VAL A 1 175 ? 14.469 -6.578 -6.168 1 98.94 175 VAL A N 1
ATOM 1310 C CA . VAL A 1 175 ? 13.82 -7.867 -5.945 1 98.94 175 VAL A CA 1
ATOM 1311 C C . VAL A 1 175 ? 14.5 -8.586 -4.781 1 98.94 175 VAL A C 1
ATOM 1313 O O . VAL A 1 175 ? 15.672 -8.945 -4.863 1 98.94 175 VAL A O 1
ATOM 1316 N N . HIS A 1 176 ? 13.75 -8.758 -3.711 1 98.88 176 HIS A N 1
ATOM 1317 C CA . HIS A 1 176 ? 14.242 -9.453 -2.525 1 98.88 176 HIS A CA 1
ATOM 1318 C C . HIS A 1 176 ? 13.828 -10.922 -2.529 1 98.88 176 HIS A C 1
ATOM 1320 O O . HIS A 1 176 ? 12.633 -11.234 -2.482 1 98.88 176 HIS A O 1
ATOM 1326 N N . GLY A 1 177 ? 14.758 -11.82 -2.463 1 97.19 177 GLY A N 1
ATOM 1327 C CA . GLY A 1 177 ? 14.531 -13.242 -2.68 1 97.19 177 GLY A CA 1
ATOM 1328 C C . GLY A 1 177 ? 14.461 -13.617 -4.148 1 97.19 177 GLY A C 1
ATOM 1329 O O . GLY A 1 177 ? 13.461 -13.367 -4.812 1 97.19 177 GLY A O 1
ATOM 1330 N N . VAL A 1 178 ? 15.562 -14.266 -4.621 1 96.06 178 VAL A N 1
ATOM 1331 C CA . VAL A 1 178 ? 15.562 -14.578 -6.047 1 96.06 178 VAL A CA 1
ATOM 1332 C C . VAL A 1 178 ? 15.547 -16.094 -6.242 1 96.06 178 VAL A C 1
ATOM 1334 O O . VAL A 1 178 ? 16.391 -16.641 -6.969 1 96.06 178 VAL A O 1
ATOM 1337 N N . GLY A 1 179 ? 14.531 -16.703 -5.629 1 93.25 179 GLY A N 1
ATOM 1338 C CA . GLY A 1 179 ? 14.141 -18.047 -6.027 1 93.25 179 GLY A CA 1
ATOM 1339 C C . GLY A 1 179 ? 13.359 -18.078 -7.324 1 93.25 179 GLY A C 1
ATOM 1340 O O . GLY A 1 179 ? 13.68 -17.359 -8.266 1 93.25 179 GLY A O 1
ATOM 1341 N N . GLY A 1 180 ? 12.375 -18.969 -7.426 1 93.12 180 GLY A N 1
ATOM 1342 C CA . GLY A 1 180 ? 11.602 -19.078 -8.656 1 93.12 180 GLY A CA 1
ATOM 1343 C C . GLY A 1 180 ? 10.852 -17.812 -9 1 93.12 180 GLY A C 1
ATOM 1344 O O . GLY A 1 180 ? 11.023 -17.25 -10.094 1 93.12 180 GLY A O 1
ATOM 1345 N N . VAL A 1 181 ? 10.055 -17.281 -8.055 1 96.5 181 VAL A N 1
ATOM 1346 C CA . VAL A 1 181 ? 9.273 -16.062 -8.281 1 96.5 181 VAL A CA 1
ATOM 1347 C C . VAL A 1 181 ? 10.211 -14.883 -8.484 1 96.5 181 VAL A C 1
ATOM 1349 O O . VAL A 1 181 ? 10.023 -14.07 -9.391 1 96.5 181 VAL A O 1
ATOM 1352 N N . GLY A 1 182 ? 11.242 -14.828 -7.684 1 97.69 182 GLY A N 1
ATOM 1353 C CA . GLY A 1 182 ? 12.18 -13.711 -7.766 1 97.69 182 GLY A CA 1
ATOM 1354 C C . GLY A 1 182 ? 12.93 -13.656 -9.078 1 97.69 182 GLY A C 1
ATOM 1355 O O . GLY A 1 182 ? 13.055 -12.594 -9.688 1 97.69 182 GLY A O 1
ATOM 1356 N N . LEU A 1 183 ? 13.453 -14.797 -9.531 1 97.56 183 LEU A N 1
ATOM 1357 C CA . LEU A 1 183 ? 14.164 -14.836 -10.805 1 97.56 183 LEU A CA 1
ATOM 1358 C C . LEU A 1 183 ? 13.227 -14.469 -11.953 1 97.56 183 LEU A C 1
ATOM 1360 O O . LEU A 1 183 ? 13.625 -13.75 -12.875 1 97.56 183 LEU A O 1
ATOM 1364 N N . ALA A 1 184 ? 12 -14.961 -11.875 1 98.12 184 ALA A N 1
ATOM 1365 C CA . ALA A 1 184 ? 11.016 -14.578 -12.883 1 98.12 184 ALA A CA 1
ATOM 1366 C C . ALA A 1 184 ? 10.773 -13.07 -12.859 1 98.12 184 ALA A C 1
ATOM 1368 O O . ALA A 1 184 ? 10.695 -12.43 -13.914 1 98.12 184 ALA A O 1
ATOM 1369 N N . ALA A 1 185 ? 10.68 -12.492 -11.664 1 98.81 185 ALA A N 1
ATOM 1370 C CA . ALA A 1 185 ? 10.461 -11.055 -11.523 1 98.81 185 ALA A CA 1
ATOM 1371 C C . ALA A 1 185 ? 11.617 -10.258 -12.125 1 98.81 185 ALA A C 1
ATOM 1373 O O . ALA A 1 185 ? 11.398 -9.227 -12.766 1 98.81 185 ALA A O 1
ATOM 1374 N N . VAL A 1 186 ? 12.844 -10.758 -11.922 1 98.81 186 VAL A N 1
ATOM 1375 C CA . VAL A 1 186 ? 14.016 -10.102 -12.508 1 98.81 186 VAL A CA 1
ATOM 1376 C C . VAL A 1 186 ? 13.891 -10.094 -14.031 1 98.81 186 VAL A C 1
ATOM 1378 O O . VAL A 1 186 ? 14.055 -9.047 -14.664 1 98.81 186 VAL A O 1
ATOM 1381 N N . GLN A 1 187 ? 13.57 -11.227 -14.594 1 98.69 187 GLN A N 1
ATOM 1382 C CA . GLN A 1 187 ? 13.445 -11.336 -16.047 1 98.69 187 GLN A CA 1
ATOM 1383 C C . GLN A 1 187 ? 12.336 -10.422 -16.578 1 98.69 187 GLN A C 1
ATOM 1385 O O . GLN A 1 187 ? 12.539 -9.695 -17.547 1 98.69 187 GLN A O 1
ATOM 1390 N N . ILE A 1 188 ? 11.211 -10.43 -15.945 1 98.88 188 ILE A N 1
ATOM 1391 C CA . ILE A 1 188 ? 10.039 -9.695 -16.406 1 98.88 188 ILE A CA 1
ATOM 1392 C C . ILE A 1 188 ? 10.289 -8.195 -16.266 1 98.88 188 ILE A C 1
ATOM 1394 O O . ILE A 1 188 ? 9.969 -7.422 -17.172 1 98.88 188 ILE A O 1
ATOM 1398 N N . ALA A 1 189 ? 10.859 -7.746 -15.102 1 98.94 189 ALA A N 1
ATOM 1399 C CA . ALA A 1 189 ? 11.156 -6.328 -14.914 1 98.94 189 ALA A CA 1
ATOM 1400 C C . ALA A 1 189 ? 12.172 -5.84 -15.945 1 98.94 189 ALA A C 1
ATOM 1402 O O . ALA A 1 189 ? 12.031 -4.738 -16.484 1 98.94 189 ALA A O 1
ATOM 1403 N N . THR A 1 190 ? 13.18 -6.668 -16.234 1 98.81 190 THR A N 1
ATOM 1404 C CA . THR A 1 190 ? 14.156 -6.34 -17.266 1 98.81 190 THR A CA 1
ATOM 1405 C C . THR A 1 190 ? 13.484 -6.191 -18.625 1 98.81 190 THR A C 1
ATOM 1407 O O . THR A 1 190 ? 13.727 -5.215 -19.328 1 98.81 190 THR A O 1
ATOM 1410 N N . ALA A 1 191 ? 12.633 -7.113 -18.938 1 98.5 191 ALA A N 1
ATOM 1411 C CA . ALA A 1 191 ? 11.922 -7.078 -20.219 1 98.5 191 ALA A CA 1
ATOM 1412 C C . ALA A 1 191 ? 11.016 -5.852 -20.297 1 98.5 191 ALA A C 1
ATOM 1414 O O . ALA A 1 191 ? 10.766 -5.336 -21.391 1 98.5 191 ALA A O 1
ATOM 1415 N N . ALA A 1 192 ? 10.547 -5.379 -19.172 1 98.12 192 ALA A N 1
ATOM 1416 C CA . ALA A 1 192 ? 9.688 -4.199 -19.125 1 98.12 192 ALA A CA 1
ATOM 1417 C C . ALA A 1 192 ? 10.5 -2.918 -19.25 1 98.12 192 ALA A C 1
ATOM 1419 O O . ALA A 1 192 ? 9.945 -1.818 -19.266 1 98.12 192 ALA A O 1
ATOM 1420 N N . GLY A 1 193 ? 11.812 -3.025 -19.328 1 98.56 193 GLY A N 1
ATOM 1421 C CA . GLY A 1 193 ? 12.672 -1.867 -19.531 1 98.56 193 GLY A CA 1
ATOM 1422 C C . GLY A 1 193 ? 13.164 -1.261 -18.234 1 98.56 193 GLY A C 1
ATOM 1423 O O . GLY A 1 193 ? 13.68 -0.139 -18.219 1 98.56 193 GLY A O 1
ATOM 1424 N N . ALA A 1 194 ? 13.016 -1.979 -17.109 1 98.81 194 ALA A N 1
ATOM 1425 C CA . ALA A 1 194 ? 13.461 -1.475 -15.812 1 98.81 194 ALA A CA 1
ATOM 1426 C C . ALA A 1 194 ? 14.891 -1.924 -15.516 1 98.81 194 ALA A C 1
ATOM 1428 O O . ALA A 1 194 ? 15.422 -2.818 -16.172 1 98.81 194 ALA A O 1
ATOM 1429 N N . CYS A 1 195 ? 15.531 -1.255 -14.602 1 98.88 195 CYS A N 1
ATOM 1430 C CA . CYS A 1 195 ? 16.797 -1.672 -14.008 1 98.88 195 CYS A CA 1
ATOM 1431 C C . CYS A 1 195 ? 16.562 -2.469 -12.727 1 98.88 195 CYS A C 1
ATOM 1433 O O . CYS A 1 195 ? 15.766 -2.074 -11.883 1 98.88 195 CYS A O 1
ATOM 1435 N N . VAL A 1 196 ? 17.266 -3.598 -12.594 1 98.94 196 VAL A N 1
ATOM 1436 C CA . VAL A 1 196 ? 16.938 -4.473 -11.477 1 98.94 196 VAL A CA 1
ATOM 1437 C C . VAL A 1 196 ? 18.156 -4.645 -10.578 1 98.94 196 VAL A C 1
ATOM 1439 O O . VAL A 1 196 ? 19.281 -4.844 -11.062 1 98.94 196 VAL A O 1
ATOM 1442 N N . VAL A 1 197 ? 17.984 -4.484 -9.289 1 98.94 197 VAL A N 1
ATOM 1443 C CA . VAL A 1 197 ? 18.922 -4.945 -8.266 1 98.94 197 VAL A CA 1
ATOM 1444 C C . VAL A 1 197 ? 18.344 -6.176 -7.562 1 98.94 197 VAL A C 1
ATOM 1446 O O . VAL A 1 197 ? 17.234 -6.133 -7.027 1 98.94 197 VAL A O 1
ATOM 1449 N N . ALA A 1 198 ? 19.062 -7.25 -7.645 1 98.88 198 ALA A N 1
ATOM 1450 C CA . ALA A 1 198 ? 18.625 -8.492 -7.016 1 98.88 198 ALA A CA 1
ATOM 1451 C C . ALA A 1 198 ? 19.281 -8.68 -5.648 1 98.88 198 ALA A C 1
ATOM 1453 O O . ALA A 1 198 ? 20.484 -8.438 -5.492 1 98.88 198 ALA A O 1
ATOM 1454 N N . VAL A 1 199 ? 18.516 -9.031 -4.68 1 98.88 199 VAL A N 1
ATOM 1455 C CA . VAL A 1 199 ? 18.984 -9.211 -3.309 1 98.88 199 VAL A CA 1
ATOM 1456 C C . VAL A 1 199 ? 18.719 -10.648 -2.859 1 98.88 199 VAL A C 1
ATOM 1458 O O . VAL A 1 199 ? 17.594 -11.141 -2.953 1 98.88 199 VAL A O 1
ATOM 1461 N N . ASP A 1 200 ? 19.672 -11.336 -2.428 1 97.81 200 ASP A N 1
ATOM 1462 C CA . ASP A 1 200 ? 19.578 -12.695 -1.894 1 97.81 200 ASP A CA 1
ATOM 1463 C C . ASP A 1 200 ? 20.781 -13.016 -1.003 1 97.81 200 ASP A C 1
ATOM 1465 O O . ASP A 1 200 ? 21.766 -12.281 -0.987 1 97.81 200 ASP A O 1
ATOM 1469 N N . ILE A 1 201 ? 20.641 -14.062 -0.257 1 96.81 201 ILE A N 1
ATOM 1470 C CA . ILE A 1 201 ? 21.734 -14.445 0.63 1 96.81 201 ILE A CA 1
ATOM 1471 C C . ILE A 1 201 ? 22.641 -15.453 -0.076 1 96.81 201 ILE A C 1
ATOM 1473 O O . ILE A 1 201 ? 23.734 -15.773 0.415 1 96.81 201 ILE A O 1
ATOM 1477 N N . ASP A 1 202 ? 22.188 -16.016 -1.215 1 95.38 202 ASP A N 1
ATOM 1478 C CA . ASP A 1 202 ? 22.875 -17.078 -1.934 1 95.38 202 ASP A CA 1
ATOM 1479 C C . ASP A 1 202 ? 23.562 -16.547 -3.188 1 95.38 202 ASP A C 1
ATOM 1481 O O . ASP A 1 202 ? 22.891 -16.141 -4.145 1 95.38 202 ASP A O 1
ATOM 1485 N N . ALA A 1 203 ? 24.875 -16.672 -3.287 1 95.62 203 ALA A N 1
ATOM 1486 C CA . ALA A 1 203 ? 25.656 -16.125 -4.387 1 95.62 203 ALA A CA 1
ATOM 1487 C C . ALA A 1 203 ? 25.297 -16.797 -5.707 1 95.62 203 ALA A C 1
ATOM 1489 O O . ALA A 1 203 ? 25.312 -16.156 -6.766 1 95.62 203 ALA A O 1
ATOM 1490 N N . ALA A 1 204 ? 25.031 -18.047 -5.617 1 94.06 204 ALA A N 1
ATOM 1491 C CA . ALA A 1 204 ? 24.688 -18.781 -6.836 1 94.06 204 ALA A CA 1
ATOM 1492 C C . ALA A 1 204 ? 23.375 -18.266 -7.43 1 94.06 204 ALA A C 1
ATOM 1494 O O . ALA A 1 204 ? 23.25 -18.141 -8.648 1 94.06 204 ALA A O 1
ATOM 1495 N N . LYS A 1 205 ? 22.438 -17.969 -6.602 1 94.44 205 LYS A N 1
ATOM 1496 C CA . LYS A 1 205 ? 21.156 -17.422 -7.055 1 94.44 205 LYS A CA 1
ATOM 1497 C C . LYS A 1 205 ? 21.328 -16 -7.602 1 94.44 205 LYS A C 1
ATOM 1499 O O . LYS A 1 205 ? 20.672 -15.625 -8.57 1 94.44 205 LYS A O 1
ATOM 1504 N N . LEU A 1 206 ? 22.203 -15.242 -6.977 1 97.75 206 LEU A N 1
ATOM 1505 C CA . LEU A 1 206 ? 22.484 -13.898 -7.465 1 97.75 206 LEU A CA 1
ATOM 1506 C C . LEU A 1 206 ? 23.109 -13.953 -8.852 1 97.75 206 LEU A C 1
ATOM 1508 O O . LEU A 1 206 ? 22.812 -13.117 -9.711 1 97.75 206 LEU A O 1
ATOM 1512 N N . ALA A 1 207 ? 23.984 -14.961 -9.031 1 97.12 207 ALA A N 1
ATOM 1513 C CA . ALA A 1 207 ? 24.562 -15.141 -10.352 1 97.12 207 ALA A CA 1
ATOM 1514 C C . ALA A 1 207 ? 23.484 -15.453 -11.391 1 97.12 207 ALA A C 1
ATOM 1516 O O . ALA A 1 207 ? 23.531 -14.945 -12.516 1 97.12 207 ALA A O 1
ATOM 1517 N N . LEU A 1 208 ? 22.562 -16.281 -10.984 1 95.75 208 LEU A N 1
ATOM 1518 C CA . LEU A 1 208 ? 21.438 -16.578 -11.875 1 95.75 208 LEU A CA 1
ATOM 1519 C C . LEU A 1 208 ? 20.625 -15.336 -12.172 1 95.75 208 LEU A C 1
ATOM 1521 O O . LEU A 1 208 ? 20.141 -15.156 -13.289 1 95.75 208 LEU A O 1
ATOM 1525 N N . ALA A 1 209 ? 20.422 -14.5 -11.18 1 98.06 209 ALA A N 1
ATOM 1526 C CA . ALA A 1 209 ? 19.688 -13.25 -11.375 1 98.06 209 ALA A CA 1
ATOM 1527 C C . ALA A 1 209 ? 20.375 -12.359 -12.398 1 98.06 209 ALA A C 1
ATOM 1529 O O . ALA A 1 209 ? 19.719 -11.734 -13.234 1 98.06 209 ALA A O 1
ATOM 1530 N N . GLU A 1 210 ? 21.688 -12.273 -12.352 1 98.5 210 GLU A N 1
ATOM 1531 C CA . GLU A 1 210 ? 22.438 -11.508 -13.344 1 98.5 210 GLU A CA 1
ATOM 1532 C C . GLU A 1 210 ? 22.219 -12.062 -14.75 1 98.5 210 GLU A C 1
ATOM 1534 O O . GLU A 1 210 ? 22.062 -11.297 -15.703 1 98.5 210 GLU A O 1
ATOM 1539 N N . GLU A 1 211 ? 22.172 -13.375 -14.789 1 97.31 211 GLU A N 1
ATOM 1540 C CA . GLU A 1 211 ? 21.906 -14.008 -16.078 1 97.31 211 GLU A CA 1
ATOM 1541 C C . GLU A 1 211 ? 20.531 -13.633 -16.609 1 97.31 211 GLU A C 1
ATOM 1543 O O . GLU A 1 211 ? 20.312 -13.602 -17.812 1 97.31 211 GLU A O 1
ATOM 1548 N N . GLN A 1 212 ? 19.641 -13.359 -15.664 1 97.5 212 GLN A N 1
ATOM 1549 C CA . GLN A 1 212 ? 18.266 -13.023 -16.062 1 97.5 212 GLN A CA 1
ATOM 1550 C C . GLN A 1 212 ? 18.125 -11.531 -16.312 1 97.5 212 GLN A C 1
ATOM 1552 O O . GLN A 1 212 ? 17.031 -11.055 -16.656 1 97.5 212 GLN A O 1
ATOM 1557 N N . GLY A 1 213 ? 19.125 -10.719 -16.062 1 98.56 213 GLY A N 1
ATOM 1558 C CA . GLY A 1 213 ? 19.109 -9.328 -16.5 1 98.56 213 GLY A CA 1
ATOM 1559 C C . GLY A 1 213 ? 19.312 -8.344 -15.367 1 98.56 213 GLY A C 1
ATOM 1560 O O . GLY A 1 213 ? 19.297 -7.129 -15.578 1 98.56 213 GLY A O 1
ATOM 1561 N N . ALA A 1 214 ? 19.547 -8.812 -14.172 1 98.81 214 ALA A N 1
ATOM 1562 C CA . ALA A 1 214 ? 19.812 -7.883 -13.078 1 98.81 214 ALA A CA 1
ATOM 1563 C C . ALA A 1 214 ? 21.078 -7.059 -13.352 1 98.81 214 ALA A C 1
ATOM 1565 O O . ALA A 1 214 ? 22.094 -7.598 -13.805 1 98.81 214 ALA A O 1
ATOM 1566 N N . LEU A 1 215 ? 21.016 -5.809 -13.109 1 98.75 215 LEU A N 1
ATOM 1567 C CA . LEU A 1 215 ? 22.141 -4.91 -13.352 1 98.75 215 LEU A CA 1
ATOM 1568 C C . LEU A 1 215 ? 23.062 -4.852 -12.141 1 98.75 215 LEU A C 1
ATOM 1570 O O . LEU A 1 215 ? 24.234 -4.488 -12.258 1 98.75 215 LEU A O 1
ATOM 1574 N N . ALA A 1 216 ? 22.547 -5.133 -10.969 1 98.75 216 ALA A N 1
ATOM 1575 C CA . ALA A 1 216 ? 23.281 -5.148 -9.711 1 98.75 216 ALA A CA 1
ATOM 1576 C C . ALA A 1 216 ? 22.75 -6.238 -8.781 1 98.75 216 ALA A C 1
ATOM 1578 O O . ALA A 1 216 ? 21.625 -6.707 -8.938 1 98.75 216 ALA A O 1
ATOM 1579 N N . THR A 1 217 ? 23.609 -6.707 -7.934 1 98.75 217 THR A N 1
ATOM 1580 C CA . THR A 1 217 ? 23.203 -7.668 -6.91 1 98.75 217 THR A CA 1
ATOM 1581 C C . THR A 1 217 ? 23.688 -7.227 -5.531 1 98.75 217 THR A C 1
ATOM 1583 O O . THR A 1 217 ? 24.672 -6.5 -5.418 1 98.75 217 THR A O 1
ATOM 1586 N N . VAL A 1 218 ? 22.953 -7.523 -4.531 1 98.81 218 VAL A N 1
ATOM 1587 C CA . VAL A 1 218 ? 23.344 -7.34 -3.135 1 98.81 218 VAL A CA 1
ATOM 1588 C C . VAL A 1 218 ? 23.297 -8.68 -2.404 1 98.81 218 VAL A C 1
ATOM 1590 O O . VAL A 1 218 ? 22.25 -9.312 -2.312 1 98.81 218 VAL A O 1
ATOM 1593 N N . ASP A 1 219 ? 24.453 -9.133 -1.947 1 98.62 219 ASP A N 1
ATOM 1594 C CA . ASP A 1 219 ? 24.516 -10.328 -1.114 1 98.62 219 ASP A CA 1
ATOM 1595 C C . ASP A 1 219 ? 24.141 -10.016 0.332 1 98.62 219 ASP A C 1
ATOM 1597 O O . ASP A 1 219 ? 24.969 -9.523 1.102 1 98.62 219 ASP A O 1
ATOM 1601 N N . ALA A 1 220 ? 22.938 -10.336 0.697 1 98.06 220 ALA A N 1
ATOM 1602 C CA . ALA A 1 220 ? 22.391 -9.969 2 1 98.06 220 ALA A CA 1
ATOM 1603 C C . ALA A 1 220 ? 23.078 -10.734 3.123 1 98.06 220 ALA A C 1
ATOM 1605 O O . ALA A 1 220 ? 22.969 -10.375 4.297 1 98.06 220 ALA A O 1
ATOM 1606 N N . SER A 1 221 ? 23.781 -11.812 2.811 1 97.12 221 SER A N 1
ATOM 1607 C CA . SER A 1 221 ? 24.531 -12.539 3.824 1 97.12 221 SER A CA 1
ATOM 1608 C C . SER A 1 221 ? 25.812 -11.797 4.191 1 97.12 221 SER A C 1
ATOM 1610 O O . SER A 1 221 ? 26.375 -12 5.273 1 97.12 221 SER A O 1
ATOM 1612 N N . ALA A 1 222 ? 26.25 -10.977 3.328 1 96.75 222 ALA A N 1
ATOM 1613 C CA . ALA A 1 222 ? 27.516 -10.281 3.514 1 96.75 222 ALA A CA 1
ATOM 1614 C C . ALA A 1 222 ? 27.297 -8.797 3.803 1 96.75 222 ALA A C 1
ATOM 1616 O O . ALA A 1 222 ? 28.188 -8.125 4.32 1 96.75 222 ALA A O 1
ATOM 1617 N N . GLU A 1 223 ? 26.172 -8.297 3.48 1 96.38 223 GLU A N 1
ATOM 1618 C CA . GLU A 1 223 ? 25.859 -6.875 3.637 1 96.38 223 GLU A CA 1
ATOM 1619 C C . GLU A 1 223 ? 25.219 -6.594 4.988 1 96.38 223 GLU A C 1
ATOM 1621 O O . GLU A 1 223 ? 24.188 -7.172 5.32 1 96.38 223 GLU A O 1
ATOM 1626 N N . ALA A 1 224 ? 25.812 -5.707 5.793 1 95.75 224 ALA A N 1
ATOM 1627 C CA . ALA A 1 224 ? 25.312 -5.367 7.117 1 95.75 224 ALA A CA 1
ATOM 1628 C C . ALA A 1 224 ? 24.031 -4.527 7.012 1 95.75 224 ALA A C 1
ATOM 1630 O O . ALA A 1 224 ? 23.141 -4.645 7.852 1 95.75 224 ALA A O 1
ATOM 1631 N N . ASP A 1 225 ? 24 -3.686 6.027 1 98.44 225 ASP A N 1
ATOM 1632 C CA . ASP A 1 225 ? 22.844 -2.812 5.793 1 98.44 225 ASP A CA 1
ATOM 1633 C C . ASP A 1 225 ? 22.344 -2.953 4.363 1 98.44 225 ASP A C 1
ATOM 1635 O O . ASP A 1 225 ? 22.688 -2.152 3.49 1 98.44 225 ASP A O 1
ATOM 1639 N N . VAL A 1 226 ? 21.469 -3.9 4.176 1 98.75 226 VAL A N 1
ATOM 1640 C CA . VAL A 1 226 ? 20.953 -4.266 2.854 1 98.75 226 VAL A CA 1
ATOM 1641 C C . VAL A 1 226 ? 20.219 -3.08 2.24 1 98.75 226 VAL A C 1
ATOM 1643 O O . VAL A 1 226 ? 20.469 -2.709 1.092 1 98.75 226 VAL A O 1
ATOM 1646 N N . PRO A 1 227 ? 19.344 -2.391 2.982 1 98.81 227 PRO A N 1
ATOM 1647 C CA . PRO A 1 227 ? 18.656 -1.227 2.414 1 98.81 227 PRO A CA 1
ATOM 1648 C C . PRO A 1 227 ? 19.625 -0.157 1.917 1 98.81 227 PRO A C 1
ATOM 1650 O O . PRO A 1 227 ? 19.453 0.386 0.825 1 98.81 227 PRO A O 1
ATOM 1653 N N . ALA A 1 228 ? 20.609 0.179 2.689 1 98.56 228 ALA A N 1
ATOM 1654 C CA . ALA A 1 228 ? 21.578 1.182 2.277 1 98.56 228 ALA A CA 1
ATOM 1655 C C . ALA A 1 228 ? 22.312 0.749 1.005 1 98.56 228 ALA A C 1
ATOM 1657 O O . ALA A 1 228 ? 22.594 1.573 0.132 1 98.56 228 ALA A O 1
ATOM 1658 N N . ALA A 1 229 ? 22.641 -0.559 0.911 1 98.81 229 ALA A N 1
ATOM 1659 C CA . ALA A 1 229 ? 23.312 -1.082 -0.28 1 98.81 229 ALA A CA 1
ATOM 1660 C C . ALA A 1 229 ? 22.422 -0.942 -1.511 1 98.81 229 ALA A C 1
ATOM 1662 O O . ALA A 1 229 ? 22.891 -0.573 -2.588 1 98.81 229 ALA A O 1
ATOM 1663 N N . VAL A 1 230 ? 21.141 -1.243 -1.374 1 98.88 230 VAL A N 1
ATOM 1664 C CA . VAL A 1 230 ? 20.188 -1.106 -2.48 1 98.88 230 VAL A CA 1
ATOM 1665 C C . VAL A 1 230 ? 20.062 0.365 -2.865 1 98.88 230 VAL A C 1
ATOM 1667 O O . VAL A 1 230 ? 20.031 0.703 -4.051 1 98.88 230 VAL A O 1
ATOM 1670 N N . GLN A 1 231 ? 19.922 1.263 -1.862 1 98.56 231 GLN A N 1
ATOM 1671 C CA . GLN A 1 231 ? 19.828 2.693 -2.131 1 98.56 231 GLN A CA 1
ATOM 1672 C C . GLN A 1 231 ? 21.047 3.205 -2.883 1 98.56 231 GLN A C 1
ATOM 1674 O O . GLN A 1 231 ? 20.922 4.02 -3.799 1 98.56 231 GLN A O 1
ATOM 1679 N N . ALA A 1 232 ? 22.234 2.742 -2.49 1 98.25 232 ALA A N 1
ATOM 1680 C CA . ALA A 1 232 ? 23.469 3.119 -3.186 1 98.25 232 ALA A CA 1
ATOM 1681 C C . ALA A 1 232 ? 23.453 2.623 -4.629 1 98.25 232 ALA A C 1
ATOM 1683 O O . ALA A 1 232 ? 23.797 3.369 -5.551 1 98.25 232 ALA A O 1
ATOM 1684 N N . ALA A 1 233 ? 23 1.398 -4.832 1 98.31 233 ALA A N 1
ATOM 1685 C CA . ALA A 1 233 ? 22.984 0.785 -6.16 1 98.31 233 ALA A CA 1
ATOM 1686 C C . ALA A 1 233 ? 21.984 1.479 -7.078 1 98.31 233 ALA A C 1
ATOM 1688 O O . ALA A 1 233 ? 22.141 1.457 -8.297 1 98.31 233 ALA A O 1
ATOM 1689 N N . THR A 1 234 ? 20.938 2.094 -6.551 1 98.12 234 THR A N 1
ATOM 1690 C CA . THR A 1 234 ? 19.859 2.664 -7.336 1 98.12 234 THR A CA 1
ATOM 1691 C C . THR A 1 234 ? 19.906 4.188 -7.309 1 98.12 234 THR A C 1
ATOM 1693 O O . THR A 1 234 ? 18.969 4.855 -7.742 1 98.12 234 THR A O 1
ATOM 1696 N N . ASP A 1 235 ? 20.969 4.746 -6.719 1 96 235 ASP A N 1
ATOM 1697 C CA . ASP A 1 235 ? 21.172 6.188 -6.629 1 96 235 ASP A CA 1
ATOM 1698 C C . ASP A 1 235 ? 20.016 6.859 -5.879 1 96 235 ASP A C 1
ATOM 1700 O O . ASP A 1 235 ? 19.406 7.797 -6.391 1 96 235 ASP A O 1
ATOM 1704 N N . GLY A 1 236 ? 19.719 6.285 -4.664 1 96.69 236 GLY A N 1
ATOM 1705 C CA . GLY A 1 236 ? 18.766 7.004 -3.828 1 96.69 236 GLY A CA 1
ATOM 1706 C C . GLY A 1 236 ? 17.562 6.172 -3.447 1 96.69 236 GLY A C 1
ATOM 1707 O O . GLY A 1 236 ? 16.656 6.656 -2.762 1 96.69 236 GLY A O 1
ATOM 1708 N N . GLY A 1 237 ? 17.469 4.926 -3.896 1 98.5 237 GLY A N 1
ATOM 1709 C CA . GLY A 1 237 ? 16.375 4.047 -3.537 1 98.5 237 GLY A CA 1
ATOM 1710 C C . GLY A 1 237 ? 15.602 3.537 -4.738 1 98.5 237 GLY A C 1
ATOM 1711 O O . GLY A 1 237 ? 15.516 4.219 -5.766 1 98.5 237 GLY A O 1
ATOM 1712 N N . ALA A 1 238 ? 15.031 2.398 -4.59 1 98.88 238 ALA A N 1
ATOM 1713 C CA . ALA A 1 238 ? 14.281 1.774 -5.676 1 98.88 238 ALA A CA 1
ATOM 1714 C C . ALA A 1 238 ? 12.914 2.436 -5.848 1 98.88 238 ALA A C 1
ATOM 1716 O O . ALA A 1 238 ? 12.32 2.906 -4.875 1 98.88 238 ALA A O 1
ATOM 1717 N N . HIS A 1 239 ? 12.438 2.488 -7.102 1 98.88 239 HIS A N 1
ATOM 1718 C CA . HIS A 1 239 ? 11.07 2.922 -7.391 1 98.88 239 HIS A CA 1
ATOM 1719 C C . HIS A 1 239 ? 10.055 1.869 -6.965 1 98.88 239 HIS A C 1
ATOM 1721 O O . HIS A 1 239 ? 8.984 2.205 -6.461 1 98.88 239 HIS A O 1
ATOM 1727 N N . VAL A 1 240 ? 10.438 0.632 -7.203 1 98.94 240 VAL A N 1
ATOM 1728 C CA . VAL A 1 240 ? 9.617 -0.522 -6.848 1 98.94 240 VAL A CA 1
ATOM 1729 C C . VAL A 1 240 ? 10.477 -1.565 -6.133 1 98.94 240 VAL A C 1
ATOM 1731 O O . VAL A 1 240 ? 11.633 -1.774 -6.492 1 98.94 240 VAL A O 1
ATOM 1734 N N . SER A 1 241 ? 9.977 -2.125 -5.117 1 98.94 241 SER A N 1
ATOM 1735 C CA . SER A 1 241 ? 10.578 -3.301 -4.5 1 98.94 241 SER A CA 1
ATOM 1736 C C . SER A 1 241 ? 9.602 -4.473 -4.469 1 98.94 241 SER A C 1
ATOM 1738 O O . SER A 1 241 ? 8.391 -4.277 -4.328 1 98.94 241 SER A O 1
ATOM 1740 N N . ILE A 1 242 ? 10.07 -5.645 -4.684 1 98.94 242 ILE A N 1
ATOM 1741 C CA . ILE A 1 242 ? 9.289 -6.875 -4.66 1 98.94 242 ILE A CA 1
ATOM 1742 C C . ILE A 1 242 ? 9.867 -7.836 -3.627 1 98.94 242 ILE A C 1
ATOM 1744 O O . ILE A 1 242 ? 11.055 -8.164 -3.676 1 98.94 242 ILE A O 1
ATOM 1748 N N . ASP A 1 243 ? 9.102 -8.227 -2.689 1 98.88 243 ASP A N 1
ATOM 1749 C CA . ASP A 1 243 ? 9.5 -9.289 -1.773 1 98.88 243 ASP A CA 1
ATOM 1750 C C . ASP A 1 243 ? 8.93 -10.633 -2.211 1 98.88 243 ASP A C 1
ATOM 1752 O O . ASP A 1 243 ? 7.73 -10.883 -2.057 1 98.88 243 ASP A O 1
ATOM 1756 N N . ALA A 1 244 ? 9.766 -11.469 -2.637 1 97.88 244 ALA A N 1
ATOM 1757 C CA . ALA A 1 244 ? 9.344 -12.758 -3.174 1 97.88 244 ALA A CA 1
ATOM 1758 C C . ALA A 1 244 ? 9.602 -13.883 -2.168 1 97.88 244 ALA A C 1
ATOM 1760 O O . ALA A 1 244 ? 9.641 -15.055 -2.537 1 97.88 244 ALA A O 1
ATOM 1761 N N . LEU A 1 245 ? 9.859 -13.562 -0.875 1 95.69 245 LEU A N 1
ATOM 1762 C CA . LEU A 1 245 ? 10.18 -14.578 0.125 1 95.69 245 LEU A CA 1
ATOM 1763 C C . LEU A 1 245 ? 9.18 -14.539 1.276 1 95.69 245 LEU A C 1
ATOM 1765 O O . LEU A 1 245 ? 8.664 -15.578 1.699 1 95.69 245 LEU A O 1
ATOM 1769 N N . GLY A 1 246 ? 8.945 -13.32 1.83 1 95.94 246 GLY A N 1
ATOM 1770 C CA . GLY A 1 246 ? 7.914 -13.164 2.84 1 95.94 246 GLY A CA 1
ATOM 1771 C C . GLY A 1 246 ? 8.438 -13.266 4.258 1 95.94 246 GLY A C 1
ATOM 1772 O O . GLY A 1 246 ? 7.664 -13.422 5.203 1 95.94 246 GLY A O 1
ATOM 1773 N N . THR A 1 247 ? 9.766 -13.227 4.477 1 96.12 247 THR A N 1
ATOM 1774 C CA . THR A 1 247 ? 10.312 -13.188 5.828 1 96.12 247 THR A CA 1
ATOM 1775 C C . THR A 1 247 ? 10.336 -11.758 6.359 1 96.12 247 THR A C 1
ATOM 1777 O O . THR A 1 247 ? 10.32 -10.797 5.582 1 96.12 247 THR A O 1
ATOM 1780 N N . ARG A 1 248 ? 10.43 -11.625 7.688 1 96.81 248 ARG A N 1
ATOM 1781 C CA . ARG A 1 248 ? 10.516 -10.305 8.297 1 96.81 248 ARG A CA 1
ATOM 1782 C C . ARG A 1 248 ? 11.648 -9.492 7.691 1 96.81 248 ARG A C 1
ATOM 1784 O O . ARG A 1 248 ? 11.469 -8.328 7.336 1 96.81 248 ARG A O 1
ATOM 1791 N N . ALA A 1 249 ? 12.812 -10.117 7.547 1 97.31 249 ALA A N 1
ATOM 1792 C CA . ALA A 1 249 ? 13.992 -9.43 7.035 1 97.31 249 ALA A CA 1
ATOM 1793 C C . ALA A 1 249 ? 13.758 -8.906 5.621 1 97.31 249 ALA A C 1
ATOM 1795 O O . ALA A 1 249 ? 14.047 -7.746 5.32 1 97.31 249 ALA A O 1
ATOM 1796 N N . THR A 1 250 ? 13.227 -9.727 4.738 1 98.06 250 THR A N 1
ATOM 1797 C CA . THR A 1 250 ? 13.078 -9.32 3.344 1 98.06 250 THR A CA 1
ATOM 1798 C C . THR A 1 250 ? 11.969 -8.281 3.205 1 98.06 250 THR A C 1
ATOM 1800 O O . THR A 1 250 ? 12.07 -7.367 2.387 1 98.06 250 THR A O 1
ATOM 1803 N N . VAL A 1 251 ? 10.891 -8.43 3.984 1 98.5 251 VAL A N 1
ATOM 1804 C CA . VAL A 1 251 ? 9.812 -7.445 3.947 1 98.5 251 VAL A CA 1
ATOM 1805 C C . VAL A 1 251 ? 10.344 -6.078 4.367 1 98.5 251 VAL A C 1
ATOM 1807 O O . VAL A 1 251 ? 10.164 -5.09 3.654 1 98.5 251 VAL A O 1
ATOM 1810 N N . VAL A 1 252 ? 11 -6.008 5.5 1 98.38 252 VAL A N 1
ATOM 1811 C CA . VAL A 1 252 ? 11.477 -4.75 6.07 1 98.38 252 VAL A CA 1
ATOM 1812 C C . VAL A 1 252 ? 12.562 -4.16 5.172 1 98.38 252 VAL A C 1
ATOM 1814 O O . VAL A 1 252 ? 12.562 -2.961 4.891 1 98.38 252 VAL A O 1
ATOM 1817 N N . ASN A 1 253 ? 13.5 -5.016 4.691 1 98.69 253 ASN A N 1
ATOM 1818 C CA . ASN A 1 253 ? 14.523 -4.547 3.76 1 98.69 253 ASN A CA 1
ATOM 1819 C C . ASN A 1 253 ? 13.898 -3.984 2.484 1 98.69 253 ASN A C 1
ATOM 1821 O O . ASN A 1 253 ? 14.352 -2.961 1.967 1 98.69 253 ASN A O 1
ATOM 1825 N N . SER A 1 254 ? 12.906 -4.672 2 1 98.81 254 SER A N 1
ATOM 1826 C CA . SER A 1 254 ? 12.219 -4.23 0.792 1 98.81 254 SER A CA 1
ATOM 1827 C C . SER A 1 254 ? 11.625 -2.838 0.975 1 98.81 254 SER A C 1
ATOM 1829 O O . SER A 1 254 ? 11.812 -1.958 0.132 1 98.81 254 SER A O 1
ATOM 1831 N N . LEU A 1 255 ? 10.945 -2.598 2.068 1 98.75 255 LEU A N 1
ATOM 1832 C CA . LEU A 1 255 ? 10.32 -1.31 2.357 1 98.75 255 LEU A CA 1
ATOM 1833 C C . LEU A 1 255 ? 11.375 -0.225 2.545 1 98.75 255 LEU A C 1
ATOM 1835 O O . LEU A 1 255 ? 11.258 0.868 1.987 1 98.75 255 LEU A O 1
ATOM 1839 N N . ARG A 1 256 ? 12.422 -0.547 3.26 1 98.62 256 ARG A N 1
ATOM 1840 C CA . ARG A 1 256 ? 13.445 0.433 3.617 1 98.62 256 ARG A CA 1
ATOM 1841 C C . ARG A 1 256 ? 14.336 0.75 2.426 1 98.62 256 ARG A C 1
ATOM 1843 O O . ARG A 1 256 ? 15.078 1.735 2.445 1 98.62 256 ARG A O 1
ATOM 1850 N N . SER A 1 257 ? 14.281 -0.089 1.372 1 98.81 257 SER A N 1
ATOM 1851 C CA . SER A 1 257 ? 15.094 0.106 0.179 1 98.81 257 SER A CA 1
ATOM 1852 C C . SER A 1 257 ? 14.453 1.115 -0.77 1 98.81 257 SER A C 1
ATOM 1854 O O . SER A 1 257 ? 15.078 1.532 -1.75 1 98.81 257 SER A O 1
ATOM 1856 N N . LEU A 1 258 ? 13.266 1.518 -0.5 1 98.88 258 LEU A N 1
ATOM 1857 C CA . LEU A 1 258 ? 12.492 2.34 -1.424 1 98.88 258 LEU A CA 1
ATOM 1858 C C . LEU A 1 258 ? 12.859 3.812 -1.275 1 98.88 258 LEU A C 1
ATOM 1860 O O . LEU A 1 258 ? 13.203 4.266 -0.18 1 98.88 258 LEU A O 1
ATOM 1864 N N . ARG A 1 259 ? 12.805 4.527 -2.34 1 98.44 259 ARG A N 1
ATOM 1865 C CA . ARG A 1 259 ? 12.758 5.984 -2.291 1 98.44 259 ARG A CA 1
ATOM 1866 C C . ARG A 1 259 ? 11.383 6.469 -1.841 1 98.44 259 ARG A C 1
ATOM 1868 O O . ARG A 1 259 ? 10.43 5.691 -1.804 1 98.44 259 ARG A O 1
ATOM 1875 N N . LYS A 1 260 ? 11.25 7.723 -1.434 1 98.25 260 LYS A N 1
ATOM 1876 C CA . LYS A 1 260 ? 9.938 8.281 -1.138 1 98.25 260 LYS A CA 1
ATOM 1877 C C . LYS A 1 260 ? 8.953 8.016 -2.277 1 98.25 260 LYS A C 1
ATOM 1879 O O . LYS A 1 260 ? 9.336 8.055 -3.449 1 98.25 260 LYS A O 1
ATOM 1884 N N . ARG A 1 261 ? 7.68 7.645 -1.892 1 98.25 261 ARG A N 1
ATOM 1885 C CA . ARG A 1 261 ? 6.574 7.34 -2.795 1 98.25 261 ARG A CA 1
ATOM 1886 C C . ARG A 1 261 ? 6.859 6.078 -3.604 1 98.25 261 ARG A C 1
ATOM 1888 O O . ARG A 1 261 ? 6.172 5.797 -4.586 1 98.25 261 ARG A O 1
ATOM 1895 N N . GLY A 1 262 ? 7.973 5.379 -3.234 1 98.69 262 GLY A N 1
ATOM 1896 C CA . GLY A 1 262 ? 8.18 4.074 -3.842 1 98.69 262 GLY A CA 1
ATOM 1897 C C . GLY A 1 262 ? 7.07 3.086 -3.525 1 98.69 262 GLY A C 1
ATOM 1898 O O . GLY A 1 262 ? 6.242 3.336 -2.646 1 98.69 262 GLY A O 1
ATOM 1899 N N . ARG A 1 263 ? 7.047 1.954 -4.242 1 98.81 263 ARG A N 1
ATOM 1900 C CA . ARG A 1 263 ? 6.012 0.934 -4.102 1 98.81 263 ARG A CA 1
ATOM 1901 C C . ARG A 1 263 ? 6.621 -0.421 -3.764 1 98.81 263 ARG A C 1
ATOM 1903 O O . ARG A 1 263 ? 7.5 -0.908 -4.48 1 98.81 263 ARG A O 1
ATOM 1910 N N . HIS A 1 264 ? 6.156 -0.956 -2.664 1 98.94 264 HIS A N 1
ATOM 1911 C CA . HIS A 1 264 ? 6.504 -2.318 -2.281 1 98.94 264 HIS A CA 1
ATOM 1912 C C . HIS A 1 264 ? 5.418 -3.305 -2.691 1 98.94 264 HIS A C 1
ATOM 1914 O O . HIS A 1 264 ? 4.25 -3.129 -2.336 1 98.94 264 HIS A O 1
ATOM 1920 N N . VAL A 1 265 ? 5.785 -4.289 -3.445 1 98.94 265 VAL A N 1
ATOM 1921 C CA . VAL A 1 265 ? 4.871 -5.371 -3.803 1 98.94 265 VAL A CA 1
ATOM 1922 C C . VAL A 1 265 ? 5.18 -6.609 -2.965 1 98.94 265 VAL A C 1
ATOM 1924 O O . VAL A 1 265 ? 6.27 -7.176 -3.064 1 98.94 265 VAL A O 1
ATOM 1927 N N . GLN A 1 266 ? 4.246 -6.984 -2.154 1 98.94 266 GLN A N 1
ATOM 1928 C CA . GLN A 1 266 ? 4.406 -8.18 -1.33 1 98.94 266 GLN A CA 1
ATOM 1929 C C . GLN A 1 266 ? 3.852 -9.414 -2.033 1 98.94 266 GLN A C 1
ATOM 1931 O O . GLN A 1 266 ? 2.646 -9.5 -2.283 1 98.94 266 GLN A O 1
ATOM 1936 N N . VAL A 1 267 ? 4.727 -10.352 -2.348 1 98.62 267 VAL A N 1
ATOM 1937 C CA . VAL A 1 267 ? 4.34 -11.578 -3.035 1 98.62 267 VAL A CA 1
ATOM 1938 C C . VAL A 1 267 ? 4.492 -12.773 -2.094 1 98.62 267 VAL A C 1
ATOM 1940 O O . VAL A 1 267 ? 3.609 -13.625 -2.016 1 98.62 267 VAL A O 1
ATOM 1943 N N . GLY A 1 268 ? 5.664 -12.836 -1.437 1 96.94 268 GLY A N 1
ATOM 1944 C CA . GLY A 1 268 ? 5.949 -13.945 -0.541 1 96.94 268 GLY A CA 1
ATOM 1945 C C . GLY A 1 268 ? 4.996 -14.016 0.639 1 96.94 268 GLY A C 1
ATOM 1946 O O . GLY A 1 268 ? 4.648 -12.992 1.229 1 96.94 268 GLY A O 1
ATOM 1947 N N . LEU A 1 269 ? 4.543 -15.211 0.966 1 95.75 269 LEU A N 1
ATOM 1948 C CA . LEU A 1 269 ? 3.744 -15.453 2.162 1 95.75 269 LEU A CA 1
ATOM 1949 C C . LEU A 1 269 ? 4.637 -15.75 3.363 1 95.75 269 LEU A C 1
ATOM 1951 O O . LEU A 1 269 ? 5.754 -16.25 3.203 1 95.75 269 LEU A O 1
ATOM 1955 N N . THR A 1 270 ? 4.117 -15.406 4.535 1 94.75 270 THR A N 1
ATOM 1956 C CA . THR A 1 270 ? 4.926 -15.562 5.738 1 94.75 270 THR A CA 1
ATOM 1957 C C . THR A 1 270 ? 5.066 -17.031 6.105 1 94.75 270 THR A C 1
ATOM 1959 O O . THR A 1 270 ? 4.344 -17.891 5.582 1 94.75 270 THR A O 1
ATOM 1962 N N . SER A 1 271 ? 6.098 -17.312 6.914 1 89.62 271 SER A N 1
ATOM 1963 C CA . SER A 1 271 ? 6.277 -18.641 7.469 1 89.62 271 SER A CA 1
ATOM 1964 C C . SER A 1 271 ? 5.605 -18.766 8.836 1 89.62 271 SER A C 1
ATOM 1966 O O . SER A 1 271 ? 4.965 -17.828 9.305 1 89.62 271 SER A O 1
ATOM 1968 N N . SER A 1 272 ? 5.746 -19.984 9.438 1 88.94 272 SER A N 1
ATOM 1969 C CA . SER A 1 272 ? 5.16 -20.234 10.75 1 88.94 272 SER A CA 1
ATOM 1970 C C . SER A 1 272 ? 5.777 -19.344 11.82 1 88.94 272 SER A C 1
ATOM 1972 O O . SER A 1 272 ? 5.145 -19.047 12.836 1 88.94 272 SER A O 1
ATOM 1974 N N . ASP A 1 273 ? 6.992 -18.891 11.531 1 90.44 273 ASP A N 1
ATOM 1975 C CA . ASP A 1 273 ? 7.672 -18.016 12.484 1 90.44 273 ASP A CA 1
ATOM 1976 C C . ASP A 1 273 ? 6.887 -16.734 12.703 1 90.44 273 ASP A C 1
ATOM 1978 O O . ASP A 1 273 ? 6.793 -16.234 13.828 1 90.44 273 ASP A O 1
ATOM 1982 N N . ASP A 1 274 ? 6.289 -16.203 11.641 1 92.38 274 ASP A N 1
ATOM 1983 C CA . ASP A 1 274 ? 5.57 -14.938 11.719 1 92.38 274 ASP A CA 1
ATOM 1984 C C . ASP A 1 274 ? 4.059 -15.164 11.695 1 92.38 274 ASP A C 1
ATOM 1986 O O . ASP A 1 274 ? 3.291 -14.312 12.141 1 92.38 274 ASP A O 1
ATOM 1990 N N . ALA A 1 275 ? 3.701 -16.297 11.211 1 92.19 275 ALA A N 1
ATOM 1991 C CA . ALA A 1 275 ? 2.307 -16.734 11.219 1 92.19 275 ALA A CA 1
ATOM 1992 C C . ALA A 1 275 ? 1.381 -15.633 10.719 1 92.19 275 ALA A C 1
ATOM 1994 O O . ALA A 1 275 ? 0.382 -15.312 11.367 1 92.19 275 ALA A O 1
ATOM 1995 N N . GLY A 1 276 ? 1.806 -15 9.695 1 94.25 276 GLY A N 1
ATOM 1996 C CA . GLY A 1 276 ? 0.934 -14.07 8.992 1 94.25 276 GLY A CA 1
ATOM 1997 C C . GLY A 1 276 ? 1.139 -12.625 9.414 1 94.25 276 GLY A C 1
ATOM 1998 O O . GLY A 1 276 ? 0.545 -11.711 8.836 1 94.25 276 GLY A O 1
ATOM 1999 N N . GLN A 1 277 ? 1.945 -12.375 10.398 1 96.38 277 GLN A N 1
ATOM 2000 C CA . GLN A 1 277 ? 2.129 -11.047 10.953 1 96.38 277 GLN A CA 1
ATOM 2001 C C . GLN A 1 277 ? 3.561 -10.555 10.758 1 96.38 277 GLN A C 1
ATOM 2003 O O . GLN A 1 277 ? 4.516 -11.258 11.102 1 96.38 277 GLN A O 1
ATOM 2008 N N . ILE A 1 278 ? 3.682 -9.391 10.195 1 97.88 278 ILE A N 1
ATOM 2009 C CA . ILE A 1 278 ? 5.004 -8.797 10.031 1 97.88 278 ILE A CA 1
ATOM 2010 C C . ILE A 1 278 ? 4.996 -7.367 10.57 1 97.88 278 ILE A C 1
ATOM 2012 O O . ILE A 1 278 ? 4.141 -6.559 10.203 1 97.88 278 ILE A O 1
ATOM 2016 N N . ALA A 1 279 ? 5.867 -7.027 11.531 1 97.81 279 ALA A N 1
ATOM 2017 C CA . ALA A 1 279 ? 6.059 -5.652 11.984 1 97.81 279 ALA A CA 1
ATOM 2018 C C . ALA A 1 279 ? 6.758 -4.812 10.922 1 97.81 279 ALA A C 1
ATOM 2020 O O . ALA A 1 279 ? 7.867 -5.141 10.492 1 97.81 279 ALA A O 1
ATOM 2021 N N . ILE A 1 280 ? 6.098 -3.746 10.461 1 98.12 280 ILE A N 1
ATOM 2022 C CA . ILE A 1 280 ? 6.734 -2.92 9.445 1 98.12 280 ILE A CA 1
ATOM 2023 C C . ILE A 1 280 ? 6.98 -1.517 9.992 1 98.12 280 ILE A C 1
ATOM 2025 O O . ILE A 1 280 ? 6.34 -1.104 10.969 1 98.12 280 ILE A O 1
ATOM 2029 N N . PRO A 1 281 ? 7.98 -0.8 9.438 1 97.88 281 PRO A N 1
ATOM 2030 C CA . PRO A 1 281 ? 8.25 0.578 9.859 1 97.88 281 PRO A CA 1
ATOM 2031 C C . PRO A 1 281 ? 7.16 1.554 9.406 1 97.88 281 PRO A C 1
ATOM 2033 O O . PRO A 1 281 ? 7.387 2.352 8.492 1 97.88 281 PRO A O 1
ATOM 2036 N N . MET A 1 282 ? 6.094 1.609 10.141 1 98.19 282 MET A N 1
ATOM 2037 C CA . MET A 1 282 ? 4.863 2.285 9.742 1 98.19 282 MET A CA 1
ATOM 2038 C C . MET A 1 282 ? 5.09 3.789 9.609 1 98.19 282 MET A C 1
ATOM 2040 O O . MET A 1 282 ? 4.555 4.422 8.695 1 98.19 282 MET A O 1
ATOM 2044 N N . ASP A 1 283 ? 5.848 4.406 10.508 1 97.62 283 ASP A N 1
ATOM 2045 C CA . ASP A 1 283 ? 6.062 5.848 10.414 1 97.62 283 ASP A CA 1
ATOM 2046 C C . ASP A 1 283 ? 6.867 6.207 9.172 1 97.62 283 ASP A C 1
ATOM 2048 O O . ASP A 1 283 ? 6.629 7.246 8.547 1 97.62 283 ASP A O 1
ATOM 2052 N N . THR A 1 284 ? 7.836 5.285 8.828 1 97.25 284 THR A N 1
ATOM 2053 C CA . THR A 1 284 ? 8.578 5.473 7.586 1 97.25 284 THR A CA 1
ATOM 2054 C C . THR A 1 284 ? 7.645 5.406 6.379 1 97.25 284 THR A C 1
ATOM 2056 O O . THR A 1 284 ? 7.746 6.223 5.465 1 97.25 284 THR A O 1
ATOM 2059 N N . VAL A 1 285 ? 6.723 4.473 6.398 1 98.62 285 VAL A N 1
ATOM 2060 C CA . VAL A 1 285 ? 5.734 4.316 5.336 1 98.62 285 VAL A CA 1
ATOM 2061 C C . VAL A 1 285 ? 4.867 5.574 5.25 1 98.62 285 VAL A C 1
ATOM 2063 O O . VAL A 1 285 ? 4.637 6.102 4.16 1 98.62 285 VAL A O 1
ATOM 2066 N N . THR A 1 286 ? 4.426 6.098 6.344 1 98.44 286 THR A N 1
ATOM 2067 C CA . THR A 1 286 ? 3.531 7.25 6.406 1 98.44 286 THR A CA 1
ATOM 2068 C C . THR A 1 286 ? 4.234 8.508 5.91 1 98.44 286 THR A C 1
ATOM 2070 O O . THR A 1 286 ? 3.756 9.172 4.988 1 98.44 286 THR A O 1
ATOM 2073 N N . LEU A 1 287 ? 5.414 8.773 6.441 1 97.31 287 LEU A N 1
ATOM 2074 C CA . LEU A 1 287 ? 6.109 10.031 6.188 1 97.31 287 LEU A CA 1
ATOM 2075 C C . LEU A 1 287 ? 6.703 10.055 4.781 1 97.31 287 LEU A C 1
ATOM 2077 O O . LEU A 1 287 ? 6.832 11.117 4.172 1 97.31 287 LEU A O 1
ATOM 2081 N N . GLY A 1 288 ? 7.039 8.867 4.297 1 98.06 288 GLY A N 1
ATOM 2082 C CA . GLY A 1 288 ? 7.586 8.766 2.953 1 98.06 288 GLY A CA 1
ATOM 2083 C C . GLY A 1 288 ? 6.527 8.547 1.891 1 98.06 288 GLY A C 1
ATOM 2084 O O . GLY A 1 288 ? 6.84 8.484 0.7 1 98.06 288 GLY A O 1
ATOM 2085 N N . GLU A 1 289 ? 5.293 8.422 2.389 1 98.75 289 GLU A N 1
ATOM 2086 C CA . GLU A 1 289 ? 4.164 8.078 1.525 1 98.75 289 GLU A CA 1
ATOM 2087 C C . GLU A 1 289 ? 4.496 6.883 0.635 1 98.75 289 GLU A C 1
ATOM 2089 O O . GLU A 1 289 ? 4.266 6.922 -0.576 1 98.75 289 GLU A O 1
ATOM 2094 N N . LEU A 1 290 ? 5.105 5.867 1.254 1 98.88 290 LEU A N 1
ATOM 2095 C CA . LEU A 1 290 ? 5.332 4.609 0.551 1 98.88 290 LEU A CA 1
ATOM 2096 C C . LEU A 1 290 ? 4.016 3.877 0.309 1 98.88 290 LEU A C 1
ATOM 2098 O O . LEU A 1 290 ? 3.031 4.113 1.013 1 98.88 290 LEU A O 1
ATOM 2102 N N . THR A 1 291 ? 3.963 3.068 -0.721 1 98.88 291 THR A N 1
ATOM 2103 C CA . THR A 1 291 ? 2.84 2.18 -0.996 1 98.88 291 THR A CA 1
ATOM 2104 C C . THR A 1 291 ? 3.242 0.721 -0.808 1 98.88 291 THR A C 1
ATOM 2106 O O . THR A 1 291 ? 4.312 0.304 -1.262 1 98.88 291 THR A O 1
ATOM 2109 N N . LEU A 1 292 ? 2.557 0.033 -0.029 1 98.88 292 LEU A N 1
ATOM 2110 C CA . LEU A 1 292 ? 2.631 -1.42 0.072 1 98.88 292 LEU A CA 1
ATOM 2111 C C . LEU A 1 292 ? 1.398 -2.072 -0.546 1 98.88 292 LEU A C 1
ATOM 2113 O O . LEU A 1 292 ? 0.267 -1.74 -0.183 1 98.88 292 LEU A O 1
ATOM 2117 N N . VAL A 1 293 ? 1.574 -2.965 -1.516 1 98.88 293 VAL A N 1
ATOM 2118 C CA . VAL A 1 293 ? 0.44 -3.629 -2.15 1 98.88 293 VAL A CA 1
ATOM 2119 C C . VAL A 1 293 ? 0.675 -5.137 -2.18 1 98.88 293 VAL A C 1
ATOM 2121 O O . VAL A 1 293 ? 1.795 -5.594 -2.424 1 98.88 293 VAL A O 1
ATOM 2124 N N . GLY A 1 294 ? -0.336 -5.844 -1.852 1 98.88 294 GLY A N 1
ATOM 2125 C CA . GLY A 1 294 ? -0.283 -7.289 -1.997 1 98.88 294 GLY A CA 1
ATOM 2126 C C . GLY A 1 294 ? -0.462 -7.75 -3.432 1 98.88 294 GLY A C 1
ATOM 2127 O O . GLY A 1 294 ? -1.169 -7.109 -4.211 1 98.88 294 GLY A O 1
ATOM 2128 N N . SER A 1 295 ? 0.099 -8.852 -3.736 1 98.88 295 SER A N 1
ATOM 2129 C CA . SER A 1 295 ? -0.03 -9.453 -5.059 1 98.88 295 SER A CA 1
ATOM 2130 C C . SER A 1 295 ? -0.235 -10.961 -4.957 1 98.88 295 SER A C 1
ATOM 2132 O O . SER A 1 295 ? 0.559 -11.656 -4.32 1 98.88 295 SER A O 1
ATOM 2134 N N . HIS A 1 296 ? -1.289 -11.414 -5.547 1 98.31 296 HIS A N 1
ATOM 2135 C CA . HIS A 1 296 ? -1.618 -12.836 -5.508 1 98.31 296 HIS A CA 1
ATOM 2136 C C . HIS A 1 296 ? -1.995 -13.352 -6.891 1 98.31 296 HIS A C 1
ATOM 2138 O O . HIS A 1 296 ? -3.02 -12.945 -7.449 1 98.31 296 HIS A O 1
ATOM 2144 N N . GLY A 1 297 ? -1.143 -14.219 -7.387 1 97.69 297 GLY A N 1
ATOM 2145 C CA . GLY A 1 297 ? -1.453 -14.844 -8.656 1 97.69 297 GLY A CA 1
ATOM 2146 C C . GLY A 1 297 ? -1.49 -13.867 -9.82 1 97.69 297 GLY A C 1
ATOM 2147 O O . GLY A 1 297 ? -0.749 -12.883 -9.828 1 97.69 297 GLY A O 1
ATOM 2148 N N . ASN A 1 298 ? -2.123 -14.242 -10.883 1 98.38 298 ASN A N 1
ATOM 2149 C CA . ASN A 1 298 ? -2.277 -13.484 -12.117 1 98.38 298 ASN A CA 1
ATOM 2150 C C . ASN A 1 298 ? -3.695 -13.602 -12.672 1 98.38 298 ASN A C 1
ATOM 2152 O O . ASN A 1 298 ? -4.16 -14.695 -12.977 1 98.38 298 ASN A O 1
ATOM 2156 N N . PRO A 1 299 ? -4.387 -12.492 -12.711 1 97.5 299 PRO A N 1
ATOM 2157 C CA . PRO A 1 299 ? -5.73 -12.602 -13.281 1 97.5 299 PRO A CA 1
ATOM 2158 C C . PRO A 1 299 ? -5.723 -13.07 -14.734 1 97.5 299 PRO A C 1
ATOM 2160 O O . PRO A 1 299 ? -4.758 -12.82 -15.461 1 97.5 299 PRO A O 1
ATOM 2163 N N . HIS A 1 300 ? -6.793 -13.672 -15.172 1 96.31 300 HIS A N 1
ATOM 2164 C CA . HIS A 1 300 ? -6.938 -14.211 -16.516 1 96.31 300 HIS A CA 1
ATOM 2165 C C . HIS A 1 300 ? -6.738 -13.117 -17.562 1 96.31 300 HIS A C 1
ATOM 2167 O O . HIS A 1 300 ? -6.184 -13.375 -18.641 1 96.31 300 HIS A O 1
ATOM 2173 N N . THR A 1 301 ? -7.145 -11.945 -17.219 1 96.56 301 THR A N 1
ATOM 2174 C CA . THR A 1 301 ? -7.117 -10.828 -18.156 1 96.56 301 THR A CA 1
ATOM 2175 C C . THR A 1 301 ? -5.68 -10.461 -18.516 1 96.56 301 THR A C 1
ATOM 2177 O O . THR A 1 301 ? -5.445 -9.758 -19.5 1 96.56 301 THR A O 1
ATOM 2180 N N . SER A 1 302 ? -4.727 -10.953 -17.766 1 97.44 302 SER A N 1
ATOM 2181 C CA . SER A 1 302 ? -3.336 -10.562 -17.984 1 97.44 302 SER A CA 1
ATOM 2182 C C . SER A 1 302 ? -2.588 -11.602 -18.812 1 97.44 302 SER A C 1
ATOM 2184 O O . SER A 1 302 ? -1.47 -11.352 -19.266 1 97.44 302 SER A O 1
ATOM 2186 N N . TYR A 1 303 ? -3.082 -12.766 -19.094 1 97.44 303 TYR A N 1
ATOM 2187 C CA . TYR A 1 303 ? -2.381 -13.859 -19.75 1 97.44 303 TYR A CA 1
ATOM 2188 C C . TYR A 1 303 ? -2.07 -13.516 -21.203 1 97.44 303 TYR A C 1
ATOM 2190 O O . TYR A 1 303 ? -1.001 -13.859 -21.703 1 97.44 303 TYR A O 1
ATOM 2198 N N . PRO A 1 304 ? -3.018 -12.781 -21.906 1 96.75 304 PRO A N 1
ATOM 2199 C CA . PRO A 1 304 ? -2.674 -12.469 -23.297 1 96.75 304 PRO A CA 1
ATOM 2200 C C . PRO A 1 304 ? -1.378 -11.664 -23.422 1 96.75 304 PRO A C 1
ATOM 2202 O O . PRO A 1 304 ? -0.546 -11.961 -24.281 1 96.75 304 PRO A O 1
ATOM 2205 N N . ARG A 1 305 ? -1.145 -10.688 -22.5 1 97.56 305 ARG A N 1
ATOM 2206 C CA . ARG A 1 305 ? 0.09 -9.906 -22.531 1 97.56 305 ARG A CA 1
ATOM 2207 C C . ARG A 1 305 ? 1.291 -10.773 -22.172 1 97.56 305 ARG A C 1
ATOM 2209 O O . ARG A 1 305 ? 2.346 -10.68 -22.797 1 97.56 305 ARG A O 1
ATOM 2216 N N . LEU A 1 306 ? 1.093 -11.609 -21.203 1 98 306 LEU A N 1
ATOM 2217 C CA . LEU A 1 306 ? 2.16 -12.516 -20.797 1 98 306 LEU A CA 1
ATOM 2218 C C . LEU A 1 306 ? 2.553 -13.453 -21.938 1 98 306 LEU A C 1
ATOM 2220 O O . LEU A 1 306 ? 3.732 -13.562 -22.281 1 98 306 LEU A O 1
ATOM 2224 N N . LEU A 1 307 ? 1.608 -14.023 -22.578 1 96.75 307 LEU A N 1
ATOM 2225 C CA . LEU A 1 307 ? 1.853 -15 -23.641 1 96.75 307 LEU A CA 1
ATOM 2226 C C . LEU A 1 307 ? 2.451 -14.32 -24.859 1 96.75 307 LEU A C 1
ATOM 2228 O O . LEU A 1 307 ? 3.291 -14.906 -25.547 1 96.75 307 LEU A O 1
ATOM 2232 N N . ALA A 1 308 ? 2.016 -13.078 -25.125 1 96.88 308 ALA A N 1
ATOM 2233 C CA . ALA A 1 308 ? 2.59 -12.328 -26.25 1 96.88 308 ALA A CA 1
ATOM 2234 C C . ALA A 1 308 ? 4.086 -12.109 -26.047 1 96.88 308 ALA A C 1
ATOM 2236 O O . ALA A 1 308 ? 4.875 -12.234 -26.984 1 96.88 308 ALA A O 1
ATOM 2237 N N . LEU A 1 309 ? 4.473 -11.836 -24.828 1 97.62 309 LEU A N 1
ATOM 2238 C CA . LEU A 1 309 ? 5.875 -11.594 -24.516 1 97.62 309 LEU A CA 1
ATOM 2239 C C . LEU A 1 309 ? 6.684 -12.891 -24.609 1 97.62 309 LEU A C 1
ATOM 2241 O O . LEU A 1 309 ? 7.836 -12.883 -25.031 1 97.62 309 LEU A O 1
ATOM 2245 N N . VAL A 1 310 ? 6.098 -13.961 -24.219 1 97 310 VAL A N 1
ATOM 2246 C CA . VAL A 1 310 ? 6.773 -15.25 -24.297 1 97 310 VAL A CA 1
ATOM 2247 C C . VAL A 1 310 ? 6.91 -15.672 -25.75 1 97 310 VAL A C 1
ATOM 2249 O O . VAL A 1 310 ? 7.98 -16.094 -26.188 1 97 310 VAL A O 1
ATOM 2252 N N . GLU A 1 311 ? 5.867 -15.516 -26.484 1 94.56 311 GLU A N 1
ATOM 2253 C CA . GLU A 1 311 ? 5.859 -15.906 -27.891 1 94.56 311 GLU A CA 1
ATOM 2254 C C . GLU A 1 311 ? 6.859 -15.094 -28.703 1 94.56 311 GLU A C 1
ATOM 2256 O O . GLU A 1 311 ? 7.492 -15.609 -29.625 1 94.56 311 GLU A O 1
ATOM 2261 N N . SER A 1 312 ? 7.027 -13.844 -28.359 1 95.19 312 SER A N 1
ATOM 2262 C CA . SER A 1 312 ? 7.93 -12.953 -29.078 1 95.19 312 SER A CA 1
ATOM 2263 C C . SER A 1 312 ? 9.383 -13.18 -28.672 1 95.19 312 SER A C 1
ATOM 2265 O O . SER A 1 312 ? 10.297 -12.633 -29.281 1 95.19 312 SER A O 1
ATOM 2267 N N . GLY A 1 313 ? 9.555 -13.914 -27.562 1 94.88 313 GLY A N 1
ATOM 2268 C CA . GLY A 1 313 ? 10.906 -14.18 -27.094 1 94.88 313 GLY A CA 1
ATOM 2269 C C . GLY A 1 313 ? 11.422 -13.133 -26.125 1 94.88 313 GLY A C 1
ATOM 2270 O O . GLY A 1 313 ? 12.555 -13.219 -25.656 1 94.88 313 GLY A O 1
ATOM 2271 N N . ARG A 1 314 ? 10.617 -12.203 -25.812 1 96.75 314 ARG A N 1
ATOM 2272 C CA . ARG A 1 314 ? 11.023 -11.164 -24.859 1 96.75 314 ARG A CA 1
ATOM 2273 C C . ARG A 1 314 ? 11.094 -11.727 -23.453 1 96.75 314 ARG A C 1
ATOM 2275 O O . ARG A 1 314 ? 11.852 -11.219 -22.609 1 96.75 314 ARG A O 1
ATOM 2282 N N . LEU A 1 315 ? 10.281 -12.734 -23.234 1 97.75 315 LEU A N 1
ATOM 2283 C CA . LEU A 1 315 ? 10.375 -13.523 -22.016 1 97.75 315 LEU A CA 1
ATOM 2284 C C . LEU A 1 315 ? 10.719 -14.977 -22.328 1 97.75 315 LEU A C 1
ATOM 2286 O O . LEU A 1 315 ? 10.211 -15.531 -23.312 1 97.75 315 LEU A O 1
ATOM 2290 N N . ALA A 1 316 ? 11.531 -15.508 -21.469 1 96.81 316 ALA A N 1
ATOM 2291 C CA . ALA A 1 316 ? 11.977 -16.875 -21.672 1 96.81 316 ALA A CA 1
ATOM 2292 C C . ALA A 1 316 ? 11.836 -17.703 -20.391 1 96.81 316 ALA A C 1
ATOM 2294 O O . ALA A 1 316 ? 12.836 -18.125 -19.812 1 96.81 316 ALA A O 1
ATOM 2295 N N . PRO A 1 317 ? 10.609 -18.031 -20.062 1 96.06 317 PRO A N 1
ATOM 2296 C CA . PRO A 1 317 ? 10.422 -18.812 -18.844 1 96.06 317 PRO A CA 1
ATOM 2297 C C . PRO A 1 317 ? 11.234 -20.109 -18.844 1 96.06 317 PRO A C 1
ATOM 2299 O O . PRO A 1 317 ? 11.672 -20.562 -17.766 1 96.06 317 PRO A O 1
ATOM 2302 N N . GLN A 1 318 ? 11.469 -20.688 -19.938 1 94.56 318 GLN A N 1
ATOM 2303 C CA . GLN A 1 318 ? 12.195 -21.938 -20.047 1 94.56 318 GLN A CA 1
ATOM 2304 C C . GLN A 1 318 ? 13.641 -21.797 -19.594 1 94.56 318 GLN A C 1
ATOM 2306 O O . GLN A 1 318 ? 14.297 -22.781 -19.25 1 94.56 318 GLN A O 1
ATOM 2311 N N . SER A 1 319 ? 14.156 -20.578 -19.625 1 95.44 319 SER A N 1
ATOM 2312 C CA . SER A 1 319 ? 15.531 -20.344 -19.203 1 95.44 319 SER A CA 1
ATOM 2313 C C . SER A 1 319 ? 15.688 -20.578 -17.703 1 95.44 319 SER A C 1
ATOM 2315 O O . SER A 1 319 ? 16.812 -20.703 -17.203 1 95.44 319 SER A O 1
ATOM 2317 N N . LEU A 1 320 ? 14.586 -20.656 -16.984 1 95.12 320 LEU A N 1
ATOM 2318 C CA . LEU A 1 320 ? 14.617 -20.859 -15.539 1 95.12 320 LEU A CA 1
ATOM 2319 C C . LEU A 1 320 ? 14.539 -22.328 -15.188 1 95.12 320 LEU A C 1
ATOM 2321 O O . LEU A 1 320 ? 14.711 -22.719 -14.023 1 95.12 320 LEU A O 1
ATOM 2325 N N . VAL A 1 321 ? 14.25 -23.188 -16.141 1 95.44 321 VAL A N 1
ATOM 2326 C CA . VAL A 1 321 ? 14.117 -24.625 -15.922 1 95.44 321 VAL A CA 1
ATOM 2327 C C . VAL A 1 321 ? 15.508 -25.25 -15.805 1 95.44 321 VAL A C 1
ATOM 2329 O O . VAL A 1 321 ? 16.328 -25.141 -16.719 1 95.44 321 VAL A O 1
ATOM 2332 N N . GLN A 1 322 ? 15.75 -25.875 -14.742 1 92.12 322 GLN A N 1
ATOM 2333 C CA . GLN A 1 322 ? 17.062 -26.453 -14.508 1 92.12 322 GLN A CA 1
ATOM 2334 C C . GLN A 1 322 ? 17.094 -27.938 -14.859 1 92.12 322 GLN A C 1
ATOM 2336 O O . GLN A 1 322 ? 18.141 -28.469 -15.25 1 92.12 322 GLN A O 1
ATOM 2341 N N . ARG A 1 323 ? 15.969 -28.609 -14.672 1 94.31 323 ARG A N 1
ATOM 2342 C CA . ARG A 1 323 ? 15.938 -30.031 -14.992 1 94.31 323 ARG A CA 1
ATOM 2343 C C . ARG A 1 323 ? 14.5 -30.516 -15.141 1 94.31 323 ARG A C 1
ATOM 2345 O O . ARG A 1 323 ? 13.562 -29.844 -14.711 1 94.31 323 ARG A O 1
ATOM 2352 N N . THR A 1 324 ? 14.375 -31.656 -15.805 1 97.62 324 THR A N 1
ATOM 2353 C CA . THR A 1 324 ? 13.109 -32.375 -15.891 1 97.62 324 THR A CA 1
ATOM 2354 C C . THR A 1 324 ? 13.203 -33.719 -15.172 1 97.62 324 THR A C 1
ATOM 2356 O O . THR A 1 324 ? 14.297 -34.281 -15.031 1 97.62 324 THR A O 1
ATOM 2359 N N . VAL A 1 325 ? 12.102 -34.188 -14.648 1 98.12 325 VAL A N 1
ATOM 2360 C CA . VAL A 1 325 ? 12.078 -35.438 -13.906 1 98.12 325 VAL A CA 1
ATOM 2361 C C . VAL A 1 325 ? 10.82 -36.219 -14.258 1 98.12 325 VAL A C 1
ATOM 2363 O O . VAL A 1 325 ? 9.922 -35.719 -14.922 1 98.12 325 VAL A O 1
ATOM 2366 N N . ALA A 1 326 ? 10.82 -37.5 -13.844 1 98.44 326 ALA A N 1
ATOM 2367 C CA . ALA A 1 326 ? 9.617 -38.312 -13.953 1 98.44 326 ALA A CA 1
ATOM 2368 C C . ALA A 1 326 ? 8.695 -38.094 -12.758 1 98.44 326 ALA A C 1
ATOM 2370 O O . ALA A 1 326 ? 9.133 -37.625 -11.711 1 98.44 326 ALA A O 1
ATOM 2371 N N . LEU A 1 327 ? 7.402 -38.438 -12.977 1 98.56 327 LEU A N 1
ATOM 2372 C CA . LEU A 1 327 ? 6.383 -38.312 -11.945 1 98.56 327 LEU A CA 1
ATOM 2373 C C . LEU A 1 327 ? 6.84 -38.969 -10.641 1 98.56 327 LEU A C 1
ATOM 2375 O O . LEU A 1 327 ? 6.652 -38.406 -9.562 1 98.56 327 LEU A O 1
ATOM 2379 N N . GLU A 1 328 ? 7.566 -40.094 -10.742 1 97.69 328 GLU A N 1
ATOM 2380 C CA . GLU A 1 328 ? 7.973 -40.906 -9.586 1 97.69 328 GLU A CA 1
ATOM 2381 C C . GLU A 1 328 ? 9.047 -40.188 -8.781 1 97.69 328 GLU A C 1
ATOM 2383 O O . GLU A 1 328 ? 9.297 -40.531 -7.621 1 97.69 328 GLU A O 1
ATOM 2388 N N . GLN A 1 329 ? 9.641 -39.219 -9.391 1 97.5 329 GLN A N 1
ATOM 2389 C CA . GLN A 1 329 ? 10.758 -38.562 -8.75 1 97.5 329 GLN A CA 1
ATOM 2390 C C . GLN A 1 329 ? 10.297 -37.25 -8.062 1 97.5 329 GLN A C 1
ATOM 2392 O O . GLN A 1 329 ? 11.094 -36.594 -7.41 1 97.5 329 GLN A O 1
ATOM 2397 N N . ALA A 1 330 ? 9.016 -36.906 -8.211 1 97.12 330 ALA A N 1
ATOM 2398 C CA . ALA A 1 330 ? 8.492 -35.656 -7.672 1 97.12 330 ALA A CA 1
ATOM 2399 C C . ALA A 1 330 ? 8.742 -35.562 -6.168 1 97.12 330 ALA A C 1
ATOM 2401 O O . ALA A 1 330 ? 9.148 -34.5 -5.664 1 97.12 330 ALA A O 1
ATOM 2402 N N . GLY A 1 331 ? 8.508 -36.625 -5.465 1 96.12 331 GLY A N 1
ATOM 2403 C CA . GLY A 1 331 ? 8.703 -36.625 -4.023 1 96.12 331 GLY A CA 1
ATOM 2404 C C . GLY A 1 331 ? 10.141 -36.344 -3.617 1 96.12 331 GLY A C 1
ATOM 2405 O O . GLY A 1 331 ? 10.375 -35.625 -2.645 1 96.12 331 GLY A O 1
ATOM 2406 N N . ASP A 1 332 ? 11.062 -36.938 -4.32 1 95.44 332 ASP A N 1
ATOM 2407 C CA . ASP A 1 332 ? 12.477 -36.719 -4.039 1 95.44 332 ASP A CA 1
ATOM 2408 C C . ASP A 1 332 ? 12.852 -35.25 -4.23 1 95.44 332 ASP A C 1
ATOM 2410 O O . ASP A 1 332 ? 13.664 -34.719 -3.479 1 95.44 332 ASP A O 1
ATOM 2414 N N . VAL A 1 333 ? 12.297 -34.656 -5.266 1 95.5 333 VAL A N 1
ATOM 2415 C CA . VAL A 1 333 ? 12.562 -33.25 -5.531 1 95.5 333 VAL A CA 1
ATOM 2416 C C . VAL A 1 333 ? 12.047 -32.406 -4.371 1 95.5 333 VAL A C 1
ATOM 2418 O O . VAL A 1 333 ? 12.742 -31.516 -3.885 1 95.5 333 VAL A O 1
ATOM 2421 N N . LEU A 1 334 ? 10.812 -32.656 -3.873 1 95.5 334 LEU A N 1
ATOM 2422 C CA . LEU A 1 334 ? 10.25 -31.938 -2.742 1 95.5 334 LEU A CA 1
ATOM 2423 C C . LEU A 1 334 ? 11.125 -32.094 -1.502 1 95.5 334 LEU A C 1
ATOM 2425 O O . LEU A 1 334 ? 11.406 -31.109 -0.812 1 95.5 334 LEU A O 1
ATOM 2429 N N . ALA A 1 335 ? 11.562 -33.281 -1.269 1 94.31 335 ALA A N 1
ATOM 2430 C CA . ALA A 1 335 ? 12.414 -33.562 -0.109 1 94.31 335 ALA A CA 1
ATOM 2431 C C . ALA A 1 335 ? 13.711 -32.75 -0.192 1 94.31 335 ALA A C 1
ATOM 2433 O O . ALA A 1 335 ? 14.188 -32.219 0.817 1 94.31 335 ALA A O 1
ATOM 2434 N N . ALA A 1 336 ? 14.172 -32.656 -1.355 1 91.75 336 ALA A N 1
ATOM 2435 C CA . ALA A 1 336 ? 15.438 -31.938 -1.562 1 91.75 336 ALA A CA 1
ATOM 2436 C C . ALA A 1 336 ? 15.281 -30.438 -1.349 1 91.75 336 ALA A C 1
ATOM 2438 O O . ALA A 1 336 ? 16.25 -29.734 -1.079 1 91.75 336 ALA A O 1
ATOM 2439 N N . MET A 1 337 ? 14.078 -29.875 -1.547 1 90.06 337 MET A N 1
ATOM 2440 C CA . MET A 1 337 ? 13.812 -28.453 -1.362 1 90.06 337 MET A CA 1
ATOM 2441 C C . MET A 1 337 ? 13.953 -28.062 0.104 1 90.06 337 MET A C 1
ATOM 2443 O O . MET A 1 337 ? 14.094 -26.875 0.422 1 90.06 337 MET A O 1
ATOM 2447 N N . SER A 1 338 ? 13.859 -28.984 1.004 1 86.06 338 SER A N 1
ATOM 2448 C CA . SER A 1 338 ? 13.945 -28.703 2.434 1 86.06 338 SER A CA 1
ATOM 2449 C C . SER A 1 338 ? 15.32 -28.141 2.803 1 86.06 338 SER A C 1
ATOM 2451 O O . SER A 1 338 ? 15.438 -27.359 3.748 1 86.06 338 SER A O 1
ATOM 2453 N N . ASP A 1 339 ? 16.266 -28.469 2.039 1 79 339 ASP A N 1
ATOM 2454 C CA . ASP A 1 339 ? 17.625 -28.016 2.324 1 79 339 ASP A CA 1
ATOM 2455 C C . ASP A 1 339 ? 18.078 -26.984 1.307 1 79 339 ASP A C 1
ATOM 2457 O O . ASP A 1 339 ? 19.281 -26.781 1.123 1 79 339 ASP A O 1
ATOM 2461 N N . PHE A 1 340 ? 17.141 -26.328 0.736 1 65.56 340 PHE A N 1
ATOM 2462 C CA . PHE A 1 340 ? 17.391 -25.297 -0.261 1 65.56 340 PHE A CA 1
ATOM 2463 C C . PHE A 1 340 ? 18.391 -25.781 -1.306 1 65.56 340 PHE A C 1
ATOM 2465 O O . PHE A 1 340 ? 19.234 -25 -1.769 1 65.56 340 PHE A O 1
ATOM 2472 N N . GLY A 1 341 ? 18.344 -26.875 -1.505 1 60.78 341 GLY A N 1
ATOM 2473 C CA . GLY A 1 341 ? 19.234 -27.547 -2.438 1 60.78 341 GLY A CA 1
ATOM 2474 C C . GLY A 1 341 ? 18.812 -27.391 -3.887 1 60.78 341 GLY A C 1
ATOM 2475 O O . GLY A 1 341 ? 19.406 -28 -4.777 1 60.78 341 GLY A O 1
ATOM 2476 N N . THR A 1 342 ? 17.75 -26.75 -4.125 1 68.5 342 THR A N 1
ATOM 2477 C CA . THR A 1 342 ? 17.312 -26.609 -5.508 1 68.5 342 THR A CA 1
ATOM 2478 C C . THR A 1 342 ? 17.391 -25.156 -5.949 1 68.5 342 THR A C 1
ATOM 2480 O O . THR A 1 342 ? 17.266 -24.234 -5.133 1 68.5 342 THR A O 1
ATOM 2483 N N . SER A 1 343 ? 17.891 -25.047 -7.176 1 75.69 343 SER A N 1
ATOM 2484 C CA . SER A 1 343 ? 17.891 -23.75 -7.84 1 75.69 343 SER A CA 1
ATOM 2485 C C . SER A 1 343 ? 17.031 -23.766 -9.094 1 75.69 343 SER A C 1
ATOM 2487 O O . SER A 1 343 ? 16.875 -24.812 -9.734 1 75.69 343 SER A O 1
ATOM 2489 N N . GLY A 1 344 ? 16.266 -22.75 -9.32 1 81.31 344 GLY A N 1
ATOM 2490 C CA . GLY A 1 344 ? 15.477 -22.672 -10.539 1 81.31 344 GLY A CA 1
ATOM 2491 C C . GLY A 1 344 ? 14.203 -23.484 -10.484 1 81.31 344 GLY A C 1
ATOM 2492 O O . GLY A 1 344 ? 13.578 -23.609 -9.43 1 81.31 344 GLY A O 1
ATOM 2493 N N . ILE A 1 345 ? 13.742 -23.922 -11.664 1 91.19 345 ILE A N 1
ATOM 2494 C CA . ILE A 1 345 ? 12.469 -24.625 -11.797 1 91.19 345 ILE A CA 1
ATOM 2495 C C . ILE A 1 345 ? 12.727 -26.078 -12.203 1 91.19 345 ILE A C 1
ATOM 2497 O O . ILE A 1 345 ? 13.516 -26.344 -13.109 1 91.19 345 ILE A O 1
ATOM 2501 N N . THR A 1 346 ? 12.18 -27.031 -11.484 1 95.56 346 THR A N 1
ATOM 2502 C CA . THR A 1 346 ? 12.133 -28.438 -11.891 1 95.56 346 THR A CA 1
ATOM 2503 C C . THR A 1 346 ? 10.766 -28.797 -12.453 1 95.56 346 THR A C 1
ATOM 2505 O O . THR A 1 346 ? 9.734 -28.391 -11.906 1 95.56 346 THR A O 1
ATOM 2508 N N . VAL A 1 347 ? 10.773 -29.531 -13.586 1 98 347 VAL A N 1
ATOM 2509 C CA . VAL A 1 347 ? 9.531 -29.828 -14.297 1 98 347 VAL A CA 1
ATOM 2510 C C . VAL A 1 347 ? 9.367 -31.344 -14.445 1 98 347 VAL A C 1
ATOM 2512 O O . VAL A 1 347 ? 10.312 -32.031 -14.789 1 98 347 VAL A O 1
ATOM 2515 N N . ILE A 1 348 ? 8.219 -31.828 -14.133 1 98.62 348 ILE A N 1
ATOM 2516 C CA . ILE A 1 348 ? 7.832 -33.188 -14.469 1 98.62 348 ILE A CA 1
ATOM 2517 C C . ILE A 1 348 ? 7.352 -33.25 -15.914 1 98.62 348 ILE A C 1
ATOM 2519 O O . ILE A 1 348 ? 6.41 -32.562 -16.297 1 98.62 348 ILE A O 1
ATOM 2523 N N . ASP A 1 349 ? 7.98 -34.125 -16.75 1 98.38 349 ASP A N 1
ATOM 2524 C CA . ASP A 1 349 ? 7.543 -34.219 -18.125 1 98.38 349 ASP A CA 1
ATOM 2525 C C . ASP A 1 349 ? 7.398 -35.688 -18.578 1 98.38 349 ASP A C 1
ATOM 2527 O O . ASP A 1 349 ? 7.246 -35.969 -19.766 1 98.38 349 ASP A O 1
ATOM 2531 N N . ARG A 1 350 ? 7.598 -36.562 -17.609 1 98.06 350 ARG A N 1
ATOM 2532 C CA . ARG A 1 350 ? 7.363 -37.969 -17.844 1 98.06 350 ARG A CA 1
ATOM 2533 C C . ARG A 1 350 ? 6.379 -38.562 -16.828 1 98.06 350 ARG A C 1
ATOM 2535 O O . ARG A 1 350 ? 6.602 -38.469 -15.625 1 98.06 350 ARG A O 1
ATOM 2542 N N . PHE A 1 351 ? 5.336 -39.156 -17.391 1 97.06 351 PHE A N 1
ATOM 2543 C CA . PHE A 1 351 ? 4.234 -39.594 -16.531 1 97.06 351 PHE A CA 1
ATOM 2544 C C . PHE A 1 351 ? 3.988 -41.094 -16.703 1 97.06 351 PHE A C 1
ATOM 2546 O O . PHE A 1 351 ? 4.137 -41.625 -17.797 1 97.06 351 PHE A O 1
ATOM 2553 N N . MET B 1 1 ? 7.695 41.219 19.812 1 97.06 1 MET B N 1
ATOM 2554 C CA . MET B 1 1 ? 6.445 40.5 19.609 1 97.06 1 MET B CA 1
ATOM 2555 C C . MET B 1 1 ? 6.203 39.5 20.719 1 97.06 1 MET B C 1
ATOM 2557 O O . MET B 1 1 ? 7.152 39 21.328 1 97.06 1 MET B O 1
ATOM 2561 N N . ARG B 1 2 ? 4.977 39.219 21.016 1 98.06 2 ARG B N 1
ATOM 2562 C CA . ARG B 1 2 ? 4.605 38.188 21.984 1 98.06 2 ARG B CA 1
ATOM 2563 C C . ARG B 1 2 ? 4.629 36.812 21.328 1 98.06 2 ARG B C 1
ATOM 2565 O O . ARG B 1 2 ? 4.211 36.656 20.172 1 98.06 2 ARG B O 1
ATOM 2572 N N . ALA B 1 3 ? 5.176 35.844 22.062 1 98.5 3 ALA B N 1
ATOM 2573 C CA . ALA B 1 3 ? 5.203 34.438 21.609 1 98.5 3 ALA B CA 1
ATOM 2574 C C . ALA B 1 3 ? 5.059 33.469 22.766 1 98.5 3 ALA B C 1
ATOM 2576 O O . ALA B 1 3 ? 5.523 33.75 23.875 1 98.5 3 ALA B O 1
ATOM 2577 N N . ALA B 1 4 ? 4.348 32.438 22.562 1 98.44 4 ALA B N 1
ATOM 2578 C CA . ALA B 1 4 ? 4.258 31.344 23.531 1 98.44 4 ALA B CA 1
ATOM 2579 C C . ALA B 1 4 ? 5.23 30.219 23.188 1 98.44 4 ALA B C 1
ATOM 2581 O O . ALA B 1 4 ? 5.133 29.609 22.125 1 98.44 4 ALA B O 1
ATOM 2582 N N . GLN B 1 5 ? 6.137 29.891 24.094 1 98.31 5 GLN B N 1
ATOM 2583 C CA . GLN B 1 5 ? 7.223 28.969 23.781 1 98.31 5 GLN B CA 1
ATOM 2584 C C . GLN B 1 5 ? 7.242 27.781 24.75 1 98.31 5 GLN B C 1
ATOM 2586 O O . GLN B 1 5 ? 6.918 27.938 25.922 1 98.31 5 GLN B O 1
ATOM 2591 N N . ILE B 1 6 ? 7.578 26.672 24.219 1 97.62 6 ILE B N 1
ATOM 2592 C CA . ILE B 1 6 ? 8.023 25.578 25.062 1 97.62 6 ILE B CA 1
ATOM 2593 C C . ILE B 1 6 ? 9.453 25.828 25.547 1 97.62 6 ILE B C 1
ATOM 2595 O O . ILE B 1 6 ? 10.352 26.047 24.734 1 97.62 6 ILE B O 1
ATOM 2599 N N . VAL B 1 7 ? 9.672 25.812 26.812 1 97.5 7 VAL B N 1
ATOM 2600 C CA . VAL B 1 7 ? 11.008 25.984 27.375 1 97.5 7 VAL B CA 1
ATOM 2601 C C . VAL B 1 7 ? 11.453 24.703 28.078 1 97.5 7 VAL B C 1
ATOM 2603 O O . VAL B 1 7 ? 12.648 24.469 28.266 1 97.5 7 VAL B O 1
ATOM 2606 N N . GLU B 1 8 ? 10.547 23.969 28.516 1 96.69 8 GLU B N 1
ATOM 2607 C CA . GLU B 1 8 ? 10.703 22.641 29.125 1 96.69 8 GLU B CA 1
ATOM 2608 C C . GLU B 1 8 ? 9.562 21.719 28.688 1 96.69 8 GLU B C 1
ATOM 2610 O O . GLU B 1 8 ? 8.398 22.109 28.719 1 96.69 8 GLU B O 1
ATOM 2615 N N . TYR B 1 9 ? 9.969 20.531 28.281 1 95.5 9 TYR B N 1
ATOM 2616 C CA . TYR B 1 9 ? 8.945 19.594 27.828 1 95.5 9 TYR B CA 1
ATOM 2617 C C . TYR B 1 9 ? 7.926 19.328 28.938 1 95.5 9 TYR B C 1
ATOM 2619 O O . TYR B 1 9 ? 8.297 19.094 30.078 1 95.5 9 TYR B O 1
ATOM 2627 N N . GLY B 1 10 ? 6.715 19.422 28.562 1 95 10 GLY B N 1
ATOM 2628 C CA . GLY B 1 10 ? 5.645 19.078 29.469 1 95 10 GLY B CA 1
ATOM 2629 C C . GLY B 1 10 ? 5.32 20.172 30.469 1 95 10 GLY B C 1
ATOM 2630 O O . GLY B 1 10 ? 4.316 20.109 31.172 1 95 10 GLY B O 1
ATOM 2631 N N . ALA B 1 11 ? 6.078 21.203 30.562 1 96.69 11 ALA B N 1
ATOM 2632 C CA . ALA B 1 11 ? 5.832 22.344 31.438 1 96.69 11 ALA B CA 1
ATOM 2633 C C . ALA B 1 11 ? 4.961 23.391 30.75 1 96.69 11 ALA B C 1
ATOM 2635 O O . ALA B 1 11 ? 4.801 23.375 29.531 1 96.69 11 ALA B O 1
ATOM 2636 N N . PRO B 1 12 ? 4.301 24.234 31.516 1 96.62 12 PRO B N 1
ATOM 2637 C CA . PRO B 1 12 ? 3.498 25.297 30.891 1 96.62 12 PRO B CA 1
ATOM 2638 C C . PRO B 1 12 ? 4.297 26.141 29.906 1 96.62 12 PRO B C 1
ATOM 2640 O O . PRO B 1 12 ? 5.48 26.406 30.125 1 96.62 12 PRO B O 1
ATOM 2643 N N . LEU B 1 13 ? 3.596 26.516 28.859 1 98.06 13 LEU B N 1
ATOM 2644 C CA . LEU B 1 13 ? 4.242 27.422 27.906 1 98.06 13 LEU B CA 1
ATOM 2645 C C . LEU B 1 13 ? 4.59 28.75 28.562 1 98.06 13 LEU B C 1
ATOM 2647 O O . LEU B 1 13 ? 3.867 29.219 29.453 1 98.06 13 LEU B O 1
ATOM 2651 N N . VAL B 1 14 ? 5.633 29.312 28.141 1 97.88 14 VAL B N 1
ATOM 2652 C CA . VAL B 1 14 ? 6.039 30.625 28.641 1 97.88 14 VAL B CA 1
ATOM 2653 C C . VAL B 1 14 ? 5.77 31.688 27.578 1 97.88 14 VAL B C 1
ATOM 2655 O O . VAL B 1 14 ? 6.297 31.609 26.469 1 97.88 14 VAL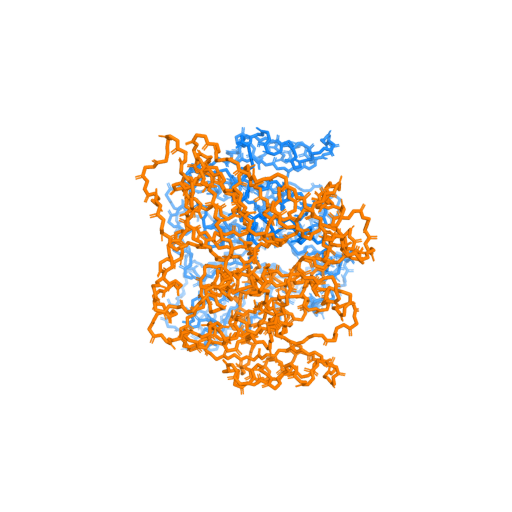 B O 1
ATOM 2658 N N . VAL B 1 15 ? 4.926 32.625 27.891 1 97.81 15 VAL B N 1
ATOM 2659 C CA . VAL B 1 15 ? 4.703 33.75 27 1 97.81 15 VAL B CA 1
ATOM 2660 C C . VAL B 1 15 ? 5.766 34.812 27.25 1 97.81 15 VAL B C 1
ATOM 2662 O O . VAL B 1 15 ? 5.918 35.312 28.375 1 97.81 15 VAL B O 1
ATOM 2665 N N . ARG B 1 16 ? 6.461 35.062 26.156 1 95.94 16 ARG B N 1
ATOM 2666 C CA . ARG B 1 16 ? 7.551 36.031 26.312 1 95.94 16 ARG B CA 1
ATOM 2667 C C . ARG B 1 16 ? 7.551 37.062 25.172 1 95.94 16 ARG B C 1
ATOM 2669 O O . ARG B 1 16 ? 6.875 36.875 24.172 1 95.94 16 ARG B O 1
ATOM 2676 N N . GLU B 1 17 ? 8.219 38.156 25.469 1 97.56 17 GLU B N 1
ATOM 2677 C CA . GLU B 1 17 ? 8.477 39.156 24.438 1 97.56 17 GLU B CA 1
ATOM 2678 C C . GLU B 1 17 ? 9.773 38.844 23.688 1 97.56 17 GLU B C 1
ATOM 2680 O O . GLU B 1 17 ? 10.836 38.719 24.297 1 97.56 17 GLU B O 1
ATOM 2685 N N . LEU B 1 18 ? 9.609 38.688 22.359 1 97.44 18 LEU B N 1
ATOM 2686 C CA . LEU B 1 18 ? 10.734 38.438 21.469 1 97.44 18 LEU B CA 1
ATOM 2687 C C . LEU B 1 18 ? 10.914 39.562 20.469 1 97.44 18 LEU B C 1
ATOM 2689 O O . LEU B 1 18 ? 9.984 40.312 20.219 1 97.44 18 LEU B O 1
ATOM 2693 N N . PRO B 1 19 ? 12.141 39.688 19.953 1 97.44 19 PRO B N 1
ATOM 2694 C CA . PRO B 1 19 ? 12.289 40.656 18.859 1 97.44 19 PRO B CA 1
ATOM 2695 C C . PRO B 1 19 ? 11.383 40.344 17.672 1 97.44 19 PRO B C 1
ATOM 2697 O O . PRO B 1 19 ? 11.172 39.156 17.328 1 97.44 19 PRO B O 1
ATOM 2700 N N . ASP B 1 20 ? 10.875 41.406 17.062 1 97.94 20 ASP B N 1
ATOM 2701 C CA . ASP B 1 20 ? 10.125 41.188 15.836 1 97.94 20 ASP B CA 1
ATOM 2702 C C . ASP B 1 20 ? 11.016 40.562 14.758 1 97.94 20 ASP B C 1
ATOM 2704 O O . ASP B 1 20 ? 12.172 40.938 14.602 1 97.94 20 ASP B O 1
ATOM 2708 N N . PRO B 1 21 ? 10.516 39.625 14 1 98 21 PRO B N 1
ATOM 2709 C CA . PRO B 1 21 ? 11.312 39.031 12.922 1 98 21 PRO B CA 1
ATOM 2710 C C . PRO B 1 21 ? 11.414 39.938 11.695 1 98 21 PRO B C 1
ATOM 2712 O O . PRO B 1 21 ? 10.539 40.781 11.469 1 98 21 PRO B O 1
ATOM 2715 N N . THR B 1 22 ? 12.477 39.812 10.992 1 97.69 22 THR B N 1
ATOM 2716 C CA . THR B 1 22 ? 12.672 40.406 9.672 1 97.69 22 THR B CA 1
ATOM 2717 C C . THR B 1 22 ? 12.719 39.312 8.602 1 97.69 22 THR B C 1
ATOM 2719 O O . THR B 1 22 ? 13.242 38.219 8.844 1 97.69 22 THR B O 1
ATOM 2722 N N . PRO B 1 23 ? 12.188 39.625 7.449 1 97.62 23 PRO B N 1
ATOM 2723 C CA . PRO B 1 23 ? 12.172 38.562 6.438 1 97.62 23 PRO B CA 1
ATOM 2724 C C . PRO B 1 23 ? 13.547 38.312 5.824 1 97.62 23 PRO B C 1
ATOM 2726 O O . PRO B 1 23 ? 14.32 39.25 5.617 1 97.62 23 PRO B O 1
ATOM 2729 N N . GLU B 1 24 ? 13.875 37.031 5.605 1 97.31 24 GLU B N 1
ATOM 2730 C CA . GLU B 1 24 ? 14.969 36.688 4.699 1 97.31 24 GLU B CA 1
ATOM 2731 C C . GLU B 1 24 ? 14.695 37.219 3.291 1 97.31 24 GLU B C 1
ATOM 2733 O O . GLU B 1 24 ? 13.555 37.531 2.949 1 97.31 24 GLU B O 1
ATOM 2738 N N . PRO B 1 25 ? 15.758 37.25 2.441 1 98.38 25 PRO B N 1
ATOM 2739 C CA . PRO B 1 25 ? 15.547 37.75 1.083 1 98.38 25 PRO B CA 1
ATOM 2740 C C . PRO B 1 25 ? 14.445 37 0.34 1 98.38 25 PRO B C 1
ATOM 2742 O O . PRO B 1 25 ? 13.703 37.594 -0.445 1 98.38 25 PRO B O 1
ATOM 2745 N N . ASP B 1 26 ? 14.258 35.75 0.58 1 98.31 26 ASP B N 1
ATOM 2746 C CA . ASP B 1 26 ? 13.258 34.938 -0.124 1 98.31 26 ASP B CA 1
ATOM 2747 C C . ASP B 1 26 ? 12.039 34.688 0.763 1 98.31 26 ASP B C 1
ATOM 2749 O O . ASP B 1 26 ? 11.219 33.812 0.454 1 98.31 26 ASP B O 1
ATOM 2753 N N . GLY B 1 27 ? 11.922 35.406 1.859 1 98.56 27 GLY B N 1
ATOM 2754 C CA . GLY B 1 27 ? 10.883 35.125 2.836 1 98.56 27 GLY B CA 1
ATOM 2755 C C . GLY B 1 27 ? 9.969 36.312 3.088 1 98.56 27 GLY B C 1
ATOM 2756 O O . GLY B 1 27 ? 10.148 37.375 2.494 1 98.56 27 GLY B O 1
ATOM 2757 N N . VAL B 1 28 ? 8.961 36.094 3.941 1 98.88 28 VAL B N 1
ATOM 2758 C CA . VAL B 1 28 ? 8.031 37.125 4.387 1 98.88 28 VAL B CA 1
ATOM 2759 C C . VAL B 1 28 ? 7.82 37 5.895 1 98.88 28 VAL B C 1
ATOM 2761 O O . VAL B 1 28 ? 8.266 36.062 6.523 1 98.88 28 VAL B O 1
ATOM 2764 N N . VAL B 1 29 ? 7.227 38.031 6.43 1 98.88 29 VAL B N 1
ATOM 2765 C CA . VAL B 1 29 ? 6.746 38 7.805 1 98.88 29 VAL B CA 1
ATOM 2766 C C . VAL B 1 29 ? 5.223 38.094 7.828 1 98.88 29 VAL B C 1
ATOM 2768 O O . VAL B 1 29 ? 4.648 38.969 7.18 1 98.88 29 VAL B O 1
ATOM 2771 N N . LEU B 1 30 ? 4.613 37.219 8.438 1 98.88 30 LEU B N 1
ATOM 2772 C CA . LEU B 1 30 ? 3.162 37.219 8.594 1 98.88 30 LEU B CA 1
ATOM 2773 C C . LEU B 1 30 ? 2.766 37.781 9.961 1 98.88 30 LEU B C 1
ATOM 2775 O O . LEU B 1 30 ? 3.336 37.406 10.984 1 98.88 30 LEU B O 1
ATOM 2779 N N . ALA B 1 31 ? 1.879 38.719 9.992 1 98.88 31 ALA B N 1
ATOM 2780 C CA . ALA B 1 31 ? 1.126 39.031 11.211 1 98.88 31 ALA B CA 1
ATOM 2781 C C . ALA B 1 31 ? 0.005 38 11.422 1 98.88 31 ALA B C 1
ATOM 2783 O O . ALA B 1 31 ? -0.969 37.969 10.672 1 98.88 31 ALA B O 1
ATOM 2784 N N . ILE B 1 32 ? 0.104 37.219 12.445 1 98.75 32 ILE B N 1
ATOM 2785 C CA . ILE B 1 32 ? -0.807 36.094 12.633 1 98.75 32 ILE B CA 1
ATOM 2786 C C . ILE B 1 32 ? -2.178 36.594 13.062 1 98.75 32 ILE B C 1
ATOM 2788 O O . ILE B 1 32 ? -2.279 37.438 13.961 1 98.75 32 ILE B O 1
ATOM 2792 N N . ARG B 1 33 ? -3.154 36.125 12.391 1 98.5 33 ARG B N 1
ATOM 2793 C CA . ARG B 1 33 ? -4.527 36.5 12.727 1 98.5 33 ARG B CA 1
ATOM 2794 C C . ARG B 1 33 ? -5.207 35.375 13.516 1 98.5 33 ARG B C 1
ATOM 2796 O O . ARG B 1 33 ? -6.051 35.625 14.375 1 98.5 33 ARG B O 1
ATOM 2803 N N . ALA B 1 34 ? -4.883 34.188 13.203 1 98.62 34 ALA B N 1
ATOM 2804 C CA . ALA B 1 34 ? -5.387 33 13.898 1 98.62 34 ALA B CA 1
ATOM 2805 C C . ALA B 1 34 ? -4.473 31.812 13.672 1 98.62 34 ALA B C 1
ATOM 2807 O O . ALA B 1 34 ? -3.789 31.719 12.648 1 98.62 34 ALA B O 1
ATOM 2808 N N . THR B 1 35 ? -4.387 30.891 14.578 1 98.44 35 THR B N 1
ATOM 2809 C CA . THR B 1 35 ? -3.65 29.641 14.461 1 98.44 35 THR B CA 1
ATOM 2810 C C . THR B 1 35 ? -4.289 28.547 15.32 1 98.44 35 THR B C 1
ATOM 2812 O O . THR B 1 35 ? -4.688 28.797 16.453 1 98.44 35 THR B O 1
ATOM 2815 N N . GLY B 1 36 ? -4.477 27.406 14.727 1 97.25 36 GLY B N 1
ATOM 2816 C CA . GLY B 1 36 ? -5.039 26.281 15.461 1 97.25 36 GLY B CA 1
ATOM 2817 C C . GLY B 1 36 ? -4.07 25.688 16.469 1 97.25 36 GLY B C 1
ATOM 2818 O O . GLY B 1 36 ? -2.854 25.859 16.344 1 97.25 36 GLY B O 1
ATOM 2819 N N . ILE B 1 37 ? -4.617 25.062 17.5 1 96.81 37 ILE B N 1
ATOM 2820 C CA . ILE B 1 37 ? -3.859 24.234 18.422 1 96.81 37 ILE B CA 1
ATOM 2821 C C . ILE B 1 37 ? -4.082 22.75 18.094 1 96.81 37 ILE B C 1
ATOM 2823 O O . ILE B 1 37 ? -5.168 22.219 18.328 1 96.81 37 ILE B O 1
ATOM 2827 N N . CYS B 1 38 ? -3.082 22.125 17.562 1 94.5 38 CYS B N 1
ATOM 2828 C CA . CYS B 1 38 ? -3.17 20.781 17 1 94.5 38 CYS B CA 1
ATOM 2829 C C . CYS B 1 38 ? -2.609 19.75 17.969 1 94.5 38 CYS B C 1
ATOM 2831 O O . CYS B 1 38 ? -1.765 20.078 18.812 1 94.5 38 CYS B O 1
ATOM 2833 N N . ARG B 1 39 ? -3.068 18.5 17.875 1 92.44 39 ARG B N 1
ATOM 2834 C CA . ARG B 1 39 ? -2.531 17.422 18.688 1 92.44 39 ARG B CA 1
ATOM 2835 C C . ARG B 1 39 ? -1.037 17.234 18.453 1 92.44 39 ARG B C 1
ATOM 2837 O O . ARG B 1 39 ? -0.29 16.891 19.359 1 92.44 39 ARG B O 1
ATOM 2844 N N . SER B 1 40 ? -0.586 17.5 17.281 1 93.19 40 SER B N 1
ATOM 2845 C CA . SER B 1 40 ? 0.847 17.406 17.016 1 93.19 40 SER B CA 1
ATOM 2846 C C . SER B 1 40 ? 1.621 18.438 17.844 1 93.19 40 SER B C 1
ATOM 2848 O O . SER B 1 40 ? 2.762 18.188 18.234 1 93.19 40 SER B O 1
ATOM 2850 N N . ASP B 1 41 ? 1.064 19.594 18.125 1 95.44 41 ASP B N 1
ATOM 2851 C CA . ASP B 1 41 ? 1.688 20.531 19.062 1 95.44 41 ASP B CA 1
ATOM 2852 C C . ASP B 1 41 ? 1.835 19.906 20.453 1 95.44 41 ASP B C 1
ATOM 2854 O O . ASP B 1 41 ? 2.84 20.125 21.125 1 95.44 41 ASP B O 1
ATOM 2858 N N . TRP B 1 42 ? 0.775 19.234 20.844 1 94.12 42 TRP B N 1
ATOM 2859 C CA . TRP B 1 42 ? 0.816 18.547 22.125 1 94.12 42 TRP B CA 1
ATOM 2860 C C . TRP B 1 42 ? 1.957 17.531 22.172 1 94.12 42 TRP B C 1
ATOM 2862 O O . TRP B 1 42 ? 2.686 17.453 23.156 1 94.12 42 TRP B O 1
ATOM 2872 N N . HIS B 1 43 ? 2.104 16.766 21.109 1 92.25 43 HIS B N 1
ATOM 2873 C CA . HIS B 1 43 ? 3.195 15.797 21.047 1 92.25 43 HIS B CA 1
ATOM 2874 C C . HIS B 1 43 ? 4.551 16.484 21.156 1 92.25 43 HIS B C 1
ATOM 2876 O O . HIS B 1 43 ? 5.453 16 21.828 1 92.25 43 HIS B O 1
ATOM 2882 N N . ALA B 1 44 ? 4.691 17.547 20.453 1 93.19 44 ALA B N 1
ATOM 2883 C CA . ALA B 1 44 ? 5.922 18.328 20.547 1 93.19 44 ALA B CA 1
ATOM 2884 C C . ALA B 1 44 ? 6.145 18.828 21.969 1 93.19 44 ALA B C 1
ATOM 2886 O O . ALA B 1 44 ? 7.258 18.75 22.484 1 93.19 44 ALA B O 1
ATOM 2887 N N . TRP B 1 45 ? 5.098 19.297 22.578 1 95.5 45 TRP B N 1
ATOM 2888 C CA . TRP B 1 45 ? 5.133 19.812 23.938 1 95.5 45 TRP B CA 1
ATOM 2889 C C . TRP B 1 45 ? 5.578 18.734 24.922 1 95.5 45 TRP B C 1
ATOM 2891 O O . TRP B 1 45 ? 6.328 19.016 25.859 1 95.5 45 TRP B O 1
ATOM 2901 N N . ARG B 1 46 ? 5.176 17.531 24.609 1 93.12 46 ARG B N 1
ATOM 2902 C CA . ARG B 1 46 ? 5.484 16.406 25.484 1 93.12 46 ARG B CA 1
ATOM 2903 C C . ARG B 1 46 ? 6.879 15.867 25.219 1 93.12 46 ARG B C 1
ATOM 2905 O O . ARG B 1 46 ? 7.426 15.109 26.016 1 93.12 46 ARG B O 1
ATOM 2912 N N . GLY B 1 47 ? 7.445 16.25 24.125 1 90.75 47 GLY B N 1
ATOM 2913 C CA . GLY B 1 47 ? 8.734 15.695 23.734 1 90.75 47 GLY B CA 1
ATOM 2914 C C . GLY B 1 47 ? 8.625 14.328 23.094 1 90.75 47 GLY B C 1
ATOM 2915 O O . GLY B 1 47 ? 9.523 13.492 23.234 1 90.75 47 GLY B O 1
ATOM 2916 N N . ASP B 1 48 ? 7.562 14.094 22.391 1 87.12 48 ASP B N 1
ATOM 2917 C CA . ASP B 1 48 ? 7.328 12.812 21.719 1 87.12 48 ASP B CA 1
ATOM 2918 C C . ASP B 1 48 ? 8.133 12.719 20.422 1 87.12 48 ASP B C 1
ATOM 2920 O O . ASP B 1 48 ? 8.852 13.648 20.062 1 87.12 48 ASP B O 1
ATOM 2924 N N . TRP B 1 49 ? 8.211 11.477 19.75 1 84.06 49 TRP B N 1
ATOM 2925 C CA . TRP B 1 49 ? 8.703 11.164 18.406 1 84.06 49 TRP B CA 1
ATOM 2926 C C . TRP B 1 49 ? 10.227 11.211 18.359 1 84.06 49 TRP B C 1
ATOM 2928 O O . TRP B 1 49 ? 10.812 11.461 17.297 1 84.06 49 TRP B O 1
ATOM 2938 N N . GLY B 1 50 ? 10.828 11.047 19.5 1 83.75 50 GLY B N 1
ATOM 2939 C CA . GLY B 1 50 ? 12.281 10.945 19.562 1 83.75 50 GLY B CA 1
ATOM 2940 C C . GLY B 1 50 ? 12.836 9.844 18.672 1 83.75 50 GLY B C 1
ATOM 2941 O O . GLY B 1 50 ? 13.938 9.961 18.141 1 83.75 50 GLY B O 1
ATOM 2942 N N . TRP B 1 51 ? 12.031 8.82 18.453 1 82.69 51 TRP B N 1
ATOM 2943 C CA . TRP B 1 51 ? 12.508 7.668 17.688 1 82.69 51 TRP B CA 1
ATOM 2944 C C . TRP B 1 51 ? 12.602 7.996 16.203 1 82.69 51 TRP B C 1
ATOM 2946 O O . TRP B 1 51 ? 13.258 7.285 15.445 1 82.69 51 TRP B O 1
ATOM 2956 N N . MET B 1 52 ? 11.922 9.047 15.789 1 81.88 52 MET B N 1
ATOM 2957 C CA . MET B 1 52 ? 12.023 9.438 14.383 1 81.88 52 MET B CA 1
ATOM 2958 C C . MET B 1 52 ? 12.734 10.773 14.242 1 81.88 52 MET B C 1
ATOM 2960 O O . MET B 1 52 ? 12.633 11.438 13.211 1 81.88 52 MET B O 1
ATOM 2964 N N . GLY B 1 53 ? 13.383 11.188 15.305 1 77.06 53 GLY B N 1
ATOM 2965 C CA . GLY B 1 53 ? 14.102 12.453 15.25 1 77.06 53 GLY B CA 1
ATOM 2966 C C . GLY B 1 53 ? 13.188 13.656 15.344 1 77.06 53 GLY B C 1
ATOM 2967 O O . GLY B 1 53 ? 13.539 14.75 14.883 1 77.06 53 GLY B O 1
ATOM 2968 N N . GLY B 1 54 ? 12.055 13.484 15.922 1 76.5 54 GLY B N 1
ATOM 2969 C CA . GLY B 1 54 ? 11.047 14.539 15.938 1 76.5 54 GLY B CA 1
ATOM 2970 C C . GLY B 1 54 ? 11.133 15.43 17.172 1 76.5 54 GLY B C 1
ATOM 2971 O O . GLY B 1 54 ? 10.266 16.281 17.391 1 76.5 54 GLY B O 1
ATOM 2972 N N . GLN B 1 55 ? 12.219 15.297 17.922 1 85.56 55 GLN B N 1
ATOM 2973 C CA . GLN B 1 55 ? 12.32 16.109 19.125 1 85.56 55 GLN B CA 1
ATOM 2974 C C . GLN B 1 55 ? 12.664 17.562 18.766 1 85.56 55 GLN B C 1
ATOM 2976 O O . GLN B 1 55 ? 13.57 17.812 17.984 1 85.56 55 GLN B O 1
ATOM 2981 N N . VAL B 1 56 ? 11.922 18.453 19.406 1 92.25 56 VAL B N 1
ATOM 2982 C CA . VAL B 1 56 ? 12.055 19.891 19.141 1 92.25 56 VAL B CA 1
ATOM 2983 C C . VAL B 1 56 ? 13.18 20.469 20 1 92.25 56 VAL B C 1
ATOM 2985 O O . VAL B 1 56 ? 13.297 20.141 21.188 1 92.25 56 VAL B O 1
ATOM 2988 N N . ALA B 1 57 ? 14.062 21.203 19.375 1 94.44 57 ALA B N 1
ATOM 2989 C CA . ALA B 1 57 ? 15.039 21.969 20.141 1 94.44 57 ALA B CA 1
ATOM 2990 C C . ALA B 1 57 ? 14.367 23.094 20.906 1 94.44 57 ALA B C 1
ATOM 2992 O O . ALA B 1 57 ? 13.539 23.828 20.359 1 94.44 57 ALA B O 1
ATOM 2993 N N . LEU B 1 58 ? 14.734 23.281 22.172 1 95.69 58 LEU B N 1
ATOM 2994 C CA . LEU B 1 58 ? 14.102 24.281 23.031 1 95.69 58 LEU B CA 1
ATOM 2995 C C . LEU B 1 58 ? 15.008 25.484 23.234 1 95.69 58 LEU B C 1
ATOM 2997 O O . LEU B 1 58 ? 16.234 25.359 23.203 1 95.69 58 LEU B O 1
ATOM 3001 N N . PRO B 1 59 ? 14.484 26.703 23.469 1 97.38 59 PRO B N 1
ATOM 3002 C CA . PRO B 1 59 ? 13.062 27.016 23.422 1 97.38 59 PRO B CA 1
ATOM 3003 C C . PRO B 1 59 ? 12.508 27.047 22 1 97.38 59 PRO B C 1
ATOM 3005 O O . PRO B 1 59 ? 13.25 27.281 21.047 1 97.38 59 PRO B O 1
ATOM 3008 N N . ARG B 1 60 ? 11.227 26.719 21.812 1 97.69 60 ARG B N 1
ATOM 3009 C CA . ARG B 1 60 ? 10.562 26.672 20.516 1 97.69 60 ARG B CA 1
ATOM 3010 C C . ARG B 1 60 ? 9.172 27.297 20.578 1 97.69 60 ARG B C 1
ATOM 3012 O O . ARG B 1 60 ? 8.422 27.031 21.516 1 97.69 60 ARG B O 1
ATOM 3019 N N . THR B 1 61 ? 8.891 28.266 19.672 1 98.19 61 THR B N 1
ATOM 3020 C CA . THR B 1 61 ? 7.52 28.734 19.5 1 98.19 61 THR B CA 1
ATOM 3021 C C . THR B 1 61 ? 6.703 27.734 18.688 1 98.19 61 THR B C 1
ATOM 3023 O O . THR B 1 61 ? 6.988 27.5 17.516 1 98.19 61 THR B O 1
ATOM 3026 N N . LEU B 1 62 ? 5.641 27.172 19.25 1 97.12 62 LEU B N 1
ATOM 3027 C CA . LEU B 1 62 ? 4.828 26.156 18.594 1 97.12 62 LEU B CA 1
ATOM 3028 C C . LEU B 1 62 ? 3.838 26.781 17.625 1 97.12 62 LEU B C 1
ATOM 3030 O O . LEU B 1 62 ? 3.879 28 17.391 1 97.12 62 LEU B O 1
ATOM 3034 N N . GLY B 1 63 ? 3.062 25.938 17 1 97.75 63 GLY B N 1
ATOM 3035 C CA . GLY B 1 63 ? 1.985 26.375 16.125 1 97.75 63 GLY B CA 1
ATOM 3036 C C . GLY B 1 63 ? 2.299 26.219 14.656 1 97.75 63 GLY B C 1
ATOM 3037 O O . GLY B 1 63 ? 3.314 26.719 14.164 1 97.75 63 GLY B O 1
ATOM 3038 N N . HIS B 1 64 ? 1.376 25.5 13.922 1 97.88 64 HIS B N 1
ATOM 3039 C CA . HIS B 1 64 ? 1.636 25.266 12.5 1 97.88 64 HIS B CA 1
ATOM 3040 C C . HIS B 1 64 ? 0.344 25.312 11.695 1 97.88 64 HIS B C 1
ATOM 3042 O O . HIS B 1 64 ? 0.341 24.984 10.508 1 97.88 64 HIS B O 1
ATOM 3048 N N . GLU B 1 65 ? -0.765 25.703 12.273 1 97.56 65 GLU B N 1
ATOM 3049 C CA . GLU B 1 65 ? -2.047 25.891 11.602 1 97.56 65 GLU B CA 1
ATOM 3050 C C . GLU B 1 65 ? -2.412 27.359 11.492 1 97.56 65 GLU B C 1
ATOM 3052 O O . GLU B 1 65 ? -3.447 27.797 12 1 97.56 65 GLU B O 1
ATOM 3057 N N . LEU B 1 66 ? -1.724 28.109 10.672 1 97.44 66 LEU B N 1
ATOM 3058 C CA . LEU B 1 66 ? -1.837 29.562 10.836 1 97.44 66 LEU B CA 1
ATOM 3059 C C . LEU B 1 66 ? -2.428 30.203 9.586 1 97.44 66 LEU B C 1
ATOM 3061 O O . LEU B 1 66 ? -2.398 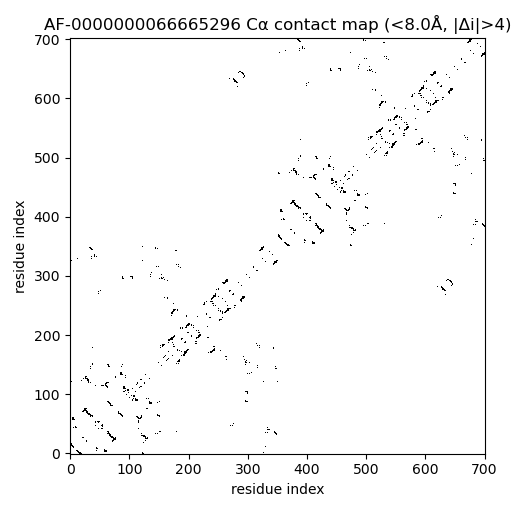29.625 8.508 1 97.44 66 LEU B O 1
ATOM 3065 N N . VAL B 1 67 ? -3.037 31.328 9.781 1 98.25 67 VAL B N 1
ATOM 3066 C CA . VAL B 1 67 ? -3.346 32.312 8.758 1 98.25 67 VAL B CA 1
ATOM 3067 C C . VAL B 1 67 ? -2.857 33.688 9.203 1 98.25 67 VAL B C 1
ATOM 3069 O O . VAL B 1 67 ? -2.906 34.031 10.391 1 98.25 67 VAL B O 1
ATOM 3072 N N . GLY B 1 68 ? -2.348 34.406 8.305 1 98.31 68 GLY B N 1
ATOM 3073 C CA . GLY B 1 68 ? -1.842 35.719 8.633 1 98.31 68 GLY B CA 1
ATOM 3074 C C . GLY B 1 68 ? -1.816 36.656 7.438 1 98.31 68 GLY B C 1
ATOM 3075 O O . GLY B 1 68 ? -2.191 36.281 6.328 1 98.31 68 GLY B O 1
ATOM 3076 N N . GLU B 1 69 ? -1.487 37.844 7.773 1 98.38 69 GLU B N 1
ATOM 3077 C CA . GLU B 1 69 ? -1.302 38.906 6.773 1 98.38 69 GLU B CA 1
ATOM 3078 C C . GLU B 1 69 ? 0.178 39.219 6.582 1 98.38 69 GLU B C 1
ATOM 3080 O O . GLU B 1 69 ? 0.924 39.344 7.555 1 98.38 69 GLU B O 1
ATOM 3085 N N . VAL B 1 70 ? 0.567 39.375 5.281 1 98.81 70 VAL B N 1
ATOM 3086 C CA . VAL B 1 70 ? 1.959 39.688 4.98 1 98.81 70 VAL B CA 1
ATOM 3087 C C . VAL B 1 70 ? 2.26 41.125 5.383 1 98.81 70 VAL B C 1
ATOM 3089 O O . VAL B 1 70 ? 1.626 42.062 4.891 1 98.81 70 VAL B O 1
ATOM 3092 N N . VAL B 1 71 ? 3.275 41.344 6.25 1 98.81 71 VAL B N 1
ATOM 3093 C CA . VAL B 1 71 ? 3.549 42.688 6.75 1 98.81 71 VAL B CA 1
ATOM 3094 C C . VAL B 1 71 ? 4.977 43.094 6.387 1 98.81 71 VAL B C 1
ATOM 3096 O O . VAL B 1 71 ? 5.359 44.25 6.551 1 98.81 71 VAL B O 1
ATOM 3099 N N . ALA B 1 72 ? 5.773 42.156 5.965 1 98.81 72 ALA B N 1
ATOM 3100 C CA . ALA B 1 72 ? 7.109 42.438 5.434 1 98.81 72 ALA B CA 1
ATOM 3101 C C . ALA B 1 72 ? 7.465 41.438 4.34 1 98.81 72 ALA B C 1
ATOM 3103 O O . ALA B 1 72 ? 7.082 40.25 4.414 1 98.81 72 ALA B O 1
ATOM 3104 N N . VAL B 1 73 ? 8.148 41.906 3.289 1 98.69 73 VAL B N 1
ATOM 3105 C CA . VAL B 1 73 ? 8.492 41.062 2.135 1 98.69 73 VAL B CA 1
ATOM 3106 C C . VAL B 1 73 ? 9.984 41.188 1.83 1 98.69 73 VAL B C 1
ATOM 3108 O O . VAL B 1 73 ? 10.516 42.312 1.773 1 98.69 73 VAL B O 1
ATOM 3111 N N . GLY B 1 74 ? 10.625 40.031 1.699 1 98.69 74 GLY B N 1
ATOM 3112 C CA . GLY B 1 74 ? 12.031 40.031 1.316 1 98.69 74 GLY B CA 1
ATOM 3113 C C . GLY B 1 74 ? 12.258 40.5 -0.114 1 98.69 74 GLY B C 1
ATOM 3114 O O . GLY B 1 74 ? 11.344 40.438 -0.94 1 98.69 74 GLY B O 1
ATOM 3115 N N . ALA B 1 75 ? 13.508 40.75 -0.4 1 98.25 75 ALA B N 1
ATOM 3116 C CA . ALA B 1 75 ? 13.867 41.406 -1.663 1 98.25 75 ALA B CA 1
ATOM 3117 C C . ALA B 1 75 ? 13.727 40.438 -2.83 1 98.25 75 ALA B C 1
ATOM 3119 O O . ALA B 1 75 ? 13.523 40.844 -3.973 1 98.25 75 ALA B O 1
ATOM 3120 N N . ASP B 1 76 ? 13.797 39.156 -2.594 1 98.31 76 ASP B N 1
ATOM 3121 C CA . ASP B 1 76 ? 13.805 38.156 -3.67 1 98.31 76 ASP B CA 1
ATOM 3122 C C . ASP B 1 76 ? 12.445 37.469 -3.803 1 98.31 76 ASP B C 1
ATOM 3124 O O . ASP B 1 76 ? 12.32 36.469 -4.496 1 98.31 76 ASP B O 1
ATOM 3128 N N . VAL B 1 77 ? 11.438 38 -3.084 1 98.56 77 VAL B N 1
ATOM 3129 C CA . VAL B 1 77 ? 10.07 37.5 -3.195 1 98.56 77 VAL B CA 1
ATOM 3130 C C . VAL B 1 77 ? 9.359 38.188 -4.355 1 98.56 77 VAL B C 1
ATOM 3132 O O . VAL B 1 77 ? 9.438 39.438 -4.5 1 98.56 77 VAL B O 1
ATOM 3135 N N . HIS B 1 78 ? 8.594 37.406 -5.152 1 98 78 HIS B N 1
ATOM 3136 C CA . HIS B 1 78 ? 8.078 38 -6.391 1 98 78 HIS B CA 1
ATOM 3137 C C . HIS B 1 78 ? 6.559 37.844 -6.465 1 98 78 HIS B C 1
ATOM 3139 O O . HIS B 1 78 ? 5.895 38.625 -7.156 1 98 78 HIS B O 1
ATOM 3145 N N . THR B 1 79 ? 5.996 36.906 -5.832 1 97.5 79 THR B N 1
ATOM 3146 C CA . THR B 1 79 ? 4.59 36.594 -6.074 1 97.5 79 THR B CA 1
ATOM 3147 C C . THR B 1 79 ? 3.746 36.938 -4.852 1 97.5 79 THR B C 1
ATOM 3149 O O . THR B 1 79 ? 2.523 37.062 -4.945 1 97.5 79 THR B O 1
ATOM 3152 N N . VAL B 1 80 ? 4.277 37.062 -3.713 1 98.19 80 VAL B N 1
ATOM 3153 C CA . VAL B 1 80 ? 3.596 37.438 -2.471 1 98.19 80 VAL B CA 1
ATOM 3154 C C . VAL B 1 80 ? 3.812 38.906 -2.16 1 98.19 80 VAL B C 1
ATOM 3156 O O . VAL B 1 80 ? 4.918 39.438 -2.322 1 98.19 80 VAL B O 1
ATOM 3159 N N . ARG B 1 81 ? 2.738 39.594 -1.668 1 97.81 81 ARG B N 1
ATOM 3160 C CA . ARG B 1 81 ? 2.82 41.031 -1.464 1 97.81 81 ARG B CA 1
ATOM 3161 C C . ARG B 1 81 ? 2.336 41.406 -0.07 1 97.81 81 ARG B C 1
ATOM 3163 O O . ARG B 1 81 ? 1.604 40.656 0.569 1 97.81 81 ARG B O 1
ATOM 3170 N N . LEU B 1 82 ? 2.73 42.688 0.232 1 98.25 82 LEU B N 1
ATOM 3171 C CA . LEU B 1 82 ? 2.225 43.25 1.469 1 98.25 82 LEU B CA 1
ATOM 3172 C C . LEU B 1 82 ? 0.699 43.281 1.479 1 98.25 82 LEU B C 1
ATOM 3174 O O . LEU B 1 82 ? 0.069 43.594 0.469 1 98.25 82 LEU B O 1
ATOM 3178 N N . GLY B 1 83 ? 0.155 42.781 2.562 1 98 83 GLY B N 1
ATOM 3179 C CA . GLY B 1 83 ? -1.292 42.812 2.701 1 98 83 GLY B CA 1
ATOM 3180 C C . GLY B 1 83 ? -1.974 41.531 2.293 1 98 83 GLY B C 1
ATOM 3181 O O . GLY B 1 83 ? -3.141 41.312 2.619 1 98 83 GLY B O 1
ATOM 3182 N N . ASP B 1 84 ? -1.268 40.656 1.548 1 97.94 84 ASP B N 1
ATOM 3183 C CA . ASP B 1 84 ? -1.846 39.375 1.188 1 97.94 84 ASP B CA 1
ATOM 3184 C C . ASP B 1 84 ? -2.234 38.562 2.434 1 97.94 84 ASP B C 1
ATOM 3186 O O . ASP B 1 84 ? -1.501 38.562 3.424 1 97.94 84 ASP B O 1
ATOM 3190 N N . ARG B 1 85 ? -3.4 37.938 2.422 1 97.94 85 ARG B N 1
ATOM 3191 C CA . ARG B 1 85 ? -3.791 36.938 3.424 1 97.94 85 ARG B CA 1
ATOM 3192 C C . ARG B 1 85 ? -3.375 35.531 3 1 97.94 85 ARG B C 1
ATOM 3194 O O . ARG B 1 85 ? -3.795 35.062 1.947 1 97.94 85 ARG B O 1
ATOM 3201 N N . VAL B 1 86 ? -2.555 34.906 3.84 1 98.06 86 VAL B N 1
ATOM 3202 C CA . VAL B 1 86 ? -2.014 33.656 3.369 1 98.06 86 VAL B CA 1
ATOM 3203 C C . VAL B 1 86 ? -2.025 32.625 4.504 1 98.06 86 VAL B C 1
ATOM 3205 O O . VAL B 1 86 ? -2.039 33 5.68 1 98.06 86 VAL B O 1
ATOM 3208 N N . THR B 1 87 ? -2.186 31.438 4.191 1 97.88 87 THR B N 1
ATOM 3209 C CA . THR B 1 87 ? -1.828 30.297 5.027 1 97.88 87 THR B CA 1
ATOM 3210 C C . THR B 1 87 ? -0.606 29.578 4.469 1 97.88 87 THR B C 1
ATOM 3212 O O . THR B 1 87 ? -0.097 29.938 3.404 1 97.88 87 THR B O 1
ATOM 3215 N N . VAL B 1 88 ? -0.01 28.703 5.258 1 97.5 88 VAL B N 1
ATOM 3216 C CA . VAL B 1 88 ? 1.152 27.922 4.844 1 97.5 88 VAL B CA 1
ATOM 3217 C C . VAL B 1 88 ? 0.988 26.469 5.289 1 97.5 88 VAL B C 1
ATOM 3219 O O . VAL B 1 88 ? 0.399 26.188 6.336 1 97.5 88 VAL B O 1
ATOM 3222 N N . PRO B 1 89 ? 1.431 25.484 4.449 1 97.62 89 PRO B N 1
ATOM 3223 C CA . PRO B 1 89 ? 1.484 24.125 4.973 1 97.62 89 PRO B CA 1
ATOM 3224 C C . PRO B 1 89 ? 2.371 24 6.211 1 97.62 89 PRO B C 1
ATOM 3226 O O . PRO B 1 89 ? 3.354 24.734 6.348 1 97.62 89 PRO B O 1
ATOM 3229 N N . PHE B 1 90 ? 2.045 23.078 7.086 1 97.69 90 PHE B N 1
ATOM 3230 C CA . PHE B 1 90 ? 2.91 22.891 8.242 1 97.69 90 PHE B CA 1
ATOM 3231 C C . PHE B 1 90 ? 4.289 22.406 7.816 1 97.69 90 PHE B C 1
ATOM 3233 O O . PHE B 1 90 ? 5.27 22.594 8.539 1 97.69 90 PHE B O 1
ATOM 3240 N N . HIS B 1 91 ? 4.348 21.688 6.68 1 97.62 91 HIS B N 1
ATOM 3241 C CA . HIS B 1 91 ? 5.582 21.156 6.105 1 97.62 91 HIS B CA 1
ATOM 3242 C C . HIS B 1 91 ? 6.168 22.125 5.082 1 97.62 91 HIS B C 1
ATOM 3244 O O . HIS B 1 91 ? 5.902 22.016 3.887 1 97.62 91 HIS B O 1
ATOM 3250 N N . LEU B 1 92 ? 6.973 23.078 5.543 1 98.19 92 LEU B N 1
ATOM 3251 C CA . LEU B 1 92 ? 7.621 24.031 4.641 1 98.19 92 LEU B CA 1
ATOM 3252 C C . LEU B 1 92 ? 8.602 23.312 3.719 1 98.19 92 LEU B C 1
ATOM 3254 O O . LEU B 1 92 ? 9.336 22.422 4.156 1 98.19 92 LEU B O 1
ATOM 3258 N N . ALA B 1 93 ? 8.57 23.688 2.439 1 98.38 93 ALA B N 1
ATOM 3259 C CA . ALA B 1 93 ? 9.367 22.984 1.433 1 98.38 93 ALA B CA 1
ATOM 3260 C C . ALA B 1 93 ? 10.328 23.938 0.736 1 98.38 93 ALA B C 1
ATOM 3262 O O . ALA B 1 93 ? 10.164 25.156 0.805 1 98.38 93 ALA B O 1
ATOM 3263 N N . CYS B 1 94 ? 11.328 23.406 0.006 1 97.56 94 CYS B N 1
ATOM 3264 C CA . CYS B 1 94 ? 12.414 24.203 -0.554 1 97.56 94 CYS B CA 1
ATOM 3265 C C . CYS B 1 94 ? 12.07 24.672 -1.961 1 97.56 94 CYS B C 1
ATOM 3267 O O . CYS B 1 94 ? 12.656 25.641 -2.453 1 97.56 94 CYS B O 1
ATOM 3269 N N . GLY B 1 95 ? 11.234 23.969 -2.6 1 97.19 95 GLY B N 1
ATOM 3270 C CA . GLY B 1 95 ? 10.812 24.359 -3.938 1 97.19 95 GLY B CA 1
ATOM 3271 C C . GLY B 1 95 ? 11.781 23.906 -5.02 1 97.19 95 GLY B C 1
ATOM 3272 O O . GLY B 1 95 ? 11.5 24.062 -6.211 1 97.19 95 GLY B O 1
ATOM 3273 N N . THR B 1 96 ? 12.906 23.203 -4.602 1 97.31 96 THR B N 1
ATOM 3274 C CA . THR B 1 96 ? 13.922 23 -5.625 1 97.31 96 THR B CA 1
ATOM 3275 C C . THR B 1 96 ? 14.328 21.531 -5.688 1 97.31 96 THR B C 1
ATOM 3277 O O . THR B 1 96 ? 14.922 21.078 -6.672 1 97.31 96 THR B O 1
ATOM 3280 N N . CYS B 1 97 ? 14.086 20.797 -4.688 1 97.19 97 CYS B N 1
ATOM 3281 C CA . CYS B 1 97 ? 14.5 19.391 -4.723 1 97.19 97 CYS B CA 1
ATOM 3282 C C . CYS B 1 97 ? 13.617 18.594 -5.668 1 97.19 97 CYS B C 1
ATOM 3284 O O . CYS B 1 97 ? 12.641 19.109 -6.207 1 97.19 97 CYS B O 1
ATOM 3286 N N . ALA B 1 98 ? 13.938 17.312 -5.859 1 96.25 98 ALA B N 1
ATOM 3287 C CA . ALA B 1 98 ? 13.219 16.453 -6.797 1 96.25 98 ALA B CA 1
ATOM 3288 C C . ALA B 1 98 ? 11.766 16.266 -6.371 1 96.25 98 ALA B C 1
ATOM 3290 O O . ALA B 1 98 ? 10.867 16.234 -7.211 1 96.25 98 ALA B O 1
ATOM 3291 N N . GLN B 1 99 ? 11.492 16.188 -5.098 1 97.62 99 GLN B N 1
ATOM 3292 C CA . GLN B 1 99 ? 10.133 16.047 -4.59 1 97.62 99 GLN B CA 1
ATOM 3293 C C . GLN B 1 99 ? 9.305 17.297 -4.875 1 97.62 99 GLN B C 1
ATOM 3295 O O . GLN B 1 99 ? 8.172 17.203 -5.359 1 97.62 99 GLN B O 1
ATOM 3300 N N . CYS B 1 100 ? 9.859 18.438 -4.625 1 97.81 100 CYS B N 1
ATOM 3301 C CA . CYS B 1 100 ? 9.156 19.688 -4.887 1 97.81 100 CYS B CA 1
ATOM 3302 C C . CYS B 1 100 ? 8.898 19.875 -6.375 1 97.81 100 CYS B C 1
ATOM 3304 O O . CYS B 1 100 ? 7.793 20.25 -6.777 1 97.81 100 CYS B O 1
ATOM 3306 N N . ARG B 1 101 ? 9.891 19.547 -7.145 1 97.44 101 ARG B N 1
ATOM 3307 C CA . ARG B 1 101 ? 9.766 19.734 -8.586 1 97.44 101 ARG B CA 1
ATOM 3308 C C . ARG B 1 101 ? 8.734 18.781 -9.18 1 97.44 101 ARG B C 1
ATOM 3310 O O . ARG B 1 101 ? 8.148 19.062 -10.227 1 97.44 101 ARG B O 1
ATOM 3317 N N . SER B 1 102 ? 8.547 17.688 -8.477 1 96.25 102 SER B N 1
ATOM 3318 C CA . SER B 1 102 ? 7.578 16.703 -8.961 1 96.25 102 SER B CA 1
ATOM 3319 C C . SER B 1 102 ? 6.195 16.953 -8.367 1 96.25 102 SER B C 1
ATOM 3321 O O . SER B 1 102 ? 5.305 16.094 -8.484 1 96.25 102 SER B O 1
ATOM 3323 N N . GLY B 1 103 ? 6.008 18.062 -7.68 1 97.44 103 GLY B N 1
ATOM 3324 C CA . GLY B 1 103 ? 4.711 18.422 -7.129 1 97.44 103 GLY B CA 1
ATOM 3325 C C . GLY B 1 103 ? 4.43 17.766 -5.789 1 97.44 103 GLY B C 1
ATOM 3326 O O . GLY B 1 103 ? 3.291 17.75 -5.32 1 97.44 103 GLY B O 1
ATOM 3327 N N . GLN B 1 104 ? 5.469 17.141 -5.191 1 97.69 104 GLN B N 1
ATOM 3328 C CA . GLN B 1 104 ? 5.305 16.438 -3.926 1 97.69 104 GLN B CA 1
ATOM 3329 C C . GLN B 1 104 ? 6.047 17.141 -2.799 1 97.69 104 GLN B C 1
ATOM 3331 O O . GLN B 1 104 ? 6.848 16.531 -2.09 1 97.69 104 GLN B O 1
ATOM 3336 N N . ALA B 1 105 ? 5.699 18.391 -2.607 1 98.06 105 ALA B N 1
ATOM 3337 C CA . ALA B 1 105 ? 6.402 19.234 -1.646 1 98.06 105 ALA B CA 1
ATOM 3338 C C . ALA B 1 105 ? 6.121 18.781 -0.214 1 98.06 105 ALA B C 1
ATOM 3340 O O . ALA B 1 105 ? 6.871 19.109 0.706 1 98.06 105 ALA B O 1
ATOM 3341 N N . ASN B 1 106 ? 4.996 18.062 -0.007 1 98.38 106 ASN B N 1
ATOM 3342 C CA . ASN B 1 106 ? 4.645 17.562 1.32 1 98.38 106 ASN B CA 1
ATOM 3343 C C . ASN B 1 106 ? 5.676 16.562 1.835 1 98.38 106 ASN B C 1
ATOM 3345 O O . ASN B 1 106 ? 5.73 16.281 3.033 1 98.38 106 ASN B O 1
ATOM 3349 N N . ILE B 1 107 ? 6.516 16.078 0.926 1 98.31 107 ILE B N 1
ATOM 3350 C CA . ILE B 1 107 ? 7.586 15.18 1.343 1 98.31 107 ILE B CA 1
ATOM 3351 C C . ILE B 1 107 ? 8.93 15.719 0.857 1 98.31 107 ILE B C 1
ATOM 3353 O O . ILE B 1 107 ? 9.805 14.945 0.453 1 98.31 107 ILE B O 1
ATOM 3357 N N . CYS B 1 108 ? 9.125 16.953 0.883 1 98.25 108 CYS B N 1
ATOM 3358 C CA . CYS B 1 108 ? 10.352 17.656 0.509 1 98.25 108 CYS B CA 1
ATOM 3359 C C . CYS B 1 108 ? 11.555 17.078 1.238 1 98.25 108 CYS B C 1
ATOM 3361 O O . CYS B 1 108 ? 11.477 16.75 2.424 1 98.25 108 CYS B O 1
ATOM 3363 N N . ASP B 1 109 ? 12.719 17.016 0.557 1 97.12 109 ASP B N 1
ATOM 3364 C CA . ASP B 1 109 ? 13.945 16.484 1.134 1 97.12 109 ASP B CA 1
ATOM 3365 C C . ASP B 1 109 ? 14.531 17.438 2.166 1 97.12 109 ASP B C 1
ATOM 3367 O O . ASP B 1 109 ? 15.344 17.047 3.004 1 97.12 109 ASP B O 1
ATOM 3371 N N . ALA B 1 110 ? 14.141 18.688 2.113 1 97.25 110 ALA B N 1
ATOM 3372 C CA . ALA B 1 110 ? 14.609 19.703 3.043 1 97.25 110 ALA B CA 1
ATOM 3373 C C . ALA B 1 110 ? 13.453 20.297 3.842 1 97.25 110 ALA B C 1
ATOM 3375 O O . ALA B 1 110 ? 13.43 21.5 4.117 1 97.25 110 ALA B O 1
ATOM 3376 N N . MET B 1 111 ? 12.539 19.5 4.156 1 96.31 111 MET B N 1
ATOM 3377 C CA . MET B 1 111 ? 11.305 19.922 4.812 1 96.31 111 MET B CA 1
ATOM 3378 C C . MET B 1 111 ? 11.594 20.516 6.191 1 96.31 111 MET B C 1
ATOM 3380 O O . MET B 1 111 ? 12.422 19.984 6.934 1 96.31 111 MET B O 1
ATOM 3384 N N . GLN B 1 112 ? 11.016 21.625 6.512 1 95.19 112 GLN B N 1
ATOM 3385 C CA . GLN B 1 112 ? 10.961 22.156 7.867 1 95.19 112 GLN B CA 1
ATOM 3386 C C . GLN B 1 112 ? 9.531 22.172 8.391 1 95.19 112 GLN B C 1
ATOM 3388 O O . GLN B 1 112 ? 8.641 22.766 7.77 1 95.19 112 GLN B O 1
ATOM 3393 N N . VAL B 1 113 ? 9.359 21.562 9.492 1 95.75 113 VAL B N 1
ATOM 3394 C CA . VAL B 1 113 ? 8.023 21.562 10.078 1 95.75 113 VAL B CA 1
ATOM 3395 C C . VAL B 1 113 ? 7.855 22.781 10.969 1 95.75 113 VAL B C 1
ATOM 3397 O O . VAL B 1 113 ? 8.57 22.953 11.961 1 95.75 113 VAL B O 1
ATOM 3400 N N . LEU B 1 114 ? 6.926 23.609 10.594 1 96.94 114 LEU B N 1
ATOM 3401 C CA . LEU B 1 114 ? 6.629 24.844 11.312 1 96.94 114 LEU B CA 1
ATOM 3402 C C . LEU B 1 114 ? 6.207 24.547 12.742 1 96.94 114 LEU B C 1
ATOM 3404 O O . LEU B 1 114 ? 5.34 23.703 12.984 1 96.94 114 LEU B O 1
ATOM 3408 N N . GLY B 1 115 ? 6.84 25.219 13.727 1 96.56 115 GLY B N 1
ATOM 3409 C CA . GLY B 1 115 ? 6.551 24.984 15.133 1 96.56 115 GLY B CA 1
ATOM 3410 C C . GLY B 1 115 ? 7.398 23.875 15.734 1 96.56 115 GLY B C 1
ATOM 3411 O O . GLY B 1 115 ? 7.402 23.688 16.953 1 96.56 115 GLY B O 1
ATOM 3412 N N . PHE B 1 116 ? 8.094 23.094 14.883 1 95.25 116 PHE B N 1
ATOM 3413 C CA . PHE B 1 116 ? 8.922 21.984 15.352 1 95.25 116 PHE B CA 1
ATOM 3414 C C . PHE B 1 116 ? 10.391 22.25 15.062 1 95.25 116 PHE B C 1
ATOM 3416 O O . PHE B 1 116 ? 11.211 22.328 15.984 1 95.25 116 PHE B O 1
ATOM 3423 N N . TRP B 1 117 ? 10.727 22.484 13.781 1 94.5 117 TRP B N 1
ATOM 3424 C CA . TRP B 1 117 ? 12.117 22.688 13.375 1 94.5 117 TRP B CA 1
ATOM 3425 C C . TRP B 1 117 ? 12.422 24.156 13.18 1 94.5 117 TRP B C 1
ATOM 3427 O O . TRP B 1 117 ? 13.578 24.547 13.047 1 94.5 117 TRP B O 1
ATOM 3437 N N . CYS B 1 118 ? 11.438 24.938 13.125 1 95.31 118 CYS B N 1
ATOM 3438 C CA . CYS B 1 118 ? 11.5 26.391 13.172 1 95.31 118 CYS B CA 1
ATOM 3439 C C . CYS B 1 118 ? 10.328 26.969 13.969 1 95.31 118 CYS B C 1
ATOM 3441 O O . CYS B 1 118 ? 9.398 26.234 14.32 1 95.31 118 CYS B O 1
ATOM 3443 N N . ASP B 1 119 ? 10.422 28.188 14.305 1 97.12 119 ASP B N 1
ATOM 3444 C CA . ASP B 1 119 ? 9.383 28.797 15.125 1 97.12 119 ASP B CA 1
ATOM 3445 C C . ASP B 1 119 ? 8.07 28.906 14.359 1 97.12 119 ASP B C 1
ATOM 3447 O O . ASP B 1 119 ? 8.062 29.188 13.164 1 97.12 119 ASP B O 1
ATOM 3451 N N . GLY B 1 120 ? 6.941 28.734 15.172 1 97.94 120 GLY B N 1
ATOM 3452 C CA . GLY B 1 120 ? 5.641 28.641 14.531 1 97.94 120 GLY B CA 1
ATOM 3453 C C . GLY B 1 120 ? 4.715 29.797 14.891 1 97.94 120 GLY B C 1
ATOM 3454 O O . GLY B 1 120 ? 5.172 30.906 15.133 1 97.94 120 GLY B O 1
ATOM 3455 N N . GLY B 1 121 ? 3.449 29.547 14.82 1 97.88 121 GLY B N 1
ATOM 3456 C CA . GLY B 1 121 ? 2.424 30.562 14.773 1 97.88 121 GLY B CA 1
ATOM 3457 C C . GLY B 1 121 ? 1.904 30.953 16.141 1 97.88 121 GLY B C 1
ATOM 3458 O O . GLY B 1 121 ? 1.046 31.828 16.266 1 97.88 121 GLY B O 1
ATOM 3459 N N . TYR B 1 122 ? 2.369 30.297 17.234 1 98.62 122 TYR B N 1
ATOM 3460 C CA . TYR B 1 122 ? 1.975 30.781 18.547 1 98.62 122 TYR B CA 1
ATOM 3461 C C . TYR B 1 122 ? 2.682 32.094 18.891 1 98.62 122 TYR B C 1
ATOM 3463 O O . TYR B 1 122 ? 3.359 32.188 19.922 1 98.62 122 TYR B O 1
ATOM 3471 N N . ALA B 1 123 ? 2.506 33.094 18.094 1 98.69 123 ALA B N 1
ATOM 3472 C CA . ALA B 1 123 ? 3.16 34.406 18.203 1 98.69 123 ALA B CA 1
ATOM 3473 C C . ALA B 1 123 ? 2.416 35.438 17.375 1 98.69 123 ALA B C 1
ATOM 3475 O O . ALA B 1 123 ? 1.549 35.094 16.562 1 98.69 123 ALA B O 1
ATOM 3476 N N . GLU B 1 124 ? 2.762 36.688 17.625 1 98.81 124 GLU B N 1
ATOM 3477 C CA . GLU B 1 124 ? 2.15 37.781 16.875 1 98.81 124 GLU B CA 1
ATOM 3478 C C . GLU B 1 124 ? 2.625 37.781 15.414 1 98.81 124 GLU B C 1
ATOM 3480 O O . GLU B 1 124 ? 1.863 38.094 14.508 1 98.81 124 GLU B O 1
ATOM 3485 N N . PHE B 1 125 ? 3.91 37.438 15.203 1 98.75 125 PHE B N 1
ATOM 3486 C CA . PHE B 1 125 ? 4.516 37.406 13.883 1 98.75 125 PHE B CA 1
ATOM 3487 C C . PHE B 1 125 ? 5.289 36.094 13.664 1 98.75 125 PHE B C 1
ATOM 3489 O O . PHE B 1 125 ? 5.832 35.531 14.617 1 98.75 125 PHE B O 1
ATOM 3496 N N . VAL B 1 126 ? 5.398 35.625 12.461 1 98.5 126 VAL B N 1
ATOM 3497 C CA . VAL B 1 126 ? 6.195 34.469 12.133 1 98.5 126 VAL B CA 1
ATOM 3498 C C . VAL B 1 126 ? 6.844 34.656 10.758 1 98.5 126 VAL B C 1
ATOM 3500 O O . VAL B 1 126 ? 6.188 35.062 9.805 1 98.5 126 VAL B O 1
ATOM 3503 N N . PRO B 1 127 ? 8.125 34.5 10.633 1 98.5 127 PRO B N 1
ATOM 3504 C CA . PRO B 1 127 ? 8.766 34.531 9.32 1 98.5 127 PRO B CA 1
ATOM 3505 C C . PRO B 1 127 ? 8.555 33.219 8.539 1 98.5 127 PRO B C 1
ATOM 3507 O O . PRO B 1 127 ? 8.578 32.156 9.125 1 98.5 127 PRO B O 1
ATOM 3510 N N . ILE B 1 128 ? 8.281 33.281 7.242 1 98.56 128 ILE B N 1
ATOM 3511 C CA . ILE B 1 128 ? 8.102 32.125 6.359 1 98.56 128 ILE B CA 1
ATOM 3512 C C . ILE B 1 128 ? 9.141 32.188 5.242 1 98.56 128 ILE B C 1
ATOM 3514 O O . ILE B 1 128 ? 9.172 33.125 4.449 1 98.56 128 ILE B O 1
ATOM 3518 N N . PRO B 1 129 ? 10.016 31.203 5.195 1 97.88 129 PRO B N 1
ATOM 3519 C CA . PRO B 1 129 ? 10.992 31.141 4.105 1 97.88 129 PRO B CA 1
ATOM 3520 C C . PRO B 1 129 ? 10.375 30.703 2.781 1 97.88 129 PRO B C 1
ATOM 3522 O O . PRO B 1 129 ? 9.258 30.172 2.766 1 97.88 129 PRO B O 1
ATOM 3525 N N . ASP B 1 130 ? 11.125 30.906 1.668 1 98.06 130 ASP B N 1
ATOM 3526 C CA . ASP B 1 130 ? 10.688 30.484 0.341 1 98.06 130 ASP B CA 1
ATOM 3527 C C . ASP B 1 130 ? 9.219 30.859 0.112 1 98.06 130 ASP B C 1
ATOM 3529 O O . ASP B 1 130 ? 8.414 30 -0.274 1 98.06 130 ASP B O 1
ATOM 3533 N N . ALA B 1 131 ? 8.922 32.094 0.355 1 98.38 131 ALA B N 1
ATOM 3534 C CA . ALA B 1 131 ? 7.547 32.594 0.447 1 98.38 131 ALA B CA 1
ATOM 3535 C C . ALA B 1 131 ? 6.797 32.375 -0.861 1 98.38 131 ALA B C 1
ATOM 3537 O O . ALA B 1 131 ? 5.621 32 -0.852 1 98.38 131 ALA B O 1
ATOM 3538 N N . ASP B 1 132 ? 7.461 32.531 -2.002 1 98 132 ASP B N 1
ATOM 3539 C CA . ASP B 1 132 ? 6.809 32.375 -3.295 1 98 132 ASP B CA 1
ATOM 3540 C C . ASP B 1 132 ? 6.297 30.938 -3.453 1 98 132 ASP B C 1
ATOM 3542 O O . ASP B 1 132 ? 5.316 30.703 -4.164 1 98 132 ASP B O 1
ATOM 3546 N N . PHE B 1 133 ? 6.902 30.016 -2.752 1 97.88 133 PHE B N 1
ATOM 3547 C CA . PHE B 1 133 ? 6.531 28.609 -2.857 1 97.88 133 PHE B CA 1
ATOM 3548 C C . PHE B 1 133 ? 5.598 28.203 -1.72 1 97.88 133 PHE B C 1
ATOM 3550 O O . PHE B 1 133 ? 4.629 27.484 -1.933 1 97.88 133 PHE B O 1
ATOM 3557 N N . ASN B 1 134 ? 5.816 28.703 -0.511 1 98.44 134 ASN B N 1
ATOM 3558 C CA . ASN B 1 134 ? 5.18 28.156 0.682 1 98.44 134 ASN B CA 1
ATOM 3559 C C . ASN B 1 134 ? 3.893 28.906 1.021 1 98.44 134 ASN B C 1
ATOM 3561 O O . ASN B 1 134 ? 2.98 28.344 1.624 1 98.44 134 ASN B O 1
ATOM 3565 N N . CYS B 1 135 ? 3.744 30.141 0.65 1 98.44 135 CYS B N 1
ATOM 3566 C CA . CYS B 1 135 ? 2.551 30.906 0.994 1 98.44 135 CYS B CA 1
ATOM 3567 C C . CYS B 1 135 ? 1.383 30.531 0.09 1 98.44 135 CYS B C 1
ATOM 3569 O O . CYS B 1 135 ? 1.524 30.5 -1.133 1 98.44 135 CYS B O 1
ATOM 3571 N N . VAL B 1 136 ? 0.281 30.234 0.662 1 97.94 136 VAL B N 1
ATOM 3572 C CA . VAL B 1 136 ? -0.967 29.938 -0.037 1 97.94 136 VAL B CA 1
ATOM 3573 C C . VAL B 1 136 ? -1.981 31.047 0.238 1 97.94 136 VAL B C 1
ATOM 3575 O O . VAL B 1 136 ? -2.391 31.25 1.383 1 97.94 136 VAL B O 1
ATOM 3578 N N . ARG B 1 137 ? -2.379 31.703 -0.753 1 96.88 137 ARG B N 1
ATOM 3579 C CA . ARG B 1 137 ? -3.357 32.781 -0.581 1 96.88 137 ARG B CA 1
ATOM 3580 C C . ARG B 1 137 ? -4.715 32.219 -0.177 1 96.88 137 ARG B C 1
ATOM 3582 O O . ARG B 1 137 ? -5.148 31.188 -0.698 1 96.88 137 ARG B O 1
ATOM 3589 N N . VAL B 1 138 ? -5.32 32.844 0.761 1 96 138 VAL B N 1
ATOM 3590 C CA . VAL B 1 138 ? -6.641 32.406 1.216 1 96 138 VAL B CA 1
ATOM 3591 C C . VAL B 1 138 ? -7.688 33.438 0.777 1 96 138 VAL B C 1
ATOM 3593 O O . VAL B 1 138 ? -7.43 34.625 0.782 1 96 138 VAL B O 1
ATOM 3596 N N . PRO B 1 139 ? -8.875 32.969 0.418 1 92.5 139 PRO B N 1
ATOM 3597 C CA . PRO B 1 139 ? -9.938 33.875 -0.009 1 92.5 139 PRO B CA 1
ATOM 3598 C C . PRO B 1 139 ? -10.328 34.906 1.076 1 92.5 139 PRO B C 1
ATOM 3600 O O . PRO B 1 139 ? -10.375 34.531 2.258 1 92.5 139 PRO B O 1
ATOM 3603 N N . GLU B 1 140 ? -10.703 36.031 0.643 1 91.38 140 GLU B N 1
ATOM 3604 C CA . GLU B 1 140 ? -11.094 37.094 1.562 1 91.38 140 GLU B CA 1
ATOM 3605 C C . GLU B 1 140 ? -12.414 36.75 2.258 1 91.38 140 GLU B C 1
ATOM 3607 O O . GLU B 1 140 ? -12.727 37.312 3.309 1 91.38 140 GLU B O 1
ATOM 3612 N N . THR B 1 141 ? -13.117 35.844 1.66 1 92.69 141 THR B N 1
ATOM 3613 C CA . THR B 1 141 ? -14.43 35.5 2.188 1 92.69 141 THR B CA 1
ATOM 3614 C C . THR B 1 141 ? -14.305 34.656 3.438 1 92.69 141 THR B C 1
ATOM 3616 O O . THR B 1 141 ? -15.266 34.5 4.191 1 92.69 141 THR B O 1
ATOM 3619 N N . LEU B 1 142 ? -13.148 34.125 3.693 1 94.5 142 LEU B N 1
ATOM 3620 C CA . LEU B 1 142 ? -12.961 33.281 4.859 1 94.5 142 LEU B CA 1
ATOM 3621 C C . LEU B 1 142 ? -12.523 34.094 6.07 1 94.5 142 LEU B C 1
ATOM 3623 O O . LEU B 1 142 ? -11.625 34.938 5.973 1 94.5 142 LEU B O 1
ATOM 3627 N N . THR B 1 143 ? -13.227 33.875 7.148 1 95.38 143 THR B N 1
ATOM 3628 C CA . THR B 1 143 ? -12.742 34.469 8.398 1 95.38 143 THR B CA 1
ATOM 3629 C C . THR B 1 143 ? -11.383 33.875 8.773 1 95.38 143 THR B C 1
ATOM 3631 O O . THR B 1 143 ? -11.023 32.781 8.32 1 95.38 143 THR B O 1
ATOM 3634 N N . PRO B 1 144 ? -10.609 34.562 9.594 1 96.5 144 PRO B N 1
ATOM 3635 C CA . PRO B 1 144 ? -9.32 34.031 10.039 1 96.5 144 PRO B CA 1
ATOM 3636 C C . PRO B 1 144 ? -9.469 32.688 10.734 1 96.5 144 PRO B C 1
ATOM 3638 O O . PRO B 1 144 ? -8.664 31.766 10.5 1 96.5 144 PRO B O 1
ATOM 3641 N N . VAL B 1 145 ? -10.492 32.531 11.484 1 96.06 145 VAL B N 1
ATOM 3642 C CA . VAL B 1 145 ? -10.719 31.266 12.203 1 96.06 145 VAL B CA 1
ATOM 3643 C C . VAL B 1 145 ? -10.992 30.156 11.203 1 96.06 145 VAL B C 1
ATOM 3645 O O . VAL B 1 145 ? -10.406 29.062 11.305 1 96.06 145 VAL B O 1
ATOM 3648 N N . ALA B 1 146 ? -11.812 30.422 10.203 1 94.31 146 ALA B N 1
ATOM 3649 C CA . ALA B 1 146 ? -12.109 29.438 9.172 1 94.31 146 ALA B CA 1
ATOM 3650 C C . ALA B 1 146 ? -10.852 29.078 8.383 1 94.31 146 ALA B C 1
ATOM 3652 O O . ALA B 1 146 ? -10.602 27.906 8.102 1 94.31 146 ALA B O 1
ATOM 3653 N N . ALA B 1 147 ? -10.07 30.078 8.086 1 95.44 147 ALA B N 1
ATOM 3654 C CA . ALA B 1 147 ? -8.852 29.859 7.309 1 95.44 147 ALA B CA 1
ATOM 3655 C C . ALA B 1 147 ? -7.828 29.062 8.094 1 95.44 147 ALA B C 1
ATOM 3657 O O . ALA B 1 147 ? -7.156 28.188 7.539 1 95.44 147 ALA B O 1
ATOM 3658 N N . SER B 1 148 ? -7.711 29.359 9.391 1 95.94 148 SER B N 1
ATOM 3659 C CA . SER B 1 148 ? -6.766 28.609 10.211 1 95.94 148 SER B CA 1
ATOM 3660 C C . SER B 1 148 ? -7.184 27.156 10.352 1 95.94 148 SER B C 1
ATOM 3662 O O . SER B 1 148 ? -6.332 26.266 10.484 1 95.94 148 SER B O 1
ATOM 3664 N N . ALA B 1 149 ? -8.508 26.922 10.211 1 94.56 149 ALA B N 1
ATOM 3665 C CA . ALA B 1 149 ? -9.047 25.578 10.367 1 94.56 149 ALA B CA 1
ATOM 3666 C C . ALA B 1 149 ? -8.688 24.703 9.172 1 94.56 149 ALA B C 1
ATOM 3668 O O . ALA B 1 149 ? -8.82 23.484 9.219 1 94.56 149 ALA B O 1
ATOM 3669 N N . ILE B 1 150 ? -8.164 25.312 8.109 1 95.25 150 ILE B N 1
ATOM 3670 C CA . ILE B 1 150 ? -7.695 24.578 6.945 1 95.25 150 ILE B CA 1
ATOM 3671 C C . ILE B 1 150 ? -6.281 24.047 7.199 1 95.25 150 ILE B C 1
ATOM 3673 O O . ILE B 1 150 ? -5.75 23.281 6.402 1 95.25 150 ILE B O 1
ATOM 3677 N N . GLY B 1 151 ? -5.68 24.344 8.266 1 93.44 151 GLY B N 1
ATOM 3678 C CA . GLY B 1 151 ? -4.309 24.031 8.617 1 93.44 151 GLY B CA 1
ATOM 3679 C C . GLY B 1 151 ? -4.035 22.531 8.664 1 93.44 151 GLY B C 1
ATOM 3680 O O . GLY B 1 151 ? -4.676 21.766 7.953 1 93.44 151 GLY B O 1
ATOM 3681 N N . CYS B 1 152 ? -3.119 22.078 9.406 1 94.56 152 CYS B N 1
ATOM 3682 C CA . CYS B 1 152 ? -2.486 20.766 9.414 1 94.56 152 CYS B CA 1
ATOM 3683 C C . CYS B 1 152 ? -3.533 19.656 9.352 1 94.56 152 CYS B C 1
ATOM 3685 O O . CYS B 1 152 ? -3.529 18.844 8.43 1 94.56 152 CYS B O 1
ATOM 3687 N N . ARG B 1 153 ? -4.551 19.688 10.188 1 95.31 153 ARG B N 1
ATOM 3688 C CA . ARG B 1 153 ? -5.488 18.562 10.305 1 95.31 153 ARG B CA 1
ATOM 3689 C C . ARG B 1 153 ? -6.336 18.438 9.039 1 95.31 153 ARG B C 1
ATOM 3691 O O . ARG B 1 153 ? -6.484 17.328 8.508 1 95.31 153 ARG B O 1
ATOM 3698 N N . PHE B 1 154 ? -6.871 19.578 8.617 1 97.44 154 PHE B N 1
ATOM 3699 C CA . PHE B 1 154 ? -7.828 19.531 7.516 1 97.44 154 PHE B CA 1
ATOM 3700 C C . PHE B 1 154 ? -7.129 19.219 6.199 1 97.44 154 PHE B C 1
ATOM 3702 O O . PHE B 1 154 ? -7.57 18.359 5.441 1 97.44 154 PHE B O 1
ATOM 3709 N N . MET B 1 155 ? -6.035 19.984 5.934 1 98 155 MET B N 1
ATOM 3710 C CA . MET B 1 155 ? -5.328 19.734 4.68 1 98 155 MET B CA 1
ATOM 3711 C C . MET B 1 155 ? -4.711 18.344 4.66 1 98 155 MET B C 1
ATOM 3713 O O . MET B 1 155 ? -4.633 17.719 3.605 1 98 155 MET B O 1
ATOM 3717 N N . THR B 1 156 ? -4.281 17.812 5.805 1 98.38 156 THR B N 1
ATOM 3718 C CA . THR B 1 156 ? -3.781 16.453 5.906 1 98.38 156 THR B CA 1
ATOM 3719 C C . THR B 1 156 ? -4.871 15.445 5.539 1 98.38 156 THR B C 1
ATOM 3721 O O . THR B 1 156 ? -4.625 14.5 4.785 1 98.38 156 THR B O 1
ATOM 3724 N N . ALA B 1 157 ? -6.043 15.688 6.043 1 98.75 157 ALA B N 1
ATOM 3725 C CA . ALA B 1 157 ? -7.176 14.812 5.73 1 98.75 157 ALA B CA 1
ATOM 3726 C C . ALA B 1 157 ? -7.535 14.898 4.25 1 98.75 157 ALA B C 1
ATOM 3728 O O . ALA B 1 157 ? -7.906 13.891 3.639 1 98.75 157 ALA B O 1
ATOM 3729 N N . PHE B 1 158 ? -7.484 16.094 3.695 1 98.88 158 PHE B N 1
ATOM 3730 C CA . PHE B 1 158 ? -7.824 16.281 2.289 1 98.88 158 PHE B CA 1
ATOM 3731 C C . PHE B 1 158 ? -6.93 15.43 1.399 1 98.88 158 PHE B C 1
ATOM 3733 O O . PHE B 1 158 ? -7.418 14.727 0.508 1 98.88 158 PHE B O 1
ATOM 3740 N N . HIS B 1 159 ? -5.641 15.5 1.66 1 98.88 159 HIS B N 1
ATOM 3741 C CA . HIS B 1 159 ? -4.684 14.711 0.891 1 98.88 159 HIS B CA 1
ATOM 3742 C C . HIS B 1 159 ? -4.898 13.219 1.109 1 98.88 159 HIS B C 1
ATOM 3744 O O . HIS B 1 159 ? -4.797 12.43 0.169 1 98.88 159 HIS B O 1
ATOM 3750 N N . ALA B 1 160 ? -5.176 12.789 2.332 1 98.94 160 ALA B N 1
ATOM 3751 C CA . ALA B 1 160 ? -5.426 11.383 2.631 1 98.94 160 ALA B CA 1
ATOM 3752 C C . ALA B 1 160 ? -6.621 10.859 1.841 1 98.94 160 ALA B C 1
ATOM 3754 O O . ALA B 1 160 ? -6.57 9.766 1.275 1 98.94 160 ALA B O 1
ATOM 3755 N N . VAL B 1 161 ? -7.711 11.656 1.802 1 98.94 161 VAL B N 1
ATOM 3756 C CA . VAL B 1 161 ? -8.953 11.227 1.179 1 98.94 161 VAL B CA 1
ATOM 3757 C C . VAL B 1 161 ? -8.82 11.281 -0.342 1 98.94 161 VAL B C 1
ATOM 3759 O O . VAL B 1 161 ? -9.109 10.305 -1.035 1 98.94 161 VAL B O 1
ATOM 3762 N N . THR B 1 162 ? -8.328 12.406 -0.886 1 98.69 162 THR B N 1
ATOM 3763 C CA . THR B 1 162 ? -8.43 12.648 -2.32 1 98.69 162 THR B CA 1
ATOM 3764 C C . THR B 1 162 ? -7.133 12.266 -3.027 1 98.69 162 THR B C 1
ATOM 3766 O O . THR B 1 162 ? -7.156 11.82 -4.176 1 98.69 162 THR B O 1
ATOM 3769 N N . GLY B 1 163 ? -5.988 12.539 -2.402 1 98.25 163 GLY B N 1
ATOM 3770 C CA . GLY B 1 163 ? -4.695 12.289 -3.025 1 98.25 163 GLY B CA 1
ATOM 3771 C C . GLY B 1 163 ? -4.242 10.844 -2.902 1 98.25 163 GLY B C 1
ATOM 3772 O O . GLY B 1 163 ? -4.117 10.141 -3.906 1 98.25 163 GLY B O 1
ATOM 3773 N N . GLN B 1 164 ? -4.098 10.375 -1.666 1 98.56 164 GLN B N 1
ATOM 3774 C CA . GLN B 1 164 ? -3.562 9.039 -1.419 1 98.56 164 GLN B CA 1
ATOM 3775 C C . GLN B 1 164 ? -4.672 7.988 -1.442 1 98.56 164 GLN B C 1
ATOM 3777 O O . GLN B 1 164 ? -4.484 6.891 -1.973 1 98.56 164 GLN B O 1
ATOM 3782 N N . GLY B 1 165 ? -5.809 8.344 -0.82 1 98.75 165 GLY B N 1
ATOM 3783 C CA . GLY B 1 165 ? -6.934 7.426 -0.797 1 98.75 165 GLY B CA 1
ATOM 3784 C C . GLY B 1 165 ? -7.648 7.324 -2.131 1 98.75 165 GLY B C 1
ATOM 3785 O O . GLY B 1 165 ? -8.281 6.309 -2.426 1 98.75 165 GLY B O 1
ATOM 3786 N N . ARG B 1 166 ? -7.648 8.438 -2.93 1 98.56 166 ARG B N 1
ATOM 3787 C CA . ARG B 1 166 ? -8.312 8.531 -4.227 1 98.56 166 ARG B CA 1
ATOM 3788 C C . ARG B 1 166 ? -9.766 8.094 -4.129 1 98.56 166 ARG B C 1
ATOM 3790 O O . ARG B 1 166 ? -10.234 7.273 -4.922 1 98.56 166 ARG B O 1
ATOM 3797 N N . VAL B 1 167 ? -10.453 8.523 -3.133 1 98.81 167 VAL B N 1
ATOM 3798 C CA . VAL B 1 167 ? -11.844 8.172 -2.859 1 98.81 167 VAL B CA 1
ATOM 3799 C C . VAL B 1 167 ? -12.727 8.594 -4.031 1 98.81 167 VAL B C 1
ATOM 3801 O O . VAL B 1 167 ? -12.547 9.672 -4.594 1 98.81 167 VAL B O 1
ATOM 3804 N N . ARG B 1 168 ? -13.703 7.742 -4.426 1 98.25 168 ARG B N 1
ATOM 3805 C CA . ARG B 1 168 ? -14.656 7.984 -5.504 1 98.25 168 ARG B CA 1
ATOM 3806 C C . ARG B 1 168 ? -16.078 8.023 -4.973 1 98.25 168 ARG B C 1
ATOM 3808 O O . ARG B 1 168 ? -16.391 7.422 -3.939 1 98.25 168 ARG B O 1
ATOM 3815 N N . PRO B 1 169 ? -16.906 8.844 -5.688 1 98.56 169 PRO B N 1
ATOM 3816 C CA . PRO B 1 169 ? -18.312 8.852 -5.281 1 98.56 169 PRO B CA 1
ATOM 3817 C C . PRO B 1 169 ? -18.906 7.445 -5.18 1 98.56 169 PRO B C 1
ATOM 3819 O O . PRO B 1 169 ? -18.609 6.586 -6.02 1 98.56 169 PRO B O 1
ATOM 3822 N N . GLY B 1 170 ? -19.656 7.219 -4.105 1 98.56 170 GLY B N 1
ATOM 3823 C CA . GLY B 1 170 ? -20.344 5.949 -3.932 1 98.56 170 GLY B CA 1
ATOM 3824 C C . GLY B 1 170 ? -19.516 4.93 -3.162 1 98.56 170 GLY B C 1
ATOM 3825 O O . GLY B 1 170 ? -20.062 3.924 -2.693 1 98.56 170 GLY B O 1
ATOM 3826 N N . GLU B 1 171 ? -18.188 5.098 -2.998 1 98.81 171 GLU B N 1
ATOM 3827 C CA . GLU B 1 171 ? -17.359 4.18 -2.223 1 98.81 171 GLU B CA 1
ATOM 3828 C C . GLU B 1 171 ? -17.656 4.301 -0.729 1 98.81 171 GLU B C 1
ATOM 3830 O O . GLU B 1 171 ? -18.031 5.371 -0.251 1 98.81 171 GLU B O 1
ATOM 3835 N N . TRP B 1 172 ? -17.484 3.211 -0.025 1 98.88 172 TRP B N 1
ATOM 3836 C CA . TRP B 1 172 ? -17.5 3.234 1.435 1 98.88 172 TRP B CA 1
ATOM 3837 C C . TRP B 1 172 ? -16.109 3.523 1.987 1 98.88 172 TRP B C 1
ATOM 3839 O O . TRP B 1 172 ? -15.133 2.881 1.598 1 98.88 172 TRP B O 1
ATOM 3849 N N . VAL B 1 173 ? -16.062 4.535 2.863 1 98.94 173 VAL B N 1
ATOM 3850 C CA . VAL B 1 173 ? -14.812 4.926 3.525 1 98.94 173 VAL B CA 1
ATOM 3851 C C . VAL B 1 173 ? -14.938 4.699 5.031 1 98.94 173 VAL B C 1
ATOM 3853 O O . VAL B 1 173 ? -15.852 5.23 5.672 1 98.94 173 VAL B O 1
ATOM 3856 N N . ALA B 1 174 ? -14.078 3.855 5.582 1 99 174 ALA B N 1
ATOM 3857 C CA . ALA B 1 174 ? -14.008 3.691 7.031 1 99 174 ALA B CA 1
ATOM 3858 C C . ALA B 1 174 ? -12.938 4.602 7.637 1 99 174 ALA B C 1
ATOM 3860 O O . ALA B 1 174 ? -11.766 4.52 7.27 1 99 174 ALA B O 1
ATOM 3861 N N . VAL B 1 175 ? -13.32 5.445 8.516 1 98.94 175 VAL B N 1
ATOM 3862 C CA . VAL B 1 175 ? -12.375 6.34 9.18 1 98.94 175 VAL B CA 1
ATOM 3863 C C . VAL B 1 175 ? -12.18 5.895 10.625 1 98.94 175 VAL B C 1
ATOM 3865 O O . VAL B 1 175 ? -13.117 5.934 11.43 1 98.94 175 VAL B O 1
ATOM 3868 N N . HIS B 1 176 ? -10.969 5.457 10.922 1 98.88 176 HIS B N 1
ATOM 3869 C CA . HIS B 1 176 ? -10.617 5.016 12.273 1 98.88 176 HIS B CA 1
ATOM 3870 C C . HIS B 1 176 ? -9.945 6.133 13.062 1 98.88 176 HIS B C 1
ATOM 3872 O O . HIS B 1 176 ? -8.867 6.598 12.688 1 98.88 176 HIS B O 1
ATOM 3878 N N . GLY B 1 177 ? -10.469 6.496 14.18 1 97.12 177 GLY B N 1
ATOM 3879 C CA . GLY B 1 177 ? -10.062 7.68 14.922 1 97.12 177 GLY B CA 1
ATOM 3880 C C . GLY B 1 177 ? -10.672 8.961 14.383 1 97.12 177 GLY B C 1
ATOM 3881 O O . GLY B 1 177 ? -10.219 9.477 13.352 1 97.12 177 GLY B O 1
ATOM 3882 N N . VAL B 1 178 ? -11.68 9.484 15.133 1 95.94 178 VAL B N 1
ATOM 3883 C CA . VAL B 1 178 ? -12.328 10.68 14.602 1 95.94 178 VAL B CA 1
ATOM 3884 C C . VAL B 1 178 ? -12.07 11.867 15.523 1 95.94 178 VAL B C 1
ATOM 3886 O O . VAL B 1 178 ? -13.008 12.547 15.945 1 95.94 178 VAL B O 1
ATOM 3889 N N . GLY B 1 179 ? -10.781 12.094 15.734 1 93.06 179 GLY B N 1
ATOM 3890 C CA . GLY B 1 179 ? -10.352 13.383 16.25 1 93.06 179 GLY B CA 1
ATOM 3891 C C . GLY B 1 179 ? -10.359 14.477 15.203 1 93.06 179 GLY B C 1
ATOM 3892 O O . GLY B 1 179 ? -11.273 14.555 14.375 1 93.06 179 GLY B O 1
ATOM 3893 N N . GLY B 1 180 ? -9.383 15.391 15.25 1 92.94 180 GLY B N 1
ATOM 3894 C CA . GLY B 1 180 ? -9.336 16.484 14.289 1 92.94 180 GLY B CA 1
ATOM 3895 C C . GLY B 1 180 ? -9.188 16 12.852 1 92.94 180 GLY B C 1
ATOM 3896 O O . GLY B 1 180 ? -10.016 16.328 12 1 92.94 180 GLY B O 1
ATOM 3897 N N . VAL B 1 181 ? -8.156 15.172 12.578 1 96.31 181 VAL B N 1
ATOM 3898 C CA . VAL B 1 181 ? -7.91 14.672 11.234 1 96.31 181 VAL B CA 1
ATOM 3899 C C . VAL B 1 181 ? -9.055 13.766 10.797 1 96.31 181 VAL B C 1
ATOM 3901 O O . VAL B 1 181 ? -9.547 13.867 9.672 1 96.31 181 VAL B O 1
ATOM 3904 N N . GLY B 1 182 ? -9.523 12.945 11.703 1 97.62 182 GLY B N 1
ATOM 3905 C CA . GLY B 1 182 ? -10.594 12.008 11.375 1 97.62 182 GLY B CA 1
ATOM 3906 C C . GLY B 1 182 ? -11.906 12.695 11.039 1 97.62 182 GLY B C 1
ATOM 3907 O O . GLY B 1 182 ? -12.562 12.344 10.055 1 97.62 182 GLY B O 1
ATOM 3908 N N . LEU B 1 183 ? -12.312 13.68 11.844 1 97.5 183 LEU B N 1
ATOM 3909 C CA . LEU B 1 183 ? -13.539 14.414 11.57 1 97.5 183 LEU B CA 1
ATOM 3910 C C . LEU B 1 183 ? -13.43 15.156 10.242 1 97.5 183 LEU B C 1
ATOM 3912 O O . LEU B 1 183 ? -14.398 15.195 9.469 1 97.5 183 LEU B O 1
ATOM 3916 N N . ALA B 1 184 ? -12.25 15.734 10 1 98.06 184 ALA B N 1
ATOM 3917 C CA . ALA B 1 184 ? -12.039 16.375 8.703 1 98.06 184 ALA B CA 1
ATOM 3918 C C . ALA B 1 184 ? -12.172 15.375 7.562 1 98.06 184 ALA B C 1
ATOM 3920 O O . ALA B 1 184 ? -12.789 15.672 6.535 1 98.06 184 ALA B O 1
ATOM 3921 N N . ALA B 1 185 ? -11.625 14.172 7.742 1 98.81 185 ALA B N 1
ATOM 3922 C CA . ALA B 1 185 ? -11.695 13.133 6.723 1 98.81 185 ALA B CA 1
ATOM 3923 C C . ALA B 1 185 ? -13.141 12.727 6.453 1 98.81 185 ALA B C 1
ATOM 3925 O O . ALA B 1 185 ? -13.523 12.5 5.301 1 98.81 185 ALA B O 1
ATOM 3926 N N . VAL B 1 186 ? -13.945 12.648 7.531 1 98.81 186 VAL B N 1
ATOM 3927 C CA . VAL B 1 186 ? -15.359 12.336 7.375 1 98.81 186 VAL B CA 1
ATOM 3928 C C . VAL B 1 186 ? -16.031 13.391 6.508 1 98.81 186 VAL B C 1
ATOM 3930 O O . VAL B 1 186 ? -16.734 13.062 5.543 1 98.81 186 VAL B O 1
ATOM 3933 N N . GLN B 1 187 ? -15.797 14.633 6.82 1 98.69 187 GLN B N 1
ATOM 3934 C CA . GLN B 1 187 ? -16.406 15.734 6.074 1 98.69 187 GLN B CA 1
ATOM 3935 C C . GLN B 1 187 ? -15.969 15.711 4.609 1 98.69 187 GLN B C 1
ATOM 3937 O O . GLN B 1 187 ? -16.797 15.828 3.707 1 98.69 187 GLN B O 1
ATOM 3942 N N . ILE B 1 188 ? -14.719 15.547 4.371 1 98.88 188 ILE B N 1
ATOM 3943 C CA . ILE B 1 188 ? -14.141 15.609 3.031 1 98.88 188 ILE B CA 1
ATOM 3944 C C . ILE B 1 188 ? -14.625 14.422 2.203 1 98.88 188 ILE B C 1
ATOM 3946 O O . ILE B 1 188 ? -15 14.578 1.04 1 98.88 188 ILE B O 1
ATOM 3950 N N . ALA B 1 189 ? -14.609 13.188 2.791 1 98.94 189 ALA B N 1
ATOM 3951 C CA . ALA B 1 189 ? -15.086 12.008 2.076 1 98.94 189 ALA B CA 1
ATOM 3952 C C . ALA B 1 189 ? -16.562 12.148 1.716 1 98.94 189 ALA B C 1
ATOM 3954 O O . ALA B 1 189 ? -16.984 11.781 0.614 1 98.94 189 ALA B O 1
ATOM 3955 N N . THR B 1 190 ? -17.359 12.68 2.646 1 98.75 190 THR B N 1
ATOM 3956 C CA . THR B 1 190 ? -18.766 12.93 2.383 1 98.75 190 THR B CA 1
ATOM 3957 C C . THR B 1 190 ? -18.938 13.914 1.228 1 98.75 190 THR B C 1
ATOM 3959 O O . THR B 1 190 ? -19.719 13.672 0.31 1 98.75 190 THR B O 1
ATOM 3962 N N . ALA B 1 191 ? -18.172 14.969 1.265 1 98.5 191 ALA B N 1
ATOM 3963 C CA . ALA B 1 191 ? -18.25 15.977 0.211 1 98.5 191 ALA B CA 1
ATOM 3964 C C . ALA B 1 191 ? -17.828 15.391 -1.135 1 98.5 191 ALA B C 1
ATOM 3966 O O . ALA B 1 191 ? -18.281 15.836 -2.186 1 98.5 191 ALA B O 1
ATOM 3967 N N . ALA B 1 192 ? -16.969 14.406 -1.116 1 98.12 192 ALA B N 1
ATOM 3968 C CA . ALA B 1 192 ? -16.5 13.75 -2.332 1 98.12 192 ALA B CA 1
ATOM 3969 C C . ALA B 1 192 ? -17.531 12.758 -2.859 1 98.12 192 ALA B C 1
ATOM 3971 O O . ALA B 1 192 ? -17.328 12.133 -3.904 1 98.12 192 ALA B O 1
ATOM 3972 N N . GLY B 1 193 ? -18.641 12.586 -2.156 1 98.56 193 GLY B N 1
ATOM 3973 C CA . GLY B 1 193 ? -19.719 11.719 -2.617 1 98.56 193 GLY B CA 1
ATOM 3974 C C . GLY B 1 193 ? -19.594 10.297 -2.098 1 98.56 193 GLY B C 1
ATOM 3975 O O . GLY B 1 193 ? -20.281 9.398 -2.596 1 98.56 193 GLY B O 1
ATOM 3976 N N . ALA B 1 194 ? -18.75 10.07 -1.096 1 98.81 194 ALA B N 1
ATOM 3977 C CA . ALA B 1 194 ? -18.562 8.734 -0.536 1 98.81 194 ALA B CA 1
ATOM 3978 C C . ALA B 1 194 ? -19.5 8.516 0.655 1 98.81 194 ALA B C 1
ATOM 3980 O O . ALA B 1 194 ? -20.078 9.461 1.188 1 98.81 194 ALA B O 1
ATOM 3981 N N . CYS B 1 195 ? -19.719 7.273 1.008 1 98.88 195 CYS B N 1
ATOM 3982 C CA . CYS B 1 195 ? -20.375 6.867 2.246 1 98.88 195 CYS B CA 1
ATOM 3983 C C . CYS B 1 195 ? -19.344 6.598 3.342 1 98.88 195 CYS B C 1
ATOM 3985 O O . CYS B 1 195 ? -18.344 5.926 3.105 1 98.88 195 CYS B O 1
ATOM 3987 N N . VAL B 1 196 ? -19.594 7.129 4.535 1 98.94 196 VAL B N 1
ATOM 3988 C CA . VAL B 1 196 ? -18.547 7.047 5.551 1 98.94 196 VAL B CA 1
ATOM 3989 C C . VAL B 1 196 ? -19.062 6.273 6.762 1 98.94 196 VAL B C 1
ATOM 3991 O O . VAL B 1 196 ? -20.188 6.488 7.207 1 98.94 196 VAL B O 1
ATOM 3994 N N . VAL B 1 197 ? -18.312 5.324 7.246 1 98.94 197 VAL B N 1
ATOM 3995 C CA . VAL B 1 197 ? -18.453 4.73 8.57 1 98.94 197 VAL B CA 1
ATOM 3996 C C . VAL B 1 197 ? -17.344 5.234 9.484 1 98.94 197 VAL B C 1
ATOM 3998 O O . VAL B 1 197 ? -16.156 5.09 9.172 1 98.94 197 VAL B O 1
ATOM 4001 N N . ALA B 1 198 ? -17.719 5.879 10.539 1 98.88 198 ALA B N 1
ATOM 4002 C CA . ALA B 1 198 ? -16.75 6.414 11.492 1 98.88 198 ALA B CA 1
ATOM 4003 C C . ALA B 1 198 ? -16.562 5.457 12.672 1 98.88 198 ALA B C 1
ATOM 4005 O O . ALA B 1 198 ? -17.531 4.914 13.203 1 98.88 198 ALA B O 1
ATOM 4006 N N . VAL B 1 199 ? -15.344 5.207 13.023 1 98.88 199 VAL B N 1
ATOM 4007 C CA . VAL B 1 199 ? -14.992 4.289 14.109 1 98.88 199 VAL B CA 1
ATOM 4008 C C . VAL B 1 199 ? -14.227 5.035 15.195 1 98.88 199 VAL B C 1
ATOM 4010 O O . VAL B 1 199 ? -13.227 5.703 14.906 1 98.88 199 VAL B O 1
ATOM 4013 N N . ASP B 1 200 ? -14.641 5.012 16.375 1 97.81 200 ASP B N 1
ATOM 4014 C CA . ASP B 1 200 ? -13.984 5.609 17.531 1 97.81 200 ASP B CA 1
ATOM 4015 C C . ASP B 1 200 ? -14.445 4.949 18.828 1 97.81 200 ASP B C 1
ATOM 4017 O O . ASP B 1 200 ? -15.414 4.188 18.828 1 97.81 200 ASP B O 1
ATOM 4021 N N . ILE B 1 201 ? -13.727 5.199 19.859 1 96.75 201 ILE B N 1
ATOM 4022 C CA . ILE B 1 201 ? -14.094 4.613 21.156 1 96.75 201 ILE B CA 1
ATOM 4023 C C . ILE B 1 201 ? -14.977 5.586 21.922 1 96.75 201 ILE B C 1
ATOM 4025 O O . ILE B 1 201 ? -15.539 5.223 22.969 1 96.75 201 ILE B O 1
ATOM 4029 N N . ASP B 1 202 ? -15.047 6.855 21.484 1 95.31 202 ASP B N 1
ATOM 4030 C CA . ASP B 1 202 ? -15.75 7.926 22.188 1 95.31 202 ASP B CA 1
ATOM 4031 C C . ASP B 1 202 ? -17.078 8.25 21.516 1 95.31 202 ASP B C 1
ATOM 4033 O O . ASP B 1 202 ? -17.094 8.781 20.391 1 95.31 202 ASP B O 1
ATOM 4037 N N . ALA B 1 203 ? -18.188 8.117 22.219 1 95.56 203 ALA B N 1
ATOM 4038 C CA . ALA B 1 203 ? -19.531 8.305 21.656 1 95.56 203 ALA B CA 1
ATOM 4039 C C . ALA B 1 203 ? -19.75 9.758 21.25 1 95.56 203 ALA B C 1
ATOM 4041 O O . ALA B 1 203 ? -20.438 10.039 20.266 1 95.56 203 ALA B O 1
ATOM 4042 N N . ALA B 1 204 ? -19.188 10.633 22.016 1 93.94 204 ALA B N 1
ATOM 4043 C CA . ALA B 1 204 ? -19.359 12.047 21.688 1 93.94 204 ALA B CA 1
ATOM 4044 C C . ALA B 1 204 ? -18.688 12.391 20.359 1 93.94 204 ALA B C 1
ATOM 4046 O O . ALA B 1 204 ? -19.219 13.164 19.578 1 93.94 204 ALA B O 1
ATOM 4047 N N . LYS B 1 205 ? -17.531 11.828 20.125 1 94.31 205 LYS B N 1
ATOM 4048 C CA . LYS B 1 205 ? -16.828 12.055 18.859 1 94.31 205 LYS B CA 1
ATOM 4049 C C . LYS B 1 205 ? -17.578 11.406 17.703 1 94.31 205 LYS B C 1
ATOM 4051 O O . LYS B 1 205 ? -17.609 11.953 16.594 1 94.31 205 LYS B O 1
ATOM 4056 N N . LEU B 1 206 ? -18.156 10.25 17.953 1 97.69 206 LEU B N 1
ATOM 4057 C CA . LEU B 1 206 ? -18.953 9.586 16.922 1 97.69 206 LEU B CA 1
ATOM 4058 C C . LEU B 1 206 ? -20.172 10.422 16.547 1 97.69 206 LEU B C 1
ATOM 4060 O O . LEU B 1 206 ? -20.547 10.5 15.375 1 97.69 206 LEU B O 1
ATOM 4064 N N . ALA B 1 207 ? -20.75 11.055 17.578 1 97.06 207 ALA B N 1
ATOM 4065 C CA . ALA B 1 207 ? -21.875 11.953 17.297 1 97.06 207 ALA B CA 1
ATOM 4066 C C . ALA B 1 207 ? -21.438 13.117 16.422 1 97.06 207 ALA B C 1
ATOM 4068 O O . ALA B 1 207 ? -22.156 13.516 15.508 1 97.06 207 ALA B O 1
ATOM 4069 N N . LEU B 1 208 ? -20.266 13.633 16.719 1 95.69 208 LEU B N 1
ATOM 4070 C CA . LEU B 1 208 ? -19.719 14.703 15.898 1 95.69 208 LEU B CA 1
ATOM 4071 C C . LEU B 1 208 ? -19.469 14.227 14.477 1 95.69 208 LEU B C 1
ATOM 4073 O O . LEU B 1 208 ? -19.688 14.977 13.516 1 95.69 208 LEU B O 1
ATOM 4077 N N . ALA B 1 209 ? -19 13.008 14.328 1 98.06 209 ALA B N 1
ATOM 4078 C CA . ALA B 1 209 ? -18.766 12.445 13 1 98.06 209 ALA B CA 1
ATOM 4079 C C . ALA B 1 209 ? -20.078 12.367 12.203 1 98.06 209 ALA B C 1
ATOM 4081 O O . ALA B 1 209 ? -20.094 12.648 11.008 1 98.06 209 ALA B O 1
ATOM 4082 N N . GLU B 1 210 ? -21.156 11.977 12.836 1 98.5 210 GLU B N 1
ATOM 4083 C CA . GLU B 1 210 ? -22.453 11.953 12.18 1 98.5 210 GLU B CA 1
ATOM 4084 C C . GLU B 1 210 ? -22.859 13.344 11.711 1 98.5 210 GLU B C 1
ATOM 4086 O O . GLU B 1 210 ? -23.391 13.5 10.609 1 98.5 210 GLU B O 1
ATOM 4091 N N . GLU B 1 211 ? -22.547 14.289 12.562 1 97.31 211 GLU B N 1
ATOM 4092 C CA . GLU B 1 211 ? -22.844 15.672 12.188 1 97.31 211 GLU B CA 1
ATOM 4093 C C . GLU B 1 211 ? -22.047 16.094 10.953 1 97.31 211 GLU B C 1
ATOM 4095 O O . GLU B 1 211 ? -22.5 16.938 10.18 1 97.31 211 GLU B O 1
ATOM 4100 N N . GLN B 1 212 ? -20.891 15.461 10.797 1 97.5 212 GLN B N 1
ATOM 4101 C CA . GLN B 1 212 ? -20.047 15.812 9.672 1 97.5 212 GLN B CA 1
ATOM 4102 C C . GLN B 1 212 ? -20.375 14.977 8.445 1 97.5 212 GLN B C 1
ATOM 4104 O O . GLN B 1 212 ? -19.75 15.125 7.387 1 97.5 212 GLN B O 1
ATOM 4109 N N . GLY B 1 213 ? -21.281 14.016 8.539 1 98.56 213 GLY B N 1
ATOM 4110 C CA . GLY B 1 213 ? -21.797 13.352 7.348 1 98.56 213 GLY B CA 1
ATOM 4111 C C . GLY B 1 213 ? -21.625 11.852 7.375 1 98.56 213 GLY B C 1
ATOM 4112 O O . GLY B 1 213 ? -22 11.156 6.426 1 98.56 213 GLY B O 1
ATOM 4113 N N . ALA B 1 214 ? -21.094 11.305 8.422 1 98.81 214 ALA B N 1
ATOM 4114 C CA . ALA B 1 214 ? -20.984 9.852 8.508 1 98.81 214 ALA B CA 1
ATOM 4115 C C . ALA B 1 214 ? -22.359 9.18 8.438 1 98.81 214 ALA B C 1
ATOM 4117 O O . ALA B 1 214 ? -23.297 9.625 9.086 1 98.81 214 ALA B O 1
ATOM 4118 N N . LEU B 1 215 ? -22.469 8.156 7.684 1 98.75 215 LEU B N 1
ATOM 4119 C CA . LEU B 1 215 ? -23.719 7.445 7.52 1 98.75 215 LEU B CA 1
ATOM 4120 C C . LEU B 1 215 ? -23.875 6.363 8.586 1 98.75 215 LEU B C 1
ATOM 4122 O O . LEU B 1 215 ? -25 5.926 8.875 1 98.75 215 LEU B O 1
ATOM 4126 N N . ALA B 1 216 ? -22.797 5.891 9.125 1 98.75 216 ALA B N 1
ATOM 4127 C CA . ALA B 1 216 ? -22.766 4.871 10.172 1 98.75 216 ALA B CA 1
ATOM 4128 C C . ALA B 1 216 ? -21.594 5.109 11.133 1 98.75 216 ALA B C 1
ATOM 4130 O O . ALA B 1 216 ? -20.641 5.801 10.797 1 98.75 216 ALA B O 1
ATOM 4131 N N . THR B 1 217 ? -21.766 4.664 12.328 1 98.75 217 THR B N 1
ATOM 4132 C CA . THR B 1 217 ? -20.688 4.723 13.312 1 98.75 217 THR B CA 1
ATOM 4133 C C . THR B 1 217 ? -20.484 3.365 13.977 1 98.75 217 THR B C 1
ATOM 4135 O O . THR B 1 217 ? -21.422 2.559 14.047 1 98.75 217 THR B O 1
ATOM 4138 N N . VAL B 1 218 ? -19.312 3.055 14.344 1 98.81 218 VAL B N 1
ATOM 4139 C CA . VAL B 1 218 ? -18.953 1.885 15.141 1 98.81 218 VAL B CA 1
ATOM 4140 C C . VAL B 1 218 ? -18.234 2.324 16.422 1 98.81 218 VAL B C 1
ATOM 4142 O O . VAL B 1 218 ? -17.172 2.941 16.359 1 98.81 218 VAL B O 1
ATOM 4145 N N . ASP B 1 219 ? -18.859 2.061 17.547 1 98.62 219 ASP B N 1
ATOM 4146 C CA . ASP B 1 219 ? -18.219 2.303 18.844 1 98.62 219 ASP B CA 1
ATOM 4147 C C . ASP B 1 219 ? -17.25 1.184 19.188 1 98.62 219 ASP B C 1
ATOM 4149 O O . ASP B 1 219 ? -17.656 0.13 19.688 1 98.62 219 ASP B O 1
ATOM 4153 N N . ALA B 1 220 ? -15.992 1.429 18.984 1 98.06 220 ALA B N 1
ATOM 4154 C CA . ALA B 1 220 ? -14.953 0.409 19.125 1 98.06 220 ALA B CA 1
ATOM 4155 C C . ALA B 1 220 ? -14.781 0.01 20.594 1 98.06 220 ALA B C 1
ATOM 4157 O O . ALA B 1 220 ? -14.172 -1.015 20.891 1 98.06 220 ALA B O 1
ATOM 4158 N N . SER B 1 221 ? -15.266 0.827 21.531 1 97.12 221 SER B N 1
ATOM 4159 C CA . SER B 1 221 ? -15.211 0.459 22.938 1 97.12 221 SER B CA 1
ATOM 4160 C C . SER B 1 221 ? -16.266 -0.594 23.281 1 97.12 221 SER B C 1
ATOM 4162 O O . SER B 1 221 ? -16.125 -1.324 24.266 1 97.12 221 SER B O 1
ATOM 4164 N N . ALA B 1 222 ? -17.234 -0.677 22.484 1 96.62 222 ALA B N 1
ATOM 4165 C CA . ALA B 1 222 ? -18.359 -1.574 22.766 1 96.62 222 ALA B CA 1
ATOM 4166 C C . ALA B 1 222 ? -18.375 -2.75 21.781 1 96.62 222 ALA B C 1
ATOM 4168 O O . ALA B 1 222 ? -19 -3.775 22.047 1 96.62 222 ALA B O 1
ATOM 4169 N N . GLU B 1 223 ? -17.703 -2.621 20.703 1 96.25 223 GLU B N 1
ATOM 4170 C CA . GLU B 1 223 ? -17.703 -3.643 19.656 1 96.25 223 GLU B CA 1
ATOM 4171 C C . GLU B 1 223 ? -16.547 -4.613 19.844 1 96.25 223 GLU B C 1
ATOM 4173 O O . GLU B 1 223 ? -15.383 -4.203 19.875 1 96.25 223 GLU B O 1
ATOM 4178 N N . ALA B 1 224 ? -16.844 -5.926 19.953 1 95.62 224 ALA B N 1
ATOM 4179 C CA . ALA B 1 224 ? -15.812 -6.945 20.156 1 95.62 224 ALA B CA 1
ATOM 4180 C C . ALA B 1 224 ? -15.008 -7.168 18.875 1 95.62 224 ALA B C 1
ATOM 4182 O O . ALA B 1 224 ? -13.805 -7.445 18.938 1 95.62 224 ALA B O 1
ATOM 4183 N N . ASP B 1 225 ? -15.664 -7.078 17.766 1 98.38 225 ASP B N 1
ATOM 4184 C CA . ASP B 1 225 ? -15.031 -7.262 16.469 1 98.38 225 ASP B CA 1
ATOM 4185 C C . ASP B 1 225 ? -15.305 -6.07 15.555 1 98.38 225 ASP B C 1
ATOM 4187 O O . ASP B 1 225 ? -16.219 -6.109 14.727 1 98.38 225 ASP B O 1
ATOM 4191 N N . VAL B 1 226 ? -14.461 -5.074 15.664 1 98.75 226 VAL B N 1
ATOM 4192 C CA . VAL B 1 226 ? -14.633 -3.805 14.961 1 98.75 226 VAL B CA 1
ATOM 4193 C C . VAL B 1 226 ? -14.602 -4.035 13.453 1 98.75 226 VAL B C 1
ATOM 4195 O O . VAL B 1 226 ? -15.477 -3.566 12.727 1 98.75 226 VAL B O 1
ATOM 4198 N N . PRO B 1 227 ? -13.648 -4.812 12.922 1 98.81 227 PRO B N 1
ATOM 4199 C CA . PRO B 1 227 ? -13.633 -5.074 11.484 1 98.81 227 PRO B CA 1
ATOM 4200 C C . PRO B 1 227 ? -14.938 -5.703 10.984 1 98.81 227 PRO B C 1
ATOM 4202 O O . PRO B 1 227 ? -15.461 -5.293 9.945 1 98.81 227 PRO B O 1
ATOM 4205 N N . ALA B 1 228 ? -15.43 -6.688 11.656 1 98.56 228 ALA B N 1
ATOM 4206 C CA . ALA B 1 228 ? -16.688 -7.324 11.25 1 98.56 228 ALA B CA 1
ATOM 4207 C C . ALA B 1 228 ? -17.828 -6.324 11.25 1 98.56 228 ALA B C 1
ATOM 4209 O O . ALA B 1 228 ? -18.703 -6.367 10.375 1 98.56 228 ALA B O 1
ATOM 4210 N N . ALA B 1 229 ? -17.859 -5.43 12.273 1 98.81 229 ALA B N 1
ATOM 4211 C CA . ALA B 1 229 ? -18.906 -4.406 12.344 1 98.81 229 ALA B CA 1
ATOM 4212 C C . ALA B 1 229 ? -18.828 -3.461 11.148 1 98.81 229 ALA B C 1
ATOM 4214 O O . ALA B 1 229 ? -19.844 -3.088 10.57 1 98.81 229 ALA B O 1
ATOM 4215 N N . VAL B 1 230 ? -17.625 -3.051 10.773 1 98.88 230 VAL B N 1
ATOM 4216 C CA . VAL B 1 230 ? -17.422 -2.174 9.617 1 98.88 230 VAL B CA 1
ATOM 4217 C C . VAL B 1 230 ? -17.844 -2.9 8.344 1 98.88 230 VAL B C 1
ATOM 4219 O O . VAL B 1 230 ? -18.516 -2.322 7.48 1 98.88 230 VAL B O 1
ATOM 4222 N N . GLN B 1 231 ? -17.438 -4.18 8.188 1 98.56 231 GLN B N 1
ATOM 4223 C CA . GLN B 1 231 ? -17.812 -4.965 7.02 1 98.56 231 GLN B CA 1
ATOM 4224 C C . GLN B 1 231 ? -19.328 -5.086 6.898 1 98.56 231 GLN B C 1
ATOM 4226 O O . GLN B 1 231 ? -19.875 -4.992 5.801 1 98.56 231 GLN B O 1
ATOM 4231 N N . ALA B 1 232 ? -20.016 -5.309 8.023 1 98.25 232 ALA B N 1
ATOM 4232 C CA . ALA B 1 232 ? -21.469 -5.375 8.031 1 98.25 232 ALA B CA 1
ATOM 4233 C C . ALA B 1 232 ? -22.078 -4.043 7.605 1 98.25 232 ALA B C 1
ATOM 4235 O O . ALA B 1 232 ? -23.016 -4.008 6.793 1 98.25 232 ALA B O 1
ATOM 4236 N N . ALA B 1 233 ? -21.531 -2.949 8.102 1 98.31 233 ALA B N 1
ATOM 4237 C CA . ALA B 1 233 ? -22.047 -1.615 7.824 1 98.31 233 ALA B CA 1
ATOM 4238 C C . ALA B 1 233 ? -21.844 -1.238 6.359 1 98.31 233 ALA B C 1
ATOM 4240 O O . ALA B 1 233 ? -22.578 -0.417 5.812 1 98.31 233 ALA B O 1
ATOM 4241 N N . THR B 1 234 ? -20.859 -1.793 5.68 1 98.12 234 THR B N 1
ATOM 4242 C CA . THR B 1 234 ? -20.484 -1.401 4.324 1 98.12 234 THR B CA 1
ATOM 4243 C C . THR B 1 234 ? -20.859 -2.49 3.322 1 98.12 234 THR B C 1
ATOM 4245 O O . THR B 1 234 ? -20.453 -2.439 2.162 1 98.12 234 THR B O 1
ATOM 4248 N N . ASP B 1 235 ? -21.562 -3.52 3.797 1 96 235 ASP B N 1
ATOM 4249 C CA . ASP B 1 235 ? -22.016 -4.625 2.961 1 96 235 ASP B CA 1
ATOM 4250 C C . ASP B 1 235 ? -20.844 -5.344 2.311 1 96 235 ASP B C 1
ATOM 4252 O O . ASP B 1 235 ? -20.797 -5.504 1.088 1 96 235 ASP B O 1
ATOM 4256 N N . GLY B 1 236 ? -19.844 -5.707 3.195 1 96.69 236 GLY B N 1
ATOM 4257 C CA . GLY B 1 236 ? -18.797 -6.562 2.66 1 96.69 236 GLY B CA 1
ATOM 4258 C C . GLY B 1 236 ? -17.406 -5.969 2.809 1 96.69 236 GLY B C 1
ATOM 4259 O O . GLY B 1 236 ? -16.422 -6.57 2.373 1 96.69 236 GLY B O 1
ATOM 4260 N N . GLY B 1 237 ? -17.281 -4.785 3.373 1 98.5 237 GLY B N 1
ATOM 4261 C CA . GLY B 1 237 ? -15.984 -4.168 3.598 1 98.5 237 GLY B CA 1
ATOM 4262 C C . GLY B 1 237 ? -15.836 -2.816 2.926 1 98.5 237 GLY B C 1
ATOM 4263 O O . GLY B 1 237 ? -16.453 -2.57 1.881 1 98.5 237 GLY B O 1
ATOM 4264 N N . ALA B 1 238 ? -15.031 -1.996 3.49 1 98.88 238 ALA B N 1
ATOM 4265 C CA . ALA B 1 238 ? -14.812 -0.65 2.967 1 98.88 238 ALA B CA 1
ATOM 4266 C C . ALA B 1 238 ? -13.922 -0.677 1.729 1 98.88 238 ALA B C 1
ATOM 4268 O O . ALA B 1 238 ? -13.039 -1.529 1.613 1 98.88 238 ALA B O 1
ATOM 4269 N N . HIS B 1 239 ? -14.18 0.255 0.792 1 98.88 239 HIS B N 1
ATOM 4270 C CA . HIS B 1 239 ? -13.297 0.465 -0.35 1 98.88 239 HIS B CA 1
ATOM 4271 C C . HIS B 1 239 ? -11.992 1.138 0.073 1 98.88 239 HIS B C 1
ATOM 4273 O O . HIS B 1 239 ? -10.922 0.808 -0.441 1 98.88 239 HIS B O 1
ATOM 4279 N N . VAL B 1 240 ? -12.148 2.074 0.987 1 98.94 240 VAL B N 1
ATOM 4280 C CA . VAL B 1 240 ? -11.023 2.82 1.543 1 98.94 240 VAL B CA 1
ATOM 4281 C C . VAL B 1 240 ? -11.133 2.861 3.066 1 98.94 240 VAL B C 1
ATOM 4283 O O . VAL B 1 240 ? -12.234 2.982 3.613 1 98.94 240 VAL B O 1
ATOM 4286 N N . SER B 1 241 ? -10.07 2.67 3.734 1 98.94 241 SER B N 1
ATOM 4287 C CA . SER B 1 241 ? -9.984 2.928 5.168 1 98.94 241 SER B CA 1
ATOM 4288 C C . SER B 1 241 ? -8.898 3.945 5.484 1 98.94 241 SER B C 1
ATOM 4290 O O . SER B 1 241 ? -7.867 3.996 4.801 1 98.94 241 SER B O 1
ATOM 4292 N N . ILE B 1 242 ? -9.125 4.797 6.41 1 98.94 242 ILE B N 1
ATOM 4293 C CA . ILE B 1 242 ? -8.18 5.812 6.871 1 98.94 242 ILE B CA 1
ATOM 4294 C C . ILE B 1 242 ? -7.922 5.641 8.367 1 98.94 242 ILE B C 1
ATOM 4296 O O . ILE B 1 242 ? -8.859 5.629 9.164 1 98.94 242 ILE B O 1
ATOM 4300 N N . ASP B 1 243 ? -6.723 5.441 8.727 1 98.88 243 ASP B N 1
ATOM 4301 C CA . ASP B 1 243 ? -6.344 5.465 10.141 1 98.88 243 ASP B CA 1
ATOM 4302 C C . ASP B 1 243 ? -5.781 6.832 10.531 1 98.88 243 ASP B C 1
ATOM 4304 O O . ASP B 1 243 ? -4.652 7.172 10.18 1 98.88 243 ASP B O 1
ATOM 4308 N N . ALA B 1 244 ? -6.504 7.516 11.305 1 97.81 244 ALA B N 1
ATOM 4309 C CA . ALA B 1 244 ? -6.137 8.875 11.688 1 97.81 244 ALA B CA 1
ATOM 4310 C C . ALA B 1 244 ? -5.578 8.914 13.109 1 97.81 244 ALA B C 1
ATOM 4312 O O . ALA B 1 244 ? -5.527 9.977 13.734 1 97.81 244 ALA B O 1
ATOM 4313 N N . LEU B 1 245 ? -5.207 7.75 13.703 1 95.62 245 LEU B N 1
ATOM 4314 C CA . LEU B 1 245 ? -4.73 7.699 15.078 1 95.62 245 LEU B CA 1
ATOM 4315 C C . LEU B 1 245 ? -3.322 7.113 15.148 1 95.62 245 LEU B C 1
ATOM 4317 O O . LEU B 1 245 ? -2.445 7.672 15.812 1 95.62 245 LEU B O 1
ATOM 4321 N N . GLY B 1 246 ? -3.127 5.938 14.5 1 95.94 246 GLY B N 1
ATOM 4322 C CA . GLY B 1 246 ? -1.787 5.383 14.391 1 95.94 246 GLY B CA 1
ATOM 4323 C C . GLY B 1 246 ? -1.478 4.367 15.477 1 95.94 246 GLY B C 1
ATOM 4324 O O . GLY B 1 246 ? -0.318 3.998 15.68 1 95.94 246 GLY B O 1
ATOM 4325 N N . THR B 1 247 ? -2.471 3.895 16.25 1 96.06 247 THR B N 1
ATOM 4326 C CA . THR B 1 247 ? -2.24 2.816 17.203 1 96.06 247 THR B CA 1
ATOM 4327 C C . THR B 1 247 ? -2.314 1.458 16.516 1 96.06 247 THR B C 1
ATOM 4329 O O . THR B 1 247 ? -2.924 1.328 15.445 1 96.06 247 THR B O 1
ATOM 4332 N N . ARG B 1 248 ? -1.739 0.43 17.156 1 96.81 248 ARG B N 1
ATOM 4333 C CA . ARG B 1 248 ? -1.8 -0.925 16.625 1 96.81 248 ARG B CA 1
ATOM 4334 C C . ARG B 1 248 ? -3.238 -1.336 16.328 1 96.81 248 ARG B C 1
ATOM 4336 O O . ARG B 1 248 ? -3.533 -1.87 15.266 1 96.81 248 ARG B O 1
ATOM 4343 N N . ALA B 1 249 ? -4.141 -1.07 17.281 1 97.31 249 ALA B N 1
ATOM 4344 C CA . ALA B 1 249 ? -5.539 -1.467 17.141 1 97.31 249 ALA B CA 1
ATOM 4345 C C . ALA B 1 249 ? -6.184 -0.811 15.922 1 97.31 249 ALA B C 1
ATOM 4347 O O . ALA B 1 249 ? -6.84 -1.481 15.125 1 97.31 249 ALA B O 1
ATOM 4348 N N . THR B 1 250 ? -6.016 0.489 15.758 1 98.06 250 THR B N 1
ATOM 4349 C CA . THR B 1 250 ? -6.691 1.191 14.672 1 98.06 250 THR B CA 1
ATOM 4350 C C . THR B 1 250 ? -6.078 0.815 13.328 1 98.06 250 THR B C 1
ATOM 4352 O O . THR B 1 250 ? -6.789 0.71 12.32 1 98.06 250 THR B O 1
ATOM 4355 N N . VAL B 1 251 ? -4.754 0.63 13.281 1 98.5 251 VAL B N 1
ATOM 4356 C CA . VAL B 1 251 ? -4.102 0.218 12.039 1 98.5 251 VAL B CA 1
ATOM 4357 C C . VAL B 1 251 ? -4.641 -1.141 11.602 1 98.5 251 VAL B C 1
ATOM 4359 O O . VAL B 1 251 ? -5.082 -1.3 10.461 1 98.5 251 VAL B O 1
ATOM 4362 N N . VAL B 1 252 ? -4.617 -2.113 12.477 1 98.38 252 VAL B N 1
ATOM 4363 C CA . VAL B 1 252 ? -5.008 -3.482 12.164 1 98.38 252 VAL B CA 1
ATOM 4364 C C . VAL B 1 252 ? -6.5 -3.531 11.844 1 98.38 252 VAL B C 1
ATOM 4366 O O . VAL B 1 252 ? -6.914 -4.168 10.867 1 98.38 252 VAL B O 1
ATOM 4369 N N . ASN B 1 253 ? -7.332 -2.824 12.648 1 98.69 253 ASN B N 1
ATOM 4370 C CA . ASN B 1 253 ? -8.758 -2.752 12.359 1 98.69 253 ASN B CA 1
ATOM 4371 C C . ASN B 1 253 ? -9.023 -2.129 10.992 1 98.69 253 ASN B C 1
ATOM 4373 O O . ASN B 1 253 ? -9.898 -2.592 10.25 1 98.69 253 ASN B O 1
ATOM 4377 N N . SER B 1 254 ? -8.289 -1.098 10.711 1 98.75 254 SER B N 1
ATOM 4378 C CA . SER B 1 254 ? -8.438 -0.421 9.43 1 98.75 254 SER B CA 1
ATOM 4379 C C . SER B 1 254 ? -8.164 -1.372 8.266 1 98.75 254 SER B C 1
ATOM 4381 O O . SER B 1 254 ? -8.953 -1.444 7.316 1 98.75 254 SER B O 1
ATOM 4383 N N . LEU B 1 255 ? -7.098 -2.127 8.328 1 98.75 255 LEU B N 1
ATOM 4384 C CA . LEU B 1 255 ? -6.727 -3.074 7.277 1 98.75 255 LEU B CA 1
ATOM 4385 C C . LEU B 1 255 ? -7.754 -4.195 7.172 1 98.75 255 LEU B C 1
ATOM 4387 O O . LEU B 1 255 ? -8.18 -4.547 6.07 1 98.75 255 LEU B O 1
ATOM 4391 N N . ARG B 1 256 ? -8.18 -4.699 8.297 1 98.62 256 ARG B N 1
ATOM 4392 C CA . ARG B 1 256 ? -9.07 -5.859 8.328 1 98.62 256 ARG B CA 1
ATOM 4393 C C . ARG B 1 256 ? -10.492 -5.473 7.945 1 98.62 256 ARG B C 1
ATOM 4395 O O . ARG B 1 256 ? -11.32 -6.34 7.656 1 98.62 256 ARG B O 1
ATOM 4402 N N . SER B 1 257 ? -10.789 -4.16 7.938 1 98.81 257 SER B N 1
ATOM 4403 C CA . SER B 1 257 ? -12.125 -3.668 7.598 1 98.81 257 SER B CA 1
ATOM 4404 C C . SER B 1 257 ? -12.312 -3.578 6.086 1 98.81 257 SER B C 1
ATOM 4406 O O . SER B 1 257 ? -13.422 -3.342 5.605 1 98.81 257 SER B O 1
ATOM 4408 N N . LEU B 1 258 ? -11.281 -3.771 5.348 1 98.88 258 LEU B N 1
ATOM 4409 C CA . LEU B 1 258 ? -11.297 -3.537 3.908 1 98.88 258 LEU B CA 1
ATOM 4410 C C . LEU B 1 258 ? -11.867 -4.742 3.166 1 98.88 258 LEU B C 1
ATOM 4412 O O . LEU B 1 258 ? -11.695 -5.883 3.607 1 98.88 258 LEU B O 1
ATOM 4416 N N . ARG B 1 259 ? -12.523 -4.496 2.094 1 98.44 259 ARG B N 1
ATOM 4417 C CA . ARG B 1 259 ? -12.781 -5.527 1.098 1 98.44 259 ARG B CA 1
ATOM 4418 C C . ARG B 1 259 ? -11.523 -5.859 0.305 1 98.44 259 ARG B C 1
ATOM 4420 O O . ARG B 1 259 ? -10.531 -5.129 0.373 1 98.44 259 ARG B O 1
ATOM 4427 N N . LYS B 1 260 ? -11.5 -6.98 -0.41 1 98.25 260 LYS B N 1
ATOM 4428 C CA . LYS B 1 260 ? -10.383 -7.273 -1.306 1 98.25 260 LYS B CA 1
ATOM 4429 C C . LYS B 1 260 ? -10.094 -6.09 -2.223 1 98.25 260 LYS B C 1
ATOM 4431 O O . LYS B 1 260 ? -11.008 -5.406 -2.678 1 98.25 260 LYS B O 1
ATOM 4436 N N . ARG B 1 261 ? -8.75 -5.793 -2.412 1 98.25 261 ARG B N 1
ATOM 4437 C CA . ARG B 1 261 ? -8.227 -4.719 -3.244 1 98.25 261 ARG B CA 1
ATOM 4438 C C . ARG B 1 261 ? -8.586 -3.354 -2.668 1 98.25 261 ARG B C 1
ATOM 4440 O O . ARG B 1 261 ? -8.453 -2.332 -3.348 1 98.25 261 ARG B O 1
ATOM 4447 N N . GLY B 1 262 ? -9.172 -3.371 -1.422 1 98.69 262 GLY B N 1
ATOM 4448 C CA . GLY B 1 262 ? -9.352 -2.094 -0.75 1 98.69 262 GLY B CA 1
ATOM 4449 C C . GLY B 1 262 ? -8.047 -1.374 -0.474 1 98.69 262 GLY B C 1
ATOM 4450 O O . GLY B 1 262 ? -6.969 -1.959 -0.601 1 98.69 262 GLY B O 1
ATOM 4451 N N . ARG B 1 263 ? -8.125 -0.09 -0.1 1 98.81 263 ARG B N 1
ATOM 4452 C CA . ARG B 1 263 ? -6.965 0.757 0.146 1 98.81 263 ARG B CA 1
ATOM 4453 C C . ARG B 1 263 ? -6.992 1.327 1.56 1 98.81 263 ARG B C 1
ATOM 4455 O O . ARG B 1 263 ? -7.977 1.945 1.967 1 98.81 263 ARG B O 1
ATOM 4462 N N . HIS B 1 264 ? -5.918 1.061 2.266 1 98.94 264 HIS B N 1
ATOM 4463 C CA . HIS B 1 264 ? -5.707 1.661 3.578 1 98.94 264 HIS B CA 1
ATOM 4464 C C . HIS B 1 264 ? -4.785 2.875 3.486 1 98.94 264 HIS B C 1
ATOM 4466 O O . HIS B 1 264 ? -3.674 2.777 2.959 1 98.94 264 HIS B O 1
ATOM 4472 N N . VAL B 1 265 ? -5.238 3.99 3.951 1 98.94 265 VAL B N 1
ATOM 4473 C CA . VAL B 1 265 ? -4.418 5.191 4.035 1 98.94 265 VAL B CA 1
ATOM 4474 C C . VAL B 1 265 ? -3.965 5.41 5.477 1 98.94 265 VAL B C 1
ATOM 4476 O O . VAL B 1 265 ? -4.789 5.625 6.367 1 98.94 265 VAL B O 1
ATOM 4479 N N . GLN B 1 266 ? -2.695 5.328 5.691 1 98.94 266 GLN B N 1
ATOM 4480 C CA . GLN B 1 266 ? -2.135 5.555 7.02 1 98.94 266 GLN B CA 1
ATOM 4481 C C . GLN B 1 266 ? -1.749 7.02 7.207 1 98.94 266 GLN B C 1
ATOM 4483 O O . GLN B 1 266 ? -0.857 7.527 6.523 1 98.94 266 GLN B O 1
ATOM 4488 N N . VAL B 1 267 ? -2.42 7.684 8.125 1 98.62 267 VAL B N 1
ATOM 4489 C CA . VAL B 1 267 ? -2.17 9.094 8.406 1 98.62 267 VAL B CA 1
ATOM 4490 C C . VAL B 1 267 ? -1.547 9.25 9.789 1 98.62 267 VAL B C 1
ATOM 4492 O O . VAL B 1 267 ? -0.581 9.992 9.969 1 98.62 267 VAL B O 1
ATOM 4495 N N . GLY B 1 268 ? -2.166 8.578 10.773 1 96.88 268 GLY B N 1
ATOM 4496 C CA . GLY B 1 268 ? -1.693 8.672 12.148 1 96.88 268 GLY B CA 1
ATOM 4497 C C . GLY B 1 268 ? -0.287 8.133 12.336 1 96.88 268 GLY B C 1
ATOM 4498 O O . GLY B 1 268 ? 0.065 7.094 11.773 1 96.88 268 GLY B O 1
ATOM 4499 N N . LEU B 1 269 ? 0.526 8.852 13.086 1 95.69 269 LEU B N 1
ATOM 4500 C CA . LEU B 1 269 ? 1.853 8.383 13.477 1 95.69 269 LEU B CA 1
ATOM 4501 C C . LEU B 1 269 ? 1.787 7.562 14.758 1 95.69 269 LEU B C 1
ATOM 4503 O O . LEU B 1 269 ? 0.891 7.762 15.586 1 95.69 269 LEU B O 1
ATOM 4507 N N . THR B 1 270 ? 2.742 6.645 14.875 1 94.75 270 THR B N 1
ATOM 4508 C CA . THR B 1 270 ? 2.717 5.746 16.031 1 94.75 270 THR B CA 1
ATOM 4509 C C . THR B 1 270 ? 3.125 6.484 17.297 1 94.75 270 THR B C 1
ATOM 4511 O O . THR B 1 270 ? 3.658 7.594 17.234 1 94.75 270 THR B O 1
ATOM 4514 N N . SER B 1 271 ? 2.74 5.891 18.422 1 89.62 271 SER B N 1
ATOM 4515 C CA . SER B 1 271 ? 3.18 6.395 19.719 1 89.62 271 SER B CA 1
ATOM 4516 C C . SER B 1 271 ? 4.461 5.707 20.188 1 89.62 271 SER B C 1
ATOM 4518 O O . SER B 1 271 ? 5.016 4.875 19.453 1 89.62 271 SER B O 1
ATOM 4520 N N . SER B 1 272 ? 4.926 6.109 21.391 1 88.88 272 SER B N 1
ATOM 4521 C CA . SER B 1 272 ? 6.141 5.527 21.953 1 88.88 272 SER B CA 1
ATOM 4522 C C . SER B 1 272 ? 5.969 4.031 22.203 1 88.88 272 SER B C 1
ATOM 4524 O O . SER B 1 272 ? 6.945 3.279 22.203 1 88.88 272 SER B O 1
ATOM 4526 N N . ASP B 1 273 ? 4.73 3.645 22.391 1 90.44 273 ASP B N 1
ATOM 4527 C CA . ASP B 1 273 ? 4.453 2.232 22.641 1 90.44 273 ASP B CA 1
ATOM 4528 C C . ASP B 1 273 ? 4.918 1.367 21.469 1 90.44 273 ASP B C 1
ATOM 4530 O O . ASP B 1 273 ? 5.465 0.282 21.672 1 90.44 273 ASP B O 1
ATOM 4534 N N . ASP B 1 274 ? 4.734 1.853 20.25 1 92.38 274 ASP B N 1
ATOM 4535 C CA . ASP B 1 274 ? 5.078 1.09 19.047 1 92.38 274 ASP B CA 1
ATOM 4536 C C . ASP B 1 274 ? 6.367 1.609 18.422 1 92.38 274 ASP B C 1
ATOM 4538 O O . ASP B 1 274 ? 7.031 0.89 17.672 1 92.38 274 ASP B O 1
ATOM 4542 N N . ALA B 1 275 ? 6.68 2.824 18.766 1 92.06 275 ALA B N 1
ATOM 4543 C CA . ALA B 1 275 ? 7.938 3.445 18.359 1 92.06 275 ALA B CA 1
ATOM 4544 C C . ALA B 1 275 ? 8.203 3.232 16.875 1 92.06 275 ALA B C 1
ATOM 4546 O O . ALA B 1 275 ? 9.281 2.791 16.484 1 92.06 275 ALA B O 1
ATOM 4547 N N . GLY B 1 276 ? 7.176 3.375 16.109 1 94.19 276 GLY B N 1
ATOM 4548 C CA . GLY B 1 276 ? 7.332 3.406 14.664 1 94.19 276 GLY B CA 1
ATOM 4549 C C . GLY B 1 276 ? 7.051 2.068 14.008 1 94.19 276 GLY B C 1
ATOM 4550 O O . GLY B 1 276 ? 7.031 1.967 12.781 1 94.19 276 GLY B O 1
ATOM 4551 N N . GLN B 1 277 ? 6.836 1.043 14.773 1 96.38 277 GLN B N 1
ATOM 4552 C CA . GLN B 1 277 ? 6.664 -0.309 14.25 1 96.38 277 GLN B CA 1
ATOM 4553 C C . GLN B 1 277 ? 5.262 -0.838 14.539 1 96.38 277 GLN B C 1
ATOM 4555 O O . GLN B 1 277 ? 4.805 -0.804 15.688 1 96.38 277 GLN B O 1
ATOM 4560 N N . ILE B 1 278 ? 4.613 -1.299 13.508 1 97.88 278 ILE B N 1
ATOM 4561 C CA . ILE B 1 278 ? 3.299 -1.903 13.688 1 97.88 278 ILE B CA 1
ATOM 4562 C C . ILE B 1 278 ? 3.256 -3.262 12.992 1 97.88 278 ILE B C 1
ATOM 4564 O O . ILE B 1 278 ? 3.6 -3.373 11.812 1 97.88 278 ILE B O 1
ATOM 4568 N N . ALA B 1 279 ? 2.938 -4.348 13.703 1 97.81 279 ALA B N 1
ATOM 4569 C CA . ALA B 1 279 ? 2.697 -5.656 13.102 1 97.81 279 ALA B CA 1
ATOM 4570 C C . ALA B 1 279 ? 1.384 -5.672 12.328 1 97.81 279 ALA B C 1
ATOM 4572 O O . ALA B 1 279 ? 0.32 -5.406 12.891 1 97.81 279 ALA B O 1
ATOM 4573 N N . ILE B 1 280 ? 1.464 -5.949 11.023 1 98.12 280 ILE B N 1
ATOM 4574 C CA . ILE B 1 280 ? 0.227 -5.973 10.25 1 98.12 280 ILE B CA 1
ATOM 4575 C C . ILE B 1 280 ? -0.015 -7.379 9.711 1 98.12 280 ILE B C 1
ATOM 4577 O O . ILE B 1 280 ? 0.916 -8.18 9.617 1 98.12 280 ILE B O 1
ATOM 4581 N N . PRO B 1 281 ? -1.297 -7.719 9.438 1 97.88 281 PRO B N 1
ATOM 4582 C CA . PRO B 1 281 ? -1.621 -9.023 8.844 1 97.88 281 PRO B CA 1
ATOM 4583 C C . PRO B 1 281 ? -1.17 -9.141 7.395 1 97.88 281 PRO B C 1
ATOM 4585 O O . PRO B 1 281 ? -2.002 -9.125 6.48 1 97.88 281 PRO B O 1
ATOM 4588 N N . MET B 1 282 ? 0.082 -9.445 7.199 1 98.19 282 MET B N 1
ATOM 4589 C CA . MET B 1 282 ? 0.742 -9.359 5.898 1 98.19 282 MET B CA 1
ATOM 4590 C C . MET B 1 282 ? 0.145 -10.367 4.922 1 98.19 282 MET B C 1
ATOM 4592 O O . MET B 1 282 ? -0.018 -10.062 3.736 1 98.19 282 MET B O 1
ATOM 4596 N N . ASP B 1 283 ? -0.168 -11.578 5.355 1 97.62 283 ASP B N 1
ATOM 4597 C CA . ASP B 1 283 ? -0.723 -12.57 4.438 1 97.62 283 ASP B CA 1
ATOM 4598 C C . ASP B 1 283 ? -2.107 -12.148 3.945 1 97.62 283 ASP B C 1
ATOM 4600 O O . ASP B 1 283 ? -2.463 -12.391 2.791 1 97.62 283 ASP B O 1
ATOM 4604 N N . THR B 1 284 ? -2.877 -11.5 4.895 1 97.25 284 THR B N 1
ATOM 4605 C CA . THR B 1 284 ? -4.168 -10.953 4.496 1 97.25 284 THR B CA 1
ATOM 4606 C C . THR B 1 284 ? -3.99 -9.875 3.43 1 97.25 284 THR B C 1
ATOM 4608 O O . THR B 1 284 ? -4.727 -9.844 2.443 1 97.25 284 THR B O 1
ATOM 4611 N N . VAL B 1 285 ? -3.004 -9.031 3.604 1 98.62 285 VAL B N 1
ATOM 4612 C CA . VAL B 1 285 ? -2.693 -7.973 2.646 1 98.62 285 VAL B CA 1
ATOM 4613 C C . VAL B 1 285 ? -2.307 -8.594 1.304 1 98.62 285 VAL B C 1
ATOM 4615 O O . VAL B 1 285 ? -2.795 -8.164 0.254 1 98.62 285 VAL B O 1
ATOM 4618 N N . THR B 1 286 ? -1.501 -9.594 1.291 1 98.44 286 THR B N 1
ATOM 4619 C CA . THR B 1 286 ? -0.99 -10.234 0.081 1 98.44 286 THR B CA 1
ATOM 4620 C C . THR B 1 286 ? -2.113 -10.93 -0.678 1 98.44 286 THR B C 1
ATOM 4622 O O . THR B 1 286 ? -2.338 -10.656 -1.859 1 98.44 286 THR B O 1
ATOM 4625 N N . LEU B 1 287 ? -2.877 -11.75 0.025 1 97.31 287 LEU B N 1
ATOM 4626 C CA . LEU B 1 287 ? -3.871 -12.609 -0.608 1 97.31 287 LEU B CA 1
ATOM 4627 C C . LEU B 1 287 ? -5.082 -11.797 -1.056 1 97.31 287 LEU B C 1
ATOM 4629 O O . LEU B 1 287 ? -5.746 -12.156 -2.035 1 97.31 287 LEU B O 1
ATOM 4633 N N . GLY B 1 288 ? -5.336 -10.719 -0.336 1 98.12 288 GLY B N 1
ATOM 4634 C CA . GLY B 1 288 ? -6.453 -9.859 -0.69 1 98.12 288 GLY B CA 1
ATOM 4635 C C . GLY B 1 288 ? -6.07 -8.734 -1.641 1 98.12 288 GLY B C 1
ATOM 4636 O O . GLY B 1 288 ? -6.922 -7.957 -2.066 1 98.12 288 GLY B O 1
ATOM 4637 N N . GLU B 1 289 ? -4.766 -8.703 -1.924 1 98.75 289 GLU B N 1
ATOM 4638 C CA . GLU B 1 289 ? -4.191 -7.617 -2.717 1 98.75 289 GLU B CA 1
ATOM 4639 C C . GLU B 1 289 ? -4.652 -6.258 -2.205 1 98.75 289 GLU B C 1
ATOM 4641 O O . GLU B 1 289 ? -5.086 -5.406 -2.984 1 98.75 289 GLU B O 1
ATOM 4646 N N . LEU B 1 290 ? -4.605 -6.121 -0.875 1 98.88 290 LEU B N 1
ATOM 4647 C CA . LEU B 1 290 ? -4.863 -4.82 -0.27 1 98.88 290 LEU B CA 1
ATOM 4648 C C . LEU B 1 290 ? -3.727 -3.846 -0.57 1 98.88 290 LEU B C 1
ATOM 4650 O O . LEU B 1 290 ? -2.605 -4.266 -0.866 1 98.88 290 LEU B O 1
ATOM 4654 N N . THR B 1 291 ? -4.027 -2.562 -0.58 1 98.88 291 THR B N 1
ATOM 4655 C CA . THR B 1 291 ? -3.031 -1.502 -0.69 1 98.88 291 THR B CA 1
ATOM 4656 C C . THR B 1 291 ? -2.939 -0.71 0.611 1 98.88 291 THR B C 1
ATOM 4658 O O . THR B 1 291 ? -3.961 -0.351 1.199 1 98.88 291 THR B O 1
ATOM 4661 N N . LEU B 1 292 ? -1.812 -0.621 1.148 1 98.88 292 LEU B N 1
ATOM 4662 C CA . LEU B 1 292 ? -1.491 0.303 2.23 1 98.88 292 LEU B CA 1
ATOM 4663 C C . LEU B 1 292 ? -0.637 1.46 1.723 1 98.88 292 LEU B C 1
ATOM 4665 O O . LEU B 1 292 ? 0.407 1.24 1.104 1 98.88 292 LEU B O 1
ATOM 4669 N N . VAL B 1 293 ? -1.07 2.703 1.912 1 98.88 293 VAL B N 1
ATOM 4670 C CA . VAL B 1 293 ? -0.299 3.857 1.458 1 98.88 293 VAL B CA 1
ATOM 4671 C C . VAL B 1 293 ? -0.168 4.871 2.592 1 98.88 293 VAL B C 1
ATOM 4673 O O . VAL B 1 293 ? -1.118 5.094 3.346 1 98.88 293 VAL B O 1
ATOM 4676 N N . GLY B 1 294 ? 0.995 5.367 2.734 1 98.88 294 GLY B N 1
ATOM 4677 C CA . GLY B 1 294 ? 1.203 6.461 3.672 1 98.88 294 GLY B CA 1
ATOM 4678 C C . GLY B 1 294 ? 0.724 7.797 3.145 1 98.88 294 GLY B C 1
ATOM 4679 O O . GLY B 1 294 ? 0.76 8.047 1.938 1 98.88 294 GLY B O 1
ATOM 4680 N N . SER B 1 295 ? 0.358 8.648 4.016 1 98.88 295 SER B N 1
ATOM 4681 C CA . SER B 1 295 ? -0.067 10 3.668 1 98.88 295 SER B CA 1
ATOM 4682 C C . SER B 1 295 ? 0.501 11.023 4.645 1 98.88 295 SER B C 1
ATOM 4684 O O . SER B 1 295 ? 0.326 10.898 5.859 1 98.88 295 SER B O 1
ATOM 4686 N N . HIS B 1 296 ? 1.182 11.977 4.109 1 98.31 296 HIS B N 1
ATOM 4687 C CA . HIS B 1 296 ? 1.804 13.016 4.93 1 98.31 296 HIS B CA 1
ATOM 4688 C C . HIS B 1 296 ? 1.528 14.398 4.363 1 98.31 296 HIS B C 1
ATOM 4690 O O . HIS B 1 296 ? 1.996 14.734 3.273 1 98.31 296 HIS B O 1
ATOM 4696 N N . GLY B 1 297 ? 0.772 15.148 5.129 1 97.62 297 GLY B N 1
ATOM 4697 C CA . GLY B 1 297 ? 0.525 16.531 4.738 1 97.62 297 GLY B CA 1
ATOM 4698 C C . GLY B 1 297 ? -0.263 16.656 3.447 1 97.62 297 GLY B C 1
ATOM 4699 O O . GLY B 1 297 ? -1.119 15.812 3.156 1 97.62 297 GLY B O 1
ATOM 4700 N N . ASN B 1 298 ? -0.19 17.766 2.814 1 98.31 298 ASN B N 1
ATOM 4701 C CA . ASN B 1 298 ? -0.868 18.125 1.572 1 98.31 298 ASN B CA 1
ATOM 4702 C C . ASN B 1 298 ? 0.051 18.906 0.636 1 98.31 298 ASN B C 1
ATOM 4704 O O . ASN B 1 298 ? 0.534 19.984 0.988 1 98.31 298 ASN B O 1
ATOM 4708 N N . PRO B 1 299 ? 0.349 18.328 -0.493 1 97.44 299 PRO B N 1
ATOM 4709 C CA . PRO B 1 299 ? 1.197 19.094 -1.407 1 97.44 299 PRO B CA 1
ATOM 4710 C C . PRO B 1 299 ? 0.556 20.406 -1.845 1 97.44 299 PRO B C 1
ATOM 4712 O O . PRO B 1 299 ? -0.672 20.516 -1.893 1 97.44 299 PRO B O 1
ATOM 4715 N N . HIS B 1 300 ? 1.356 21.375 -2.213 1 96.19 300 HIS B N 1
ATOM 4716 C CA . HIS B 1 300 ? 0.906 22.703 -2.627 1 96.19 300 HIS B CA 1
ATOM 4717 C C . HIS B 1 300 ? -0.044 22.609 -3.816 1 96.19 300 HIS B C 1
ATOM 4719 O O . HIS B 1 300 ? -0.992 23.391 -3.918 1 96.19 300 HIS B O 1
ATOM 4725 N N . THR B 1 301 ? 0.203 21.641 -4.645 1 96.44 301 THR B N 1
ATOM 4726 C CA . THR B 1 301 ? -0.555 21.5 -5.883 1 96.44 301 THR B CA 1
ATOM 4727 C C . THR B 1 301 ? -2.014 21.172 -5.586 1 96.44 301 THR B C 1
ATOM 4729 O O . THR B 1 301 ? -2.873 21.297 -6.461 1 96.44 301 THR B O 1
ATOM 4732 N N . SER B 1 302 ? -2.312 20.781 -4.367 1 97.38 302 SER B N 1
ATOM 4733 C CA . SER B 1 302 ? -3.662 20.344 -4.039 1 97.38 302 SER B CA 1
ATOM 4734 C C . SER B 1 302 ? -4.465 21.453 -3.377 1 97.38 302 SER B C 1
ATOM 4736 O O . SER B 1 302 ? -5.68 21.344 -3.209 1 97.38 302 SER B O 1
ATOM 4738 N N . TYR B 1 303 ? -3.941 22.562 -2.975 1 97.38 303 TYR B N 1
ATOM 4739 C CA . TYR B 1 303 ? -4.605 23.625 -2.213 1 97.38 303 TYR B CA 1
ATOM 4740 C C . TYR B 1 303 ? -5.684 24.297 -3.049 1 97.38 303 TYR B C 1
ATOM 4742 O O . TYR B 1 303 ? -6.754 24.641 -2.537 1 97.38 303 TYR B O 1
ATOM 4750 N N . PRO B 1 304 ? -5.426 24.484 -4.402 1 96.62 304 PRO B N 1
ATOM 4751 C CA . PRO B 1 304 ? -6.492 25.141 -5.168 1 96.62 304 PRO B CA 1
ATOM 4752 C C . PRO B 1 304 ? -7.809 24.375 -5.113 1 96.62 304 PRO B C 1
ATOM 4754 O O . PRO B 1 304 ? -8.875 24.969 -4.945 1 96.62 304 PRO B O 1
ATOM 4757 N N . ARG B 1 305 ? -7.762 23.016 -5.188 1 97.44 305 ARG B N 1
ATOM 4758 C CA . ARG B 1 305 ? -8.977 22.219 -5.105 1 97.44 305 ARG B CA 1
ATOM 4759 C C . ARG B 1 305 ? -9.594 22.297 -3.711 1 97.44 305 ARG B C 1
ATOM 4761 O O . ARG B 1 305 ? -10.812 22.406 -3.57 1 97.44 305 ARG B O 1
ATOM 4768 N N . LEU B 1 306 ? -8.742 22.266 -2.734 1 97.94 306 LEU B N 1
ATOM 4769 C CA . LEU B 1 306 ? -9.211 22.359 -1.356 1 97.94 306 LEU B CA 1
ATOM 4770 C C . LEU B 1 306 ? -9.906 23.703 -1.116 1 97.94 306 LEU B C 1
ATOM 4772 O O . LEU B 1 306 ? -11.031 23.734 -0.614 1 97.94 306 LEU B O 1
ATOM 4776 N N . LEU B 1 307 ? -9.32 24.75 -1.541 1 96.69 307 LEU B N 1
ATOM 4777 C CA . LEU B 1 307 ? -9.836 26.094 -1.306 1 96.69 307 LEU B CA 1
ATOM 4778 C C . LEU B 1 307 ? -11.117 26.328 -2.104 1 96.69 307 LEU B C 1
ATOM 4780 O O . LEU B 1 307 ? -12.031 27.016 -1.634 1 96.69 307 LEU B O 1
ATOM 4784 N N . ALA B 1 308 ? -11.18 25.75 -3.32 1 96.75 308 ALA B N 1
ATOM 4785 C CA . ALA B 1 308 ? -12.391 25.859 -4.117 1 96.75 308 ALA B CA 1
ATOM 4786 C C . ALA B 1 308 ? -13.578 25.234 -3.4 1 96.75 308 ALA B C 1
ATOM 4788 O O . ALA B 1 308 ? -14.688 25.781 -3.404 1 96.75 308 ALA B O 1
ATOM 4789 N N . LEU B 1 309 ? -13.344 24.125 -2.754 1 97.56 309 LEU B N 1
ATOM 4790 C CA . LEU B 1 309 ? -14.406 23.438 -2.039 1 97.56 309 LEU B CA 1
ATOM 4791 C C . LEU B 1 309 ? -14.82 24.203 -0.789 1 97.56 309 LEU B C 1
ATOM 4793 O O . LEU B 1 309 ? -16 24.219 -0.43 1 97.56 309 LEU B O 1
ATOM 4797 N N . VAL B 1 310 ? -13.891 24.812 -0.152 1 96.94 310 VAL B N 1
ATOM 4798 C CA . VAL B 1 310 ? -14.195 25.594 1.032 1 96.94 310 VAL B CA 1
ATOM 4799 C C . VAL B 1 310 ? -14.953 26.859 0.626 1 96.94 310 VAL B C 1
ATOM 4801 O O . VAL B 1 310 ? -15.9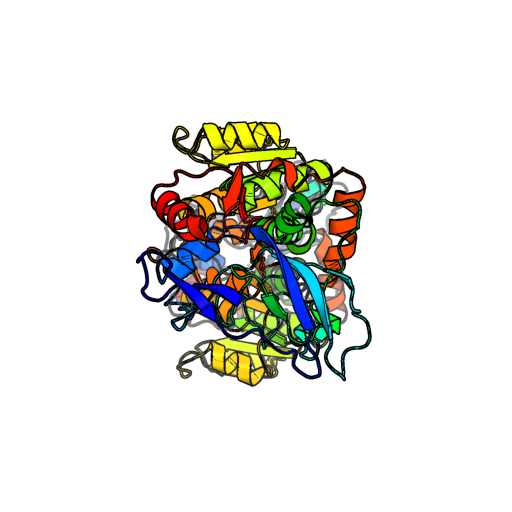69 27.203 1.238 1 96.94 310 VAL B O 1
ATOM 4804 N N . GLU B 1 311 ? -14.492 27.484 -0.396 1 94.44 311 GLU B N 1
ATOM 4805 C CA . GLU B 1 311 ? -15.117 28.719 -0.867 1 94.44 311 GLU B CA 1
ATOM 4806 C C . GLU B 1 311 ? -16.547 28.469 -1.338 1 94.44 311 GLU B C 1
ATOM 4808 O O . GLU B 1 311 ? -17.422 29.328 -1.151 1 94.44 311 GLU B O 1
ATOM 4813 N N . SER B 1 312 ? -16.797 27.328 -1.924 1 95.12 312 SER B N 1
ATOM 4814 C CA . SER B 1 312 ? -18.125 27 -2.451 1 95.12 312 SER B CA 1
ATOM 4815 C C . SER B 1 312 ? -19.062 26.547 -1.341 1 95.12 312 SER B C 1
ATOM 4817 O O . SER B 1 312 ? -20.266 26.391 -1.567 1 95.12 312 SER B O 1
ATOM 4819 N N . GLY B 1 313 ? -18.484 26.281 -0.177 1 94.75 313 GLY B N 1
ATOM 4820 C CA . GLY B 1 313 ? -19.297 25.828 0.942 1 94.75 313 GLY B CA 1
ATOM 4821 C C . GLY B 1 313 ? -19.484 24.328 0.993 1 94.75 313 GLY B C 1
ATOM 4822 O O . GLY B 1 313 ? -20.141 23.812 1.89 1 94.75 313 GLY B O 1
ATOM 4823 N N . ARG B 1 314 ? -18.859 23.641 0.12 1 96.69 314 ARG B N 1
ATOM 4824 C CA . ARG B 1 314 ? -18.953 22.188 0.122 1 96.69 314 ARG B CA 1
ATOM 4825 C C . ARG B 1 314 ? -18.156 21.594 1.283 1 96.69 314 ARG B C 1
ATOM 4827 O O . ARG B 1 314 ? -18.469 20.5 1.76 1 96.69 314 ARG B O 1
ATOM 4834 N N . LEU B 1 315 ? -17.141 22.328 1.657 1 97.69 315 LEU B N 1
ATOM 4835 C CA . LEU B 1 315 ? -16.406 22.031 2.883 1 97.69 315 LEU B CA 1
ATOM 4836 C C . LEU B 1 315 ? -16.516 23.172 3.883 1 97.69 315 LEU B C 1
ATOM 4838 O O . LEU B 1 315 ? -16.484 24.344 3.498 1 97.69 315 LEU B O 1
ATOM 4842 N N . ALA B 1 316 ? -16.641 22.766 5.109 1 96.75 316 ALA B N 1
ATOM 4843 C CA . ALA B 1 316 ? -16.797 23.766 6.172 1 96.75 316 ALA B CA 1
ATOM 4844 C C . ALA 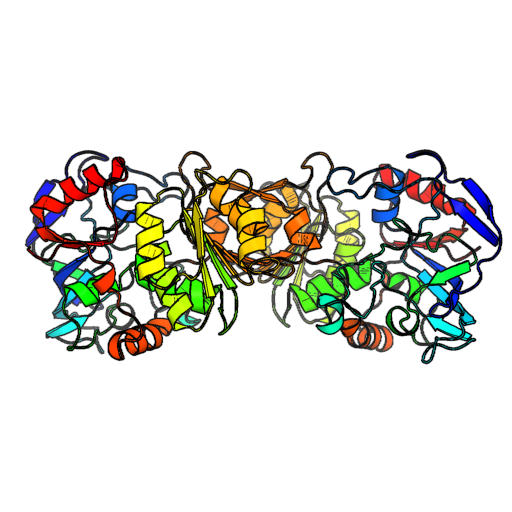B 1 316 ? -15.836 23.484 7.328 1 96.75 316 ALA B C 1
ATOM 4846 O O . ALA B 1 316 ? -16.266 23.141 8.43 1 96.75 316 ALA B O 1
ATOM 4847 N N . PRO B 1 317 ? -14.578 23.766 7.102 1 96 317 PRO B N 1
ATOM 4848 C CA . PRO B 1 317 ? -13.609 23.516 8.172 1 96 317 PRO B CA 1
ATOM 4849 C C . PRO B 1 317 ? -13.984 24.219 9.477 1 96 317 PRO B C 1
ATOM 4851 O O . PRO B 1 317 ? -13.695 23.719 10.562 1 96 317 PRO B O 1
ATOM 4854 N N . GLN B 1 318 ? -14.609 25.328 9.414 1 94.44 318 GLN B N 1
ATOM 4855 C CA . GLN B 1 318 ? -14.977 26.109 10.586 1 94.44 318 GLN B CA 1
ATOM 4856 C C . GLN B 1 318 ? -15.977 25.375 11.461 1 94.44 318 GLN B C 1
ATOM 4858 O O . GLN B 1 318 ? -16.125 25.672 12.648 1 94.44 318 GLN B O 1
ATOM 4863 N N . SER B 1 319 ? -16.703 24.438 10.883 1 95.38 319 SER B N 1
ATOM 4864 C CA . SER B 1 319 ? -17.672 23.656 11.648 1 95.38 319 SER B CA 1
ATOM 4865 C C . SER B 1 319 ? -17 22.75 12.664 1 95.38 319 SER B C 1
ATOM 4867 O O . SER B 1 319 ? -17.641 22.25 13.586 1 95.38 319 SER B O 1
ATOM 4869 N N . LEU B 1 320 ? -15.695 22.578 12.539 1 94.94 320 LEU B N 1
ATOM 4870 C CA . LEU B 1 320 ? -14.938 21.719 13.438 1 94.94 320 LEU B CA 1
ATOM 4871 C C . LEU B 1 320 ? -14.359 22.531 14.602 1 94.94 320 LEU B C 1
ATOM 4873 O O . LEU B 1 320 ? -13.828 21.953 15.555 1 94.94 320 LEU B O 1
ATOM 4877 N N . VAL B 1 321 ? -14.406 23.844 14.531 1 95.25 321 VAL B N 1
ATOM 4878 C CA . VAL B 1 321 ? -13.852 24.719 15.562 1 95.25 321 VAL B CA 1
ATOM 4879 C C . VAL B 1 321 ? -14.805 24.766 16.75 1 95.25 321 VAL B C 1
ATOM 4881 O O . VAL B 1 321 ? -15.977 25.125 16.609 1 95.25 321 VAL B O 1
ATOM 4884 N N . GLN B 1 322 ? -14.32 24.422 17.875 1 91.94 322 GLN B N 1
ATOM 4885 C CA . GLN B 1 322 ? -15.172 24.359 19.047 1 91.94 322 GLN B CA 1
ATOM 4886 C C . GLN B 1 322 ? -15.031 25.609 19.906 1 91.94 322 GLN B C 1
ATOM 4888 O O . GLN B 1 322 ? -15.977 26.016 20.594 1 91.94 322 GLN B O 1
ATOM 4893 N N . ARG B 1 323 ? -13.844 26.203 19.875 1 94.19 323 ARG B N 1
ATOM 4894 C CA . ARG B 1 323 ? -13.648 27.422 20.656 1 94.19 323 ARG B CA 1
ATOM 4895 C C . ARG B 1 323 ? -12.422 28.188 20.188 1 94.19 323 ARG B C 1
ATOM 4897 O O . ARG B 1 323 ? -11.578 27.641 19.469 1 94.19 323 ARG B O 1
ATOM 4904 N N . THR B 1 324 ? -12.398 29.453 20.547 1 97.56 324 THR B N 1
ATOM 4905 C CA . THR B 1 324 ? -11.227 30.312 20.344 1 97.56 324 THR B CA 1
ATOM 4906 C C . THR B 1 324 ? -10.633 30.734 21.688 1 97.56 324 THR B C 1
ATOM 4908 O O . THR B 1 324 ? -11.336 30.781 22.703 1 97.56 324 THR B O 1
ATOM 4911 N N . VAL B 1 325 ? -9.344 30.953 21.734 1 98.12 325 VAL B N 1
ATOM 4912 C CA . VAL B 1 325 ? -8.664 31.312 22.969 1 98.12 325 VAL B CA 1
ATOM 4913 C C . VAL B 1 325 ? -7.617 32.406 22.672 1 98.12 325 VAL B C 1
ATOM 4915 O O . VAL B 1 325 ? -7.332 32.688 21.516 1 98.12 325 VAL B O 1
ATOM 4918 N N . ALA B 1 326 ? -7.109 33 23.75 1 98.44 326 ALA B N 1
ATOM 4919 C CA . ALA B 1 326 ? -5.98 33.906 23.641 1 98.44 326 ALA B CA 1
ATOM 4920 C C . ALA B 1 326 ? -4.652 33.156 23.656 1 98.44 326 ALA B C 1
ATOM 4922 O O . ALA B 1 326 ? -4.59 32 24.094 1 98.44 326 ALA B O 1
ATOM 4923 N N . LEU B 1 327 ? -3.607 33.844 23.109 1 98.5 327 LEU B N 1
ATOM 4924 C CA . LEU B 1 327 ? -2.266 33.25 23.031 1 98.5 327 LEU B CA 1
ATOM 4925 C C . LEU B 1 327 ? -1.834 32.719 24.391 1 98.5 327 LEU B C 1
ATOM 4927 O O . LEU B 1 327 ? -1.255 31.625 24.469 1 98.5 327 LEU B O 1
ATOM 4931 N N . GLU B 1 328 ? -2.227 33.406 25.484 1 97.69 328 GLU B N 1
ATOM 4932 C CA . GLU B 1 328 ? -1.792 33.062 26.844 1 97.69 328 GLU B CA 1
ATOM 4933 C C . GLU B 1 328 ? -2.443 31.781 27.328 1 97.69 328 GLU B C 1
ATOM 4935 O O . GLU B 1 328 ? -1.975 31.172 28.281 1 97.69 328 GLU B O 1
ATOM 4940 N N . GLN B 1 329 ? -3.465 31.406 26.656 1 97.5 329 GLN B N 1
ATOM 4941 C CA . GLN B 1 329 ? -4.227 30.234 27.094 1 97.5 329 GLN B CA 1
ATOM 4942 C C . GLN B 1 329 ? -3.789 28.984 26.344 1 97.5 329 GLN B C 1
ATOM 4944 O O . GLN B 1 329 ? -4.273 27.891 26.625 1 97.5 329 GLN B O 1
ATOM 4949 N N . ALA B 1 330 ? -2.885 29.125 25.375 1 97.06 330 ALA B N 1
ATOM 4950 C CA . ALA B 1 330 ? -2.463 28.016 24.531 1 97.06 330 ALA B CA 1
ATOM 4951 C C . ALA B 1 330 ? -1.923 26.859 25.375 1 97.06 330 ALA B C 1
ATOM 4953 O O . ALA B 1 330 ? -2.248 25.703 25.125 1 97.06 330 ALA B O 1
ATOM 4954 N N . GLY B 1 331 ? -1.125 27.172 26.344 1 96.12 331 GLY B N 1
ATOM 4955 C CA . GLY B 1 331 ? -0.553 26.156 27.219 1 96.12 331 GLY B CA 1
ATOM 4956 C C . GLY B 1 331 ? -1.6 25.359 27.953 1 96.12 331 GLY B C 1
ATOM 4957 O O . GLY B 1 331 ? -1.464 24.141 28.109 1 96.12 331 GLY B O 1
ATOM 4958 N N . ASP B 1 332 ? -2.596 26.031 28.469 1 95.44 332 ASP B N 1
ATOM 4959 C CA . ASP B 1 332 ? -3.678 25.359 29.188 1 95.44 332 ASP B CA 1
ATOM 4960 C C . ASP B 1 332 ? -4.422 24.391 28.281 1 95.44 332 ASP B C 1
ATOM 4962 O O . ASP B 1 332 ? -4.84 23.312 28.719 1 95.44 332 ASP B O 1
ATOM 4966 N N . VAL B 1 333 ? -4.621 24.812 27.047 1 95.5 333 VAL B N 1
ATOM 4967 C CA . VAL B 1 333 ? -5.297 23.953 26.078 1 95.5 333 VAL B CA 1
ATOM 4968 C C . VAL B 1 333 ? -4.473 22.688 25.844 1 95.5 333 VAL B C 1
ATOM 4970 O O . VAL B 1 333 ? -5.012 21.578 25.844 1 95.5 333 VAL B O 1
ATOM 4973 N N . LEU B 1 334 ? -3.145 22.812 25.656 1 95.5 334 LEU B N 1
ATOM 4974 C CA . LEU B 1 334 ? -2.264 21.672 25.469 1 95.5 334 LEU B CA 1
ATOM 4975 C C . LEU B 1 334 ? -2.324 20.734 26.672 1 95.5 334 LEU B C 1
ATOM 4977 O O . LEU B 1 334 ? -2.434 19.516 26.5 1 95.5 334 LEU B O 1
ATOM 4981 N N . ALA B 1 335 ? -2.293 21.312 27.828 1 94.31 335 ALA B N 1
ATOM 4982 C CA . ALA B 1 335 ? -2.354 20.5 29.047 1 94.31 335 ALA B CA 1
ATOM 4983 C C . ALA B 1 335 ? -3.656 19.703 29.125 1 94.31 335 ALA B C 1
ATOM 4985 O O . ALA B 1 335 ? -3.662 18.547 29.531 1 94.31 335 ALA B O 1
ATOM 4986 N N . ALA B 1 336 ? -4.664 20.312 28.672 1 91.75 336 ALA B N 1
ATOM 4987 C CA . ALA B 1 336 ? -5.98 19.688 28.734 1 91.75 336 ALA B CA 1
ATOM 4988 C C . ALA B 1 336 ? -6.078 18.531 27.734 1 91.75 336 ALA B C 1
ATOM 4990 O O . ALA B 1 336 ? -6.902 17.641 27.906 1 91.75 336 ALA B O 1
ATOM 4991 N N . MET B 1 337 ? -5.316 18.562 26.625 1 90 337 MET B N 1
ATOM 4992 C CA . MET B 1 337 ? -5.32 17.516 25.625 1 90 337 MET B CA 1
ATOM 4993 C C . MET B 1 337 ? -4.773 16.203 26.203 1 90 337 MET B C 1
ATOM 4995 O O . MET B 1 337 ? -4.992 15.141 25.625 1 90 337 MET B O 1
ATOM 4999 N N . SER B 1 338 ? -4.02 16.266 27.266 1 86.31 338 SER B N 1
ATOM 5000 C CA . SER B 1 338 ? -3.428 15.07 27.875 1 86.31 338 SER B CA 1
ATOM 5001 C C . SER B 1 338 ? -4.5 14.117 28.375 1 86.31 338 SER B C 1
ATOM 5003 O O . SER B 1 338 ? -4.293 12.906 28.406 1 86.31 338 SER B O 1
ATOM 5005 N N . ASP B 1 339 ? -5.598 14.648 28.672 1 79.12 339 ASP B N 1
ATOM 5006 C CA . ASP B 1 339 ? -6.684 13.828 29.219 1 79.12 339 ASP B CA 1
ATOM 5007 C C . ASP B 1 339 ? -7.824 13.695 28.219 1 79.12 339 ASP B C 1
ATOM 5009 O O . ASP B 1 339 ? -8.961 13.414 28.594 1 79.12 339 ASP B O 1
ATOM 5013 N N . PHE B 1 340 ? -7.5 13.859 27 1 65.56 340 PHE B N 1
ATOM 5014 C CA . PHE B 1 340 ? -8.445 13.773 25.891 1 65.56 340 PHE B CA 1
ATOM 5015 C C . PHE B 1 340 ? -9.695 14.594 26.188 1 65.56 340 PHE B C 1
ATOM 5017 O O . PHE B 1 340 ? -10.812 14.195 25.844 1 65.56 340 PHE B O 1
ATOM 5024 N N . GLY B 1 341 ? -9.508 15.516 26.812 1 61.25 341 GLY B N 1
ATOM 5025 C CA . GLY B 1 341 ? -10.57 16.422 27.234 1 61.25 341 GLY B CA 1
ATOM 5026 C C . GLY B 1 341 ? -10.992 17.391 26.156 1 61.25 341 GLY B C 1
ATOM 5027 O O . GLY B 1 341 ? -11.797 18.297 26.406 1 61.25 341 GLY B O 1
ATOM 5028 N N . THR B 1 342 ? -10.375 17.344 25.062 1 68.62 342 THR B N 1
ATOM 5029 C CA . THR B 1 342 ? -10.75 18.281 24 1 68.62 342 THR B CA 1
ATOM 5030 C C . THR B 1 342 ? -11.383 17.547 22.828 1 68.62 342 THR B C 1
ATOM 5032 O O . THR B 1 342 ? -11.07 16.375 22.578 1 68.62 342 THR B O 1
ATOM 5035 N N . SER B 1 343 ? -12.438 18.203 22.359 1 75.56 343 SER B N 1
ATOM 5036 C CA . SER B 1 343 ? -13.07 17.75 21.125 1 75.56 343 SER B CA 1
ATOM 5037 C C . SER B 1 343 ? -12.984 18.812 20.031 1 75.56 343 SER B C 1
ATOM 5039 O O . SER B 1 343 ? -12.961 20.016 20.328 1 75.56 343 SER B O 1
ATOM 5041 N N . GLY B 1 344 ? -12.695 18.422 18.844 1 80.94 344 GLY B N 1
ATOM 5042 C CA . GLY B 1 344 ? -12.68 19.375 17.75 1 80.94 344 GLY B CA 1
ATOM 5043 C C . GLY B 1 344 ? -11.414 20.203 17.688 1 80.94 344 GLY B C 1
ATOM 5044 O O . GLY B 1 344 ? -10.328 19.703 18 1 80.94 344 GLY B O 1
ATOM 5045 N N . ILE B 1 345 ? -11.531 21.406 17.125 1 90.94 345 ILE B N 1
ATOM 5046 C CA . ILE B 1 345 ? -10.391 22.281 16.891 1 90.94 345 ILE B CA 1
ATOM 5047 C C . ILE B 1 345 ? -10.477 23.5 17.797 1 90.94 345 ILE B C 1
ATOM 5049 O O . ILE B 1 345 ? -11.531 24.125 17.906 1 90.94 345 ILE B O 1
ATOM 5053 N N . THR B 1 346 ? -9.422 23.812 18.547 1 95.38 346 THR B N 1
ATOM 5054 C CA . THR B 1 346 ? -9.273 25.062 19.266 1 95.38 346 THR B CA 1
ATOM 5055 C C . THR B 1 346 ? -8.344 26.016 18.516 1 95.38 346 THR B C 1
ATOM 5057 O O . THR B 1 346 ? -7.297 25.594 18.016 1 95.38 346 THR B O 1
ATOM 5060 N N . VAL B 1 347 ? -8.758 27.297 18.422 1 97.94 347 VAL B N 1
ATOM 5061 C CA . VAL B 1 347 ? -8.023 28.266 17.609 1 97.94 347 VAL B CA 1
ATOM 5062 C C . VAL B 1 347 ? -7.613 29.453 18.484 1 97.94 347 VAL B C 1
ATOM 5064 O O . VAL B 1 347 ? -8.414 29.969 19.266 1 97.94 347 VAL B O 1
ATOM 5067 N N . ILE B 1 348 ? -6.395 29.844 18.406 1 98.62 348 ILE B N 1
ATOM 5068 C CA . ILE B 1 348 ? -5.934 31.109 18.969 1 98.62 348 ILE B CA 1
ATOM 5069 C C . ILE B 1 348 ? -6.262 32.25 18.016 1 98.62 348 ILE B C 1
ATOM 5071 O O . ILE B 1 348 ? -5.836 32.25 16.859 1 98.62 348 ILE B O 1
ATOM 5075 N N . ASP B 1 349 ? -7.012 33.281 18.484 1 98.31 349 ASP B N 1
ATOM 5076 C CA . ASP B 1 349 ? -7.34 34.375 17.594 1 98.31 349 ASP B CA 1
ATOM 5077 C C . ASP B 1 349 ? -7.105 35.719 18.281 1 98.31 349 ASP B C 1
ATOM 5079 O O . ASP B 1 349 ? -7.527 36.781 17.781 1 98.31 349 ASP B O 1
ATOM 5083 N N . ARG B 1 350 ? -6.57 35.625 19.5 1 98 350 ARG B N 1
ATOM 5084 C CA . ARG B 1 350 ? -6.168 36.844 20.219 1 98 350 ARG B CA 1
ATOM 5085 C C . ARG B 1 350 ? -4.703 36.75 20.641 1 98 350 ARG B C 1
ATOM 5087 O O . ARG B 1 350 ? -4.297 35.812 21.328 1 98 350 ARG B O 1
ATOM 5094 N N . PHE B 1 351 ? -3.969 37.781 20.219 1 97.06 351 PHE B N 1
ATOM 5095 C CA . PHE B 1 351 ? -2.523 37.75 20.406 1 97.06 351 PHE B CA 1
ATOM 5096 C C . PHE B 1 351 ? -2.053 38.969 21.219 1 97.06 351 PHE B C 1
ATOM 5098 O O . PHE B 1 351 ? -2.617 40.062 21.094 1 97.06 351 PHE B O 1
#

Secondary structure (DSSP, 8-state):
-EEEEESSTTSPPEEEE-PPP---TT-EEEEEEEEEE-HHHHHHHHT--GGGT-PPPSSEE---EEEEEEEEE-TT--S--TT-EEE--SEE--S-SHHHHTT-GGG-TT-EEBTTTB--SSBSEEEESSHHHH-EE--TTS-HHHHHTTTHHHHHHHIIIIIIS---TT-EEEEE--SHHHHHHHHHHHHTT-EEEEEES-HHHHHHHHHTT-SEEEETTT-S-HHHHHHHHTTS-EEEEEESS--HHHHHHHHHTEEEEEEEEE-SPP-TTTTTEEEEEHHHHHHHT-EEEE--S--GGGHHHHHHHHHTTS--GGGGEEEEEEGGGHHHHHHHHTTT---SEEEEEE-/-EEEEESSTTSPPEEEE-PPP---TT-EEEEEEEEEE-HHHHHHHHT--GGGT-PPPSSEE---EEEEEEEEE-TT--S--TT-EEE--SEE--S-SHHHHTT-GGG-TT-EEBTTTB--SSBSEEEESSHHHH-EE--TTS-HHHHHTTTHHHHHHHIIIIIIS---TT-EEEEE--SHHHHHHHHHHHHTT-EEEEEES-HHHHHHHHHTT-SEEEETTT-S-HHHHHHHHTTS-EEEEEESS--HHHHHHHHHTEEEEEEEEE-SPP-TTTTTEEEEEHHHHHHHT-EEEE--S--GGGHHHHHHHHHTTS--GGGGEEEEEEGGGHHHHHHHHTTT---SEEEEEE-

InterPro domains:
  IPR002328 Alcohol dehydrogenase, zinc-type, conserved site [PS00059] (63-77)
  IPR011032 GroES-like superfamily [SSF50129] (1-174)
  IPR013149 Alcohol dehydrogenase-like, C-terminal [PF00107] (180-311)
  IPR013154 Alcohol dehydrogenase-like, N-terminal [PF08240] (25-139)
  IPR020843 Enoylreductase domain [SM00829] (10-348)
  IPR036291 NAD(P)-binding domain superfamily [SSF51735] (143-315)
  IPR050129 Zinc-containing alcohol dehydrogenase [PTHR43401] (1-341)

Foldseek 3Di:
DWFWWQADAPDFTDIDDDDDDAEDQQKFKWQWQKFWQDVVLLCQSNQWLVLVVQHADPGAGATQLTWGFTCHHHNNYDPDDGGFIWHFAQWAEDCDDPCNVVLNRLPHPPTDGDRGHHHHDLGRMDMHGNCNFTTGGADPVDDRLQSSLCYFQQQLLLCLVCPVQVAAAAFEEEEEDQFSNRLSNLLNNVLRNYAYEYEDQDPVSQVSSVVSPHPHYDNPVPDPQLLVVLCVVRVGAGLEYEYQADELVRQQSRQSRHAQQHEYEYEHHHGPVQSRDHDYPVVCCVVSVYHYDYTGGHGPVCVVVVSVCCVVVSDGSSSQEDEEDASSCSSVVSSCVVVVNDGGIYMYRHD/DWFWWQADAPDFTDIDDDDDDAEDQQKFKWQWQKFWQDVVLLCQSNQWLVLVVQHADPGAGATQLTWGFTCHHHNNYDPDDGGFIWHFAQWAEDCDDPCNVVLNRLPHPPTDGDRGHHHHDLGRMDMHGNCNFTTGTADPPDDRLQSSLCYFQQQLLLCLVCPVQVAAAAFEEEEEDQFSNRLSNLLNNVLRNYAYEYEDQDVVSQVSSVVSPHPHYDNPVPDPQLLVVLCVVRVGAGLEYEYQADELVRQQSRQSNHAQQHEYEYEHHHGPVQSRHHDYPVVCCVVSVYHYDYTGGHGPVCVVVVSVCCVVVSDGSSSQEDEEDASSCSSVVSSCVVVVNDGGIYMYRHD

Radius of gyration: 28.55 Å; Cα contacts (8 Å, |Δi|>4): 1940; chains: 2; bounding box: 51×89×62 Å

Solvent-accessible surface area (backbone atoms only — not comparable to full-atom values): 33712 Å² total; per-residue (Å²): 64,53,32,34,20,41,71,46,70,68,48,74,48,45,74,41,83,43,81,72,79,73,41,50,50,39,9,23,22,25,41,48,48,13,20,31,62,52,71,67,49,40,38,49,40,58,49,39,52,56,88,76,67,52,53,52,66,72,69,30,26,32,28,33,12,28,20,23,30,28,74,39,74,16,82,68,39,80,77,65,52,77,65,41,41,29,30,41,63,30,49,36,37,72,64,70,46,74,35,26,68,69,54,36,25,38,54,22,92,66,50,37,38,40,24,49,75,42,60,17,41,38,27,40,54,34,62,40,66,44,28,65,71,36,53,39,78,50,66,85,86,48,51,47,64,36,50,8,39,47,18,50,42,34,35,27,19,47,26,32,39,56,65,66,49,53,67,47,62,71,36,34,34,34,33,28,31,47,51,52,35,20,34,35,32,35,32,50,38,35,62,54,43,25,44,27,36,39,30,30,67,47,68,69,43,48,52,51,31,42,74,39,49,28,76,42,70,43,52,50,69,77,41,92,51,52,27,60,51,45,16,61,75,47,75,64,19,17,48,29,22,34,20,46,51,29,44,65,66,42,47,46,37,33,57,62,18,35,24,76,60,11,36,2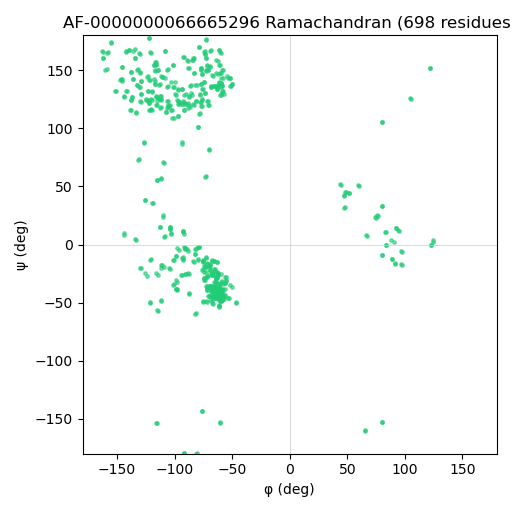9,27,36,53,30,55,47,50,83,90,44,61,33,44,41,66,34,58,48,41,57,30,17,59,33,29,23,33,41,31,19,32,43,48,44,30,71,78,51,46,64,62,53,50,50,34,40,74,71,58,65,37,59,53,46,77,43,50,68,48,72,40,41,53,85,46,49,39,59,55,44,60,42,48,77,68,66,68,64,71,59,34,41,29,32,61,39,120,65,52,32,34,22,41,70,46,70,69,48,74,48,47,75,42,83,42,81,72,80,73,42,49,50,39,8,23,22,26,42,47,49,14,20,31,63,51,70,66,50,39,38,47,39,58,51,39,53,59,88,76,68,51,52,53,65,71,70,31,27,31,29,33,11,30,20,22,32,28,73,40,72,16,83,67,39,80,77,63,52,78,67,40,42,30,32,43,63,29,49,36,36,71,63,69,47,74,34,26,69,68,53,36,26,37,54,23,90,66,52,38,37,41,24,47,74,41,61,17,42,39,28,39,54,33,61,40,64,42,28,64,70,37,52,39,78,51,65,86,85,50,52,48,63,37,48,7,40,48,18,51,43,32,34,26,18,47,26,33,38,56,65,68,49,53,66,46,62,73,35,35,35,34,34,26,31,45,52,53,34,20,35,34,31,36,30,49,37,33,62,54,44,26,43,28,36,38,28,31,68,46,69,70,44,47,52,51,31,42,73,40,48,28,76,43,71,43,54,51,71,76,40,94,51,51,27,61,52,45,16,63,75,48,74,65,19,17,48,30,21,34,19,44,51,29,44,67,66,42,48,45,36,33,57,62,17,37,24,75,58,11,37,29,27,36,53,29,54,48,49,81,90,43,59,33,45,38,67,36,60,47,39,60,31,17,58,34,29,24,33,40,31,18,32,42,50,44,30,69,78,51,46,65,63,53,50,51,35,40,74,71,58,63,37,60,53,48,78,43,51,68,47,73,42,41,52,86,45,48,39,59,54,44,59,42,47,76,69,65,68,64,69,59,34,41,30,31,61,40,120

Organism: Nocardia brasiliensis (strain ATCC 700358 / HUJEG-1) (NCBI:txid1133849)

Nearest PDB structures (foldseek):
  5tnx-assembly1_A  TM=8.895E-01  e=3.290E-32  Burkholderia ambifaria MC40-6
  3ftn-assembly1_C  TM=8.848E-01  e=4.730E-30  Thermoanaerobacter brockii
  6sdm-assembly1_D  TM=9.045E-01  e=1.381E-28  Thermoanaerobacter brockii
  7f3p-assembly1_D  TM=9.060E-01  e=2.255E-28  Thermoanaerobacter brockii
  1ped-assembly1_D  TM=8.888E-01  e=1.876E-28  Clostridium beijerinckii